Protein AF-0000000080301285 (afdb_homodimer)

Structure (mmCIF, N/CA/C/O backbone):
data_AF-0000000080301285-model_v1
#
loop_
_entity.id
_entity.type
_entity.pdbx_description
1 polymer 'Heme exporter protein B'
#
loop_
_atom_site.group_PDB
_atom_site.id
_atom_site.type_symbol
_atom_site.label_atom_id
_atom_site.label_alt_id
_atom_site.label_comp_id
_atom_site.label_asym_id
_atom_site.label_entity_id
_atom_site.label_seq_id
_atom_site.pdbx_PDB_ins_code
_atom_site.Cartn_x
_atom_site.Cartn_y
_atom_site.Cartn_z
_atom_site.occupancy
_atom_site.B_iso_or_equiv
_atom_site.auth_seq_id
_atom_site.auth_comp_id
_atom_site.auth_asym_id
_atom_site.auth_atom_id
_atom_site.pdbx_PDB_model_num
ATOM 1 N N . MET A 1 1 ? 32.938 34 -7.477 1 31.02 1 MET A N 1
ATOM 2 C CA . MET A 1 1 ? 32.25 33.281 -6.406 1 31.02 1 M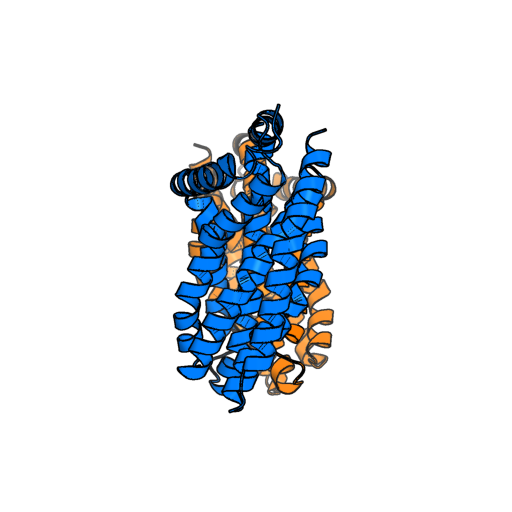ET A CA 1
ATOM 3 C C . MET A 1 1 ? 31.938 31.844 -6.824 1 31.02 1 MET A C 1
ATOM 5 O O . MET A 1 1 ? 31.141 31.625 -7.742 1 31.02 1 MET A O 1
ATOM 9 N N . ARG A 1 2 ? 32.938 30.906 -6.77 1 37.56 2 ARG A N 1
ATOM 10 C CA . ARG A 1 2 ? 33.344 29.688 -7.473 1 37.56 2 ARG A CA 1
ATOM 11 C C . ARG A 1 2 ? 32.25 28.656 -7.453 1 37.56 2 ARG A C 1
ATOM 13 O O . ARG A 1 2 ? 31.391 28.641 -6.551 1 37.56 2 ARG A O 1
ATOM 20 N N . SER A 1 3 ? 31.859 27.969 -8.438 1 41.5 3 SER A N 1
ATOM 21 C CA . SER A 1 3 ? 31.094 26.781 -8.789 1 41.5 3 SER A CA 1
ATOM 22 C C . SER A 1 3 ? 31.359 25.641 -7.832 1 41.5 3 SER A C 1
ATOM 24 O O . SER A 1 3 ? 31.109 24.469 -8.156 1 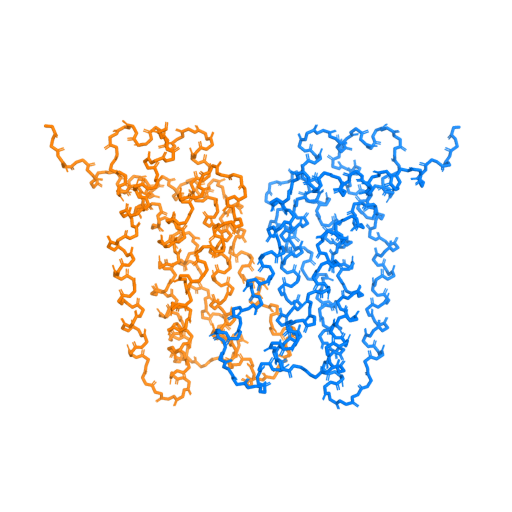41.5 3 SER A O 1
ATOM 26 N N . ALA A 1 4 ? 32.406 25.719 -6.895 1 40.72 4 ALA A N 1
ATOM 27 C CA . ALA A 1 4 ? 33.062 24.75 -6.016 1 40.72 4 ALA A CA 1
ATOM 28 C C . ALA A 1 4 ? 32.031 24 -5.172 1 40.72 4 ALA A C 1
ATOM 30 O O . ALA A 1 4 ? 32.344 22.938 -4.629 1 40.72 4 ALA A O 1
ATOM 31 N N . ALA A 1 5 ? 30.984 24.516 -4.336 1 45.03 5 ALA A N 1
ATOM 32 C CA . ALA A 1 5 ? 30.391 24.203 -3.041 1 45.03 5 ALA A CA 1
ATOM 33 C C . ALA A 1 5 ? 29.359 23.078 -3.164 1 45.03 5 ALA A C 1
ATOM 35 O O . ALA A 1 5 ? 28.422 23 -2.365 1 45.03 5 ALA A O 1
ATOM 36 N N . ALA A 1 6 ? 29.156 22.578 -4.195 1 51.06 6 ALA A N 1
ATOM 37 C CA . ALA A 1 6 ? 28.109 21.656 -4.59 1 51.06 6 ALA A CA 1
ATOM 38 C C . ALA A 1 6 ? 28.094 20.422 -3.689 1 51.06 6 ALA A C 1
ATOM 40 O O . ALA A 1 6 ? 27.031 20.016 -3.199 1 51.06 6 ALA A O 1
ATOM 41 N N . PRO A 1 7 ? 29.344 19.656 -3.787 1 56.19 7 PRO A N 1
ATOM 42 C CA . PRO A 1 7 ? 29.516 18.422 -3.02 1 56.19 7 PRO A CA 1
ATOM 43 C C . PRO A 1 7 ? 29.391 18.641 -1.514 1 56.19 7 PRO A C 1
ATOM 45 O O . PRO A 1 7 ? 29.078 17.703 -0.773 1 56.19 7 PRO A O 1
ATOM 48 N N . ALA A 1 8 ? 29.578 19.844 -1.104 1 66.12 8 ALA A N 1
ATOM 49 C CA . ALA A 1 8 ? 29.812 20.094 0.318 1 66.12 8 ALA A CA 1
ATOM 50 C C . ALA A 1 8 ? 28.531 19.859 1.127 1 66.12 8 ALA A C 1
ATOM 52 O O . ALA A 1 8 ? 28.594 19.547 2.316 1 66.12 8 ALA A O 1
ATOM 53 N N . LEU A 1 9 ? 27.438 19.891 0.396 1 82.62 9 LEU A N 1
ATOM 54 C CA . LEU A 1 9 ? 26.219 19.781 1.198 1 82.62 9 LEU A CA 1
ATOM 55 C C . LEU A 1 9 ? 25.594 18.391 1.069 1 82.62 9 LEU A C 1
ATOM 57 O O . LEU A 1 9 ? 24.672 18.062 1.805 1 82.62 9 LEU A O 1
ATOM 61 N N . PHE A 1 10 ? 26.25 17.484 0.286 1 91.44 10 PHE A N 1
ATOM 62 C CA . PHE A 1 10 ? 25.688 16.172 0.051 1 91.44 10 PHE A CA 1
ATOM 63 C C . PHE A 1 10 ? 25.672 15.352 1.338 1 91.44 10 PHE A C 1
ATOM 65 O O . PHE A 1 10 ? 24.609 14.93 1.8 1 91.44 10 PHE A O 1
ATOM 72 N N . VAL A 1 11 ? 26.781 15.242 1.966 1 93.81 11 VAL A N 1
ATOM 73 C CA . VAL A 1 11 ? 26.906 14.398 3.148 1 93.81 11 VAL A CA 1
ATOM 74 C C . VAL A 1 11 ? 26.094 14.984 4.301 1 93.81 11 VAL A C 1
ATOM 76 O O . VAL A 1 11 ? 25.344 14.266 4.961 1 93.81 11 VAL A O 1
ATOM 79 N N . PRO A 1 12 ? 26.109 16.312 4.488 1 92.44 12 PRO A N 1
ATOM 80 C CA . PRO A 1 12 ? 25.312 16.906 5.559 1 92.44 12 PRO A CA 1
ATOM 81 C C . PRO A 1 12 ? 23.812 16.672 5.367 1 92.44 12 PRO A C 1
ATOM 83 O O . PRO A 1 12 ? 23.094 16.438 6.34 1 92.44 12 PRO A O 1
ATOM 86 N N . VAL A 1 13 ? 23.391 16.719 4.156 1 93.56 13 VAL A N 1
ATOM 87 C CA . VAL A 1 13 ? 21.984 16.516 3.893 1 93.56 13 VAL A CA 1
ATOM 88 C C . VAL A 1 13 ? 21.594 15.062 4.18 1 93.56 13 VAL A C 1
ATOM 90 O O . VAL A 1 13 ? 20.578 14.789 4.805 1 93.56 13 VAL A O 1
ATOM 93 N N . VAL A 1 14 ? 22.391 14.125 3.762 1 96.5 14 VAL A N 1
ATOM 94 C CA . VAL A 1 14 ? 22.141 12.711 4.031 1 96.5 14 VAL A CA 1
ATOM 95 C C . VAL A 1 14 ? 22.109 12.469 5.539 1 96.5 14 VAL A C 1
ATOM 97 O O . VAL A 1 14 ? 21.172 11.859 6.051 1 96.5 14 VAL A O 1
ATOM 100 N N . LEU A 1 15 ? 23.062 12.984 6.211 1 96.12 15 LEU A N 1
ATOM 101 C CA . LEU A 1 15 ? 23.172 12.789 7.652 1 96.12 15 LEU A CA 1
ATOM 102 C C . LEU A 1 15 ? 22 13.445 8.383 1 96.12 15 LEU A C 1
ATOM 104 O O . LEU A 1 15 ? 21.469 12.891 9.352 1 96.12 15 LEU A O 1
ATOM 108 N N . ARG A 1 16 ? 21.672 14.562 7.895 1 94.38 16 ARG A N 1
ATOM 109 C CA . ARG A 1 16 ? 20.516 15.25 8.469 1 94.38 16 ARG A CA 1
ATOM 110 C C . ARG A 1 16 ? 19.25 14.406 8.328 1 94.38 16 ARG A C 1
ATOM 112 O O . ARG A 1 16 ? 18.516 14.227 9.297 1 94.38 16 ARG A O 1
ATOM 119 N N . ASP A 1 17 ? 19.016 13.906 7.16 1 95.81 17 ASP A N 1
ATOM 120 C CA . ASP A 1 17 ? 17.812 13.125 6.926 1 95.81 17 ASP A CA 1
ATOM 121 C C . ASP A 1 17 ? 17.812 11.836 7.742 1 95.81 17 ASP A C 1
ATOM 123 O O . ASP A 1 17 ? 16.781 11.398 8.234 1 95.81 17 ASP A O 1
ATOM 127 N N . LEU A 1 18 ? 18.984 11.203 7.867 1 96.75 18 LEU A N 1
ATOM 128 C CA . LEU A 1 18 ? 19.109 10.008 8.688 1 96.75 18 LEU A CA 1
ATOM 129 C C . LEU A 1 18 ? 18.844 10.32 10.156 1 96.75 18 LEU A C 1
ATOM 131 O O . LEU A 1 18 ? 18.203 9.539 10.859 1 96.75 18 LEU A O 1
ATOM 135 N N . ARG A 1 19 ? 19.266 11.453 10.648 1 96.06 19 ARG A N 1
ATOM 136 C CA . ARG A 1 19 ? 19.031 11.875 12.023 1 96.06 19 ARG A CA 1
ATOM 137 C C . ARG A 1 19 ? 17.562 12.203 12.25 1 96.06 19 ARG A C 1
ATOM 139 O O . ARG A 1 19 ? 16.984 11.852 13.289 1 96.06 19 ARG A O 1
ATOM 146 N N . LEU A 1 20 ? 16.984 12.875 11.266 1 93.62 20 LEU A N 1
ATOM 147 C CA . LEU A 1 20 ? 15.57 13.211 11.367 1 93.62 20 LEU A CA 1
ATOM 148 C C . LEU A 1 20 ? 14.711 11.945 11.398 1 93.62 20 LEU A C 1
ATOM 150 O O . LEU A 1 20 ? 13.703 11.898 12.102 1 93.62 20 LEU A O 1
ATOM 154 N N . ALA A 1 21 ? 15.133 10.969 10.633 1 94 21 ALA A N 1
ATOM 155 C CA . ALA A 1 21 ? 14.414 9.703 10.578 1 94 21 ALA A CA 1
ATOM 156 C C . ALA A 1 21 ? 14.422 9.008 11.938 1 94 21 ALA A C 1
ATOM 158 O O . ALA A 1 21 ? 13.445 8.359 12.32 1 94 21 ALA A O 1
ATOM 159 N N . ALA A 1 22 ? 15.508 9.117 12.664 1 92.75 22 ALA A N 1
ATOM 160 C CA . ALA A 1 22 ? 15.633 8.531 13.992 1 92.75 22 ALA A CA 1
ATOM 161 C C . ALA A 1 22 ? 14.648 9.172 14.969 1 92.75 22 ALA A C 1
ATOM 163 O O . ALA A 1 22 ? 14.195 8.531 15.922 1 92.75 22 ALA A O 1
ATOM 164 N N . ARG A 1 23 ? 14.273 10.406 14.641 1 90.25 23 ARG A N 1
ATOM 165 C CA . ARG A 1 23 ? 13.328 11.133 15.484 1 90.25 23 ARG A CA 1
ATOM 166 C C . ARG A 1 23 ? 11.891 10.867 15.039 1 90.25 23 ARG A C 1
ATOM 168 O O . ARG A 1 23 ? 10.961 10.953 15.844 1 90.25 23 ARG A O 1
ATOM 175 N N . ARG A 1 24 ? 11.805 10.578 13.758 1 90.62 24 ARG A N 1
ATOM 176 C CA . ARG A 1 24 ? 10.484 10.305 13.195 1 90.62 24 ARG A CA 1
ATOM 177 C C . ARG A 1 24 ? 10.367 8.844 12.766 1 90.62 24 ARG A C 1
ATOM 179 O O . ARG A 1 24 ? 10.039 8.555 11.617 1 90.62 24 ARG A O 1
ATOM 186 N N . ARG A 1 25 ? 10.492 7.973 13.688 1 91.94 25 ARG A N 1
ATOM 187 C CA . ARG A 1 25 ? 10.617 6.539 13.43 1 91.94 25 ARG A CA 1
ATOM 188 C C . ARG A 1 25 ? 9.352 5.996 12.766 1 91.94 25 ARG A C 1
ATOM 190 O O . ARG A 1 25 ? 9.43 5.113 11.906 1 91.94 25 ARG A O 1
ATOM 197 N N . SER A 1 26 ? 8.172 6.52 13.18 1 90.12 26 SER A N 1
ATOM 198 C CA . SER A 1 26 ? 6.906 6.023 12.648 1 90.12 26 SER A CA 1
ATOM 199 C C . SER A 1 26 ? 6.816 6.23 11.141 1 90.12 26 SER A C 1
ATOM 201 O O . SER A 1 26 ? 6.281 5.383 10.422 1 90.12 26 SER A O 1
ATOM 203 N N . GLU A 1 27 ? 7.332 7.305 10.695 1 90.88 27 GLU A N 1
ATOM 204 C CA . GLU A 1 27 ? 7.297 7.621 9.273 1 90.88 27 GLU A CA 1
ATOM 205 C C . GLU A 1 27 ? 8.164 6.656 8.469 1 90.88 27 GLU A C 1
ATOM 207 O O . GLU A 1 27 ? 7.809 6.281 7.348 1 90.88 27 GLU A O 1
ATOM 212 N N . VAL A 1 28 ? 9.227 6.305 9.062 1 93.44 28 VAL A N 1
ATOM 213 C CA . VAL A 1 28 ? 10.164 5.402 8.398 1 93.44 28 VAL A CA 1
ATOM 214 C C . VAL A 1 28 ? 9.656 3.969 8.492 1 93.44 28 VAL A C 1
ATOM 216 O O . VAL A 1 28 ? 9.789 3.189 7.547 1 93.44 28 VAL A O 1
ATOM 219 N N . LEU A 1 29 ? 9.062 3.633 9.562 1 95.94 29 LEU A N 1
ATOM 220 C CA . LEU A 1 29 ? 8.68 2.254 9.844 1 95.94 29 LEU A CA 1
ATOM 221 C C . LEU A 1 29 ? 7.41 1.878 9.086 1 95.94 29 LEU A C 1
ATOM 223 O O . LEU A 1 29 ? 7.184 0.702 8.789 1 95.94 29 LEU A O 1
ATOM 227 N N . LEU A 1 30 ? 6.641 2.875 8.773 1 95.56 30 LEU A N 1
ATOM 228 C CA . LEU A 1 30 ? 5.34 2.584 8.188 1 95.56 30 LEU A CA 1
ATOM 229 C C . LEU A 1 30 ? 5.492 1.878 6.844 1 95.56 30 LEU A C 1
ATOM 231 O O . LEU A 1 30 ? 4.926 0.803 6.637 1 95.56 30 LEU A O 1
ATOM 235 N N . PRO A 1 31 ? 6.281 2.428 5.93 1 96.88 31 PRO A N 1
ATOM 236 C CA . PRO A 1 31 ? 6.434 1.726 4.652 1 96.88 31 PRO A CA 1
ATOM 237 C C . PRO A 1 31 ? 7.074 0.349 4.812 1 96.88 31 PRO A C 1
ATOM 239 O O . PRO A 1 31 ? 6.75 -0.577 4.062 1 96.88 31 PRO A O 1
ATOM 242 N N . LEU A 1 32 ? 7.957 0.207 5.777 1 97.62 32 LEU A N 1
ATOM 243 C CA . LEU A 1 32 ? 8.625 -1.068 6.016 1 97.62 32 LEU A CA 1
ATOM 244 C C . LEU A 1 32 ? 7.648 -2.092 6.586 1 97.62 32 LEU A C 1
ATOM 246 O O . LEU A 1 32 ? 7.645 -3.252 6.168 1 97.62 32 LEU A O 1
ATOM 250 N N . ALA A 1 33 ? 6.852 -1.655 7.535 1 96.75 33 ALA A N 1
ATOM 251 C CA . ALA A 1 33 ? 5.816 -2.525 8.086 1 96.75 33 ALA A CA 1
ATOM 252 C C . ALA A 1 33 ? 4.805 -2.92 7.016 1 96.75 33 ALA A C 1
ATOM 254 O O . ALA A 1 33 ? 4.379 -4.074 6.949 1 96.75 33 ALA A O 1
ATOM 255 N N . PHE A 1 34 ? 4.453 -1.899 6.238 1 97.06 34 PHE A N 1
ATOM 256 C CA . PHE A 1 34 ? 3.553 -2.154 5.121 1 97.06 34 PHE A CA 1
ATOM 257 C C . PHE A 1 34 ? 4.109 -3.242 4.211 1 97.06 34 PHE A C 1
ATOM 259 O O . PHE A 1 34 ? 3.396 -4.176 3.84 1 97.06 34 PHE A O 1
ATOM 266 N N . PHE A 1 35 ? 5.359 -3.125 3.816 1 98.31 35 PHE A N 1
ATOM 267 C CA . PHE A 1 35 ? 6.027 -4.102 2.965 1 98.31 35 PHE A CA 1
ATOM 268 C C . PHE A 1 35 ? 5.98 -5.488 3.592 1 98.31 35 PHE A C 1
ATOM 270 O O . PHE A 1 35 ? 5.57 -6.457 2.943 1 98.31 35 PHE A O 1
ATOM 277 N N . ALA A 1 36 ? 6.359 -5.598 4.801 1 98 36 ALA A N 1
ATOM 278 C CA . ALA A 1 36 ? 6.445 -6.883 5.488 1 98 36 ALA A CA 1
ATOM 279 C C . ALA A 1 36 ? 5.07 -7.535 5.605 1 98 36 ALA A C 1
ATOM 281 O O . ALA A 1 36 ? 4.91 -8.719 5.293 1 98 36 ALA A O 1
ATOM 282 N N . VAL A 1 37 ? 4.129 -6.793 5.973 1 97.62 37 VAL A N 1
ATOM 283 C CA . VAL A 1 37 ? 2.77 -7.293 6.137 1 97.62 37 VAL A CA 1
ATOM 284 C C . VAL A 1 37 ? 2.213 -7.73 4.785 1 97.62 37 VAL A C 1
ATOM 286 O O . VAL A 1 37 ? 1.623 -8.812 4.668 1 97.62 37 VAL A O 1
ATOM 289 N N . ALA A 1 38 ? 2.436 -6.867 3.803 1 98 38 ALA A N 1
ATOM 290 C CA . ALA A 1 38 ? 1.934 -7.168 2.465 1 98 38 ALA A CA 1
ATOM 291 C C . ALA A 1 38 ? 2.494 -8.492 1.955 1 98 38 ALA A C 1
ATOM 293 O O . ALA A 1 38 ? 1.742 -9.359 1.511 1 98 38 ALA A O 1
ATOM 294 N N . VAL A 1 39 ? 3.766 -8.68 2.033 1 98.5 39 VAL A N 1
ATOM 295 C CA . VAL A 1 39 ? 4.414 -9.875 1.515 1 98.5 39 VAL A CA 1
ATOM 296 C C . VAL A 1 39 ? 3.918 -11.102 2.277 1 98.5 39 VAL A C 1
ATOM 298 O O . VAL A 1 39 ? 3.633 -12.141 1.676 1 98.5 39 VAL A O 1
ATOM 301 N N . THR A 1 40 ? 3.732 -11.008 3.555 1 97.31 40 THR A N 1
ATOM 302 C CA . THR A 1 40 ? 3.385 -12.148 4.402 1 97.31 40 THR A CA 1
ATOM 303 C C . THR A 1 40 ? 1.939 -12.578 4.168 1 97.31 40 THR A C 1
ATOM 305 O O . THR A 1 40 ? 1.569 -13.719 4.457 1 97.31 40 THR A O 1
ATOM 308 N N . LEU A 1 41 ? 1.16 -11.742 3.645 1 98.12 41 LEU A N 1
ATOM 309 C CA . LEU A 1 41 ? -0.249 -12.039 3.414 1 98.12 41 LEU A CA 1
ATOM 310 C C . LEU A 1 41 ? -0.422 -12.938 2.193 1 98.12 41 LEU A C 1
ATOM 312 O O . LEU A 1 41 ? -1.434 -13.633 2.066 1 98.12 41 LEU A O 1
ATOM 316 N N . PHE A 1 42 ? 0.508 -12.922 1.351 1 98 42 PHE A N 1
ATOM 317 C CA . PHE A 1 42 ? 0.304 -13.602 0.073 1 98 42 PHE A CA 1
ATOM 318 C C . PHE A 1 42 ? 0.282 -15.109 0.257 1 98 42 PHE A C 1
ATOM 320 O O . PHE A 1 42 ? -0.568 -15.797 -0.313 1 98 42 PHE A O 1
ATOM 327 N N . PRO A 1 43 ? 1.185 -15.688 1.029 1 97 43 PRO A N 1
ATOM 328 C CA . PRO A 1 43 ? 1.027 -17.125 1.271 1 97 43 PRO A CA 1
ATOM 329 C C . PRO A 1 43 ? -0.335 -17.469 1.862 1 97 43 PRO A C 1
ATOM 331 O O . PRO A 1 43 ? -0.885 -18.547 1.563 1 97 43 PRO A O 1
ATOM 334 N N . LEU A 1 44 ? -0.909 -16.656 2.648 1 95.5 44 LEU A N 1
ATOM 335 C CA . LEU A 1 44 ? -2.215 -16.875 3.26 1 95.5 44 LEU A CA 1
ATOM 336 C C . LEU A 1 44 ? -3.33 -16.719 2.232 1 95.5 44 LEU A C 1
ATOM 338 O O . LEU A 1 44 ? -4.352 -17.406 2.309 1 95.5 44 LEU A O 1
ATOM 342 N N . GLY A 1 45 ? -3.145 -15.766 1.343 1 95 45 GLY A N 1
ATOM 343 C CA . GLY A 1 45 ? -4.176 -15.438 0.369 1 95 45 GLY A CA 1
ATOM 344 C C . GLY A 1 45 ? -4.188 -16.375 -0.824 1 95 45 GLY A C 1
ATOM 345 O O . GLY A 1 45 ? -5.238 -16.625 -1.413 1 95 45 GLY A O 1
ATOM 346 N N . VAL A 1 46 ? -3.041 -16.875 -1.188 1 93.75 46 VAL A N 1
ATOM 347 C CA . VAL A 1 46 ? -2.949 -17.672 -2.408 1 93.75 46 VAL A CA 1
ATOM 348 C C . VAL A 1 46 ? -2.949 -19.156 -2.055 1 93.75 46 VAL A C 1
ATOM 350 O O . VAL A 1 46 ? -3.287 -20 -2.891 1 93.75 46 VAL A O 1
ATOM 353 N N . GLY A 1 47 ? -2.553 -19.516 -0.854 1 90.06 47 GLY A N 1
ATOM 354 C CA . GLY A 1 47 ? -2.492 -20.922 -0.452 1 90.06 47 GLY A CA 1
ATOM 355 C C . GLY A 1 47 ? -1.075 -21.438 -0.339 1 90.06 47 GLY A C 1
ATOM 356 O O . GLY A 1 47 ? -0.127 -20.797 -0.776 1 90.06 47 GLY A O 1
ATOM 357 N N . PRO A 1 48 ? -0.95 -22.562 0.152 1 88.62 48 PRO A N 1
ATOM 358 C CA . PRO A 1 48 ? 0.367 -23.047 0.566 1 88.62 48 PRO A CA 1
ATOM 359 C C . PRO A 1 48 ? 1.039 -23.922 -0.5 1 88.62 48 PRO A C 1
ATOM 361 O O . PRO A 1 48 ? 2.068 -24.547 -0.236 1 88.62 48 PRO A O 1
ATOM 364 N N . GLU A 1 49 ? 0.53 -23.984 -1.715 1 92.62 49 GLU A N 1
ATOM 365 C CA . GLU A 1 49 ? 1.15 -24.812 -2.75 1 92.62 49 GLU A CA 1
ATOM 366 C C . GLU A 1 49 ? 2.568 -24.328 -3.055 1 92.62 49 GLU A C 1
ATOM 368 O O . GLU A 1 49 ? 2.76 -23.234 -3.588 1 92.62 49 GLU A O 1
ATOM 373 N N . PRO A 1 50 ? 3.572 -25.188 -2.828 1 94 50 PRO A N 1
ATOM 374 C CA . PRO A 1 50 ? 4.969 -24.75 -2.875 1 94 50 PRO A CA 1
ATOM 375 C C . PRO A 1 50 ? 5.383 -24.25 -4.25 1 94 50 PRO A C 1
ATOM 377 O O . PRO A 1 50 ? 6.133 -23.266 -4.352 1 94 50 PRO A O 1
ATOM 380 N N . GLN A 1 51 ? 4.965 -24.938 -5.312 1 93.44 51 GLN A N 1
ATOM 381 C CA . GLN A 1 51 ? 5.363 -24.516 -6.652 1 93.44 51 GLN A CA 1
ATOM 382 C C . GLN A 1 51 ? 4.812 -23.125 -6.977 1 93.44 51 GLN A C 1
ATOM 384 O O . GLN A 1 51 ? 5.512 -22.297 -7.566 1 93.44 51 GLN A O 1
ATOM 389 N N . THR A 1 52 ? 3.588 -22.906 -6.609 1 94.31 52 THR A N 1
ATOM 390 C CA . THR A 1 52 ? 2.977 -21.609 -6.852 1 94.31 52 THR A CA 1
ATOM 391 C C . THR A 1 52 ? 3.691 -20.516 -6.051 1 94.31 52 THR A C 1
ATOM 393 O O . THR A 1 52 ? 4.016 -19.453 -6.59 1 94.31 52 THR A O 1
ATOM 396 N N . LEU A 1 53 ? 3.951 -20.812 -4.801 1 96.75 53 LEU A N 1
ATOM 397 C CA . LEU A 1 53 ? 4.613 -19.844 -3.941 1 96.75 53 LEU A CA 1
ATOM 398 C C . LEU A 1 53 ? 5.988 -19.484 -4.492 1 96.75 53 LEU A C 1
ATOM 400 O O . LEU A 1 53 ? 6.34 -18.297 -4.582 1 96.75 53 LEU A O 1
ATOM 404 N N . ARG A 1 54 ? 6.699 -20.453 -4.883 1 95.75 54 ARG A N 1
ATOM 405 C CA . ARG A 1 54 ? 8.031 -20.234 -5.445 1 95.75 54 ARG A CA 1
ATOM 406 C C . ARG A 1 54 ? 7.949 -19.391 -6.715 1 95.75 54 ARG A C 1
ATOM 408 O O . ARG A 1 54 ? 8.766 -18.484 -6.922 1 95.75 54 ARG A O 1
ATOM 415 N N . GLN A 1 55 ? 7 -19.656 -7.465 1 95.12 55 GLN A N 1
ATOM 416 C CA . GLN A 1 55 ? 6.852 -19 -8.758 1 95.12 55 GLN A CA 1
ATOM 417 C C . GLN A 1 55 ? 6.492 -17.531 -8.586 1 95.12 55 GLN A C 1
ATOM 419 O O . GLN A 1 55 ? 6.926 -16.688 -9.375 1 95.12 55 GLN A O 1
ATOM 424 N N . ILE A 1 56 ? 5.762 -17.219 -7.605 1 97.5 56 ILE A N 1
ATOM 425 C CA . ILE A 1 56 ? 5.254 -15.844 -7.527 1 97.5 56 ILE A CA 1
ATOM 426 C C . ILE A 1 56 ? 6.156 -15.008 -6.625 1 97.5 56 ILE A C 1
ATOM 428 O O . ILE A 1 56 ? 6.043 -13.781 -6.586 1 97.5 56 ILE A O 1
ATOM 432 N N . ALA A 1 57 ? 7.039 -15.609 -5.898 1 98.19 57 ALA A N 1
ATOM 433 C CA . ALA A 1 57 ? 7.832 -14.984 -4.844 1 98.19 57 ALA A CA 1
ATOM 434 C C . ALA A 1 57 ? 8.508 -13.711 -5.352 1 98.19 57 ALA A C 1
ATOM 436 O O . ALA A 1 57 ? 8.359 -12.641 -4.758 1 98.19 57 ALA A O 1
ATOM 437 N N . PRO A 1 58 ? 9.234 -13.805 -6.473 1 98.38 58 PRO A N 1
ATOM 438 C CA . PRO A 1 58 ? 9.922 -12.586 -6.902 1 98.38 58 PRO A CA 1
ATOM 439 C C . PRO A 1 58 ? 8.961 -11.453 -7.25 1 98.38 58 PRO A C 1
ATOM 441 O O . PRO A 1 58 ? 9.211 -10.297 -6.91 1 98.38 58 PRO A O 1
ATOM 444 N N . GLY A 1 59 ? 7.895 -11.812 -7.922 1 98.38 59 GLY A N 1
ATOM 445 C CA . GLY A 1 59 ? 6.895 -10.812 -8.258 1 98.38 59 GLY A CA 1
ATOM 446 C C . GLY A 1 59 ? 6.262 -10.172 -7.035 1 98.38 59 GLY A C 1
ATOM 447 O O . GLY A 1 59 ? 6.105 -8.945 -6.977 1 98.38 59 GLY A O 1
ATOM 448 N N . VAL A 1 60 ? 5.914 -10.977 -6.055 1 98.69 60 VAL A N 1
ATOM 449 C CA . VAL A 1 60 ? 5.285 -10.492 -4.828 1 98.69 60 VAL A CA 1
ATOM 450 C C . VAL A 1 60 ? 6.223 -9.516 -4.117 1 98.69 60 VAL A C 1
ATOM 452 O O . VAL A 1 60 ? 5.82 -8.406 -3.766 1 98.69 60 VAL A O 1
ATOM 455 N N . VAL A 1 61 ? 7.426 -9.922 -3.949 1 98.81 61 VAL A N 1
ATOM 456 C CA . VAL A 1 61 ? 8.375 -9.102 -3.197 1 98.81 61 VAL A CA 1
ATOM 457 C C . VAL A 1 61 ? 8.625 -7.793 -3.936 1 98.81 61 VAL A C 1
ATOM 459 O O . VAL A 1 61 ? 8.609 -6.719 -3.33 1 98.81 61 VAL A O 1
ATOM 462 N N . TRP A 1 62 ? 8.805 -7.836 -5.203 1 98.81 62 TRP A N 1
ATOM 463 C CA . TRP A 1 62 ? 9.094 -6.656 -6.008 1 98.81 62 TRP A CA 1
ATOM 464 C C . TRP A 1 62 ? 7.914 -5.695 -6.02 1 98.81 62 TRP A C 1
ATOM 466 O O . TRP A 1 62 ? 8.086 -4.484 -5.859 1 98.81 62 TRP A O 1
ATOM 476 N N . VAL A 1 63 ? 6.723 -6.25 -6.25 1 98.69 63 VAL A N 1
ATOM 477 C CA . VAL A 1 63 ? 5.539 -5.395 -6.285 1 98.69 63 VAL A CA 1
ATOM 478 C C . VAL A 1 63 ? 5.34 -4.734 -4.922 1 98.69 63 VAL A C 1
ATOM 480 O O . VAL A 1 63 ? 5.074 -3.533 -4.84 1 98.69 63 VAL A O 1
ATOM 483 N N . CYS A 1 64 ? 5.441 -5.516 -3.848 1 98.69 64 CYS A N 1
ATOM 484 C CA . CYS A 1 64 ? 5.285 -4.969 -2.506 1 98.69 64 CYS A CA 1
ATOM 485 C C . CYS A 1 64 ? 6.359 -3.928 -2.213 1 98.69 64 CYS A C 1
ATOM 487 O O . CYS A 1 64 ? 6.094 -2.918 -1.559 1 98.69 64 CYS A O 1
ATOM 489 N N . ALA A 1 65 ? 7.582 -4.168 -2.67 1 98.75 65 ALA A N 1
ATOM 490 C CA . ALA A 1 65 ? 8.656 -3.188 -2.516 1 98.75 65 ALA A CA 1
ATOM 491 C C . ALA A 1 65 ? 8.328 -1.894 -3.256 1 98.75 65 ALA A C 1
ATOM 493 O O . ALA A 1 65 ? 8.555 -0.799 -2.732 1 98.75 65 ALA A O 1
ATOM 494 N N . LEU A 1 66 ? 7.871 -2.031 -4.457 1 98.56 66 LEU A N 1
ATOM 495 C CA . LEU A 1 66 ? 7.496 -0.874 -5.262 1 98.56 66 LEU A CA 1
ATOM 496 C C . LEU A 1 66 ? 6.395 -0.068 -4.574 1 98.56 66 LEU A C 1
ATOM 498 O O . LEU A 1 66 ? 6.48 1.159 -4.492 1 98.56 66 LEU A O 1
ATOM 502 N N . LEU A 1 67 ? 5.391 -0.777 -4.074 1 97.81 67 LEU A N 1
ATOM 503 C CA . LEU A 1 67 ? 4.289 -0.112 -3.385 1 97.81 67 LEU A CA 1
ATOM 504 C C . LEU A 1 67 ? 4.781 0.587 -2.121 1 97.81 67 LEU A C 1
ATOM 506 O O . LEU A 1 67 ? 4.395 1.725 -1.846 1 97.81 67 LEU A O 1
ATOM 510 N N . ALA A 1 68 ? 5.578 -0.076 -1.386 1 97.94 68 ALA A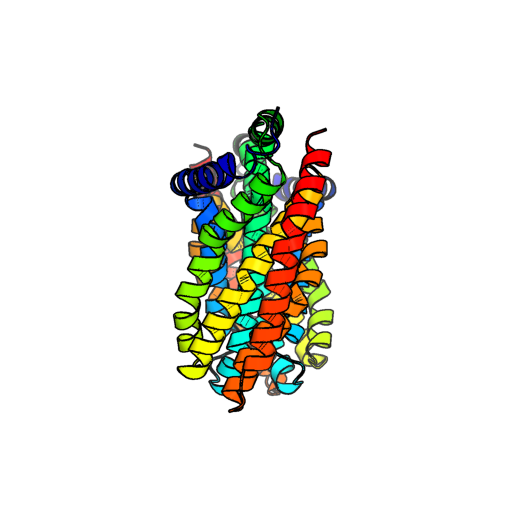 N 1
ATOM 511 C CA . ALA A 1 68 ? 6.152 0.524 -0.185 1 97.94 68 ALA A CA 1
ATOM 512 C C . ALA A 1 68 ? 6.961 1.773 -0.529 1 97.94 68 ALA A C 1
ATOM 514 O O . ALA A 1 68 ? 6.902 2.775 0.189 1 97.94 68 ALA A O 1
ATOM 515 N N . ALA A 1 69 ? 7.699 1.716 -1.581 1 97.94 69 ALA A N 1
ATOM 516 C CA . ALA A 1 69 ? 8.492 2.859 -2.02 1 97.94 69 ALA A CA 1
ATOM 517 C C . ALA A 1 69 ? 7.598 4.047 -2.371 1 97.94 69 ALA A C 1
ATOM 519 O O . ALA A 1 69 ? 7.938 5.195 -2.078 1 97.94 69 ALA A O 1
ATOM 520 N N . MET A 1 70 ? 6.504 3.803 -3.035 1 97.06 70 MET A N 1
ATOM 521 C CA . MET A 1 70 ? 5.582 4.879 -3.391 1 97.06 70 MET A CA 1
ATOM 522 C C . MET A 1 70 ? 5.012 5.543 -2.141 1 97.06 70 MET A C 1
ATOM 524 O O . MET A 1 70 ? 4.883 6.766 -2.086 1 97.06 70 MET A O 1
ATOM 528 N N . LEU A 1 71 ? 4.738 4.684 -1.189 1 95.06 71 LEU A N 1
ATOM 529 C CA . LEU A 1 71 ? 4.238 5.207 0.076 1 95.06 71 LEU A CA 1
ATOM 530 C C . LEU A 1 71 ? 5.277 6.098 0.746 1 95.06 71 LEU A C 1
ATOM 532 O O . LEU A 1 71 ? 4.945 7.156 1.281 1 95.06 71 LEU A O 1
ATOM 536 N N . SER A 1 72 ? 6.488 5.734 0.682 1 96.56 72 SER A N 1
ATOM 537 C CA . SER A 1 72 ? 7.562 6.438 1.376 1 96.56 72 SER A CA 1
ATOM 538 C C . SER A 1 72 ? 7.957 7.711 0.638 1 96.56 72 SER A C 1
ATOM 540 O O . SER A 1 72 ? 8.258 8.734 1.264 1 96.56 72 SER A O 1
ATOM 542 N N . VAL A 1 73 ? 7.961 7.676 -0.67 1 96.94 73 VAL A N 1
ATOM 543 C CA . VAL A 1 73 ? 8.477 8.797 -1.446 1 96.94 73 VAL A CA 1
ATOM 544 C C . VAL A 1 73 ? 7.488 9.961 -1.396 1 96.94 73 VAL A C 1
ATOM 546 O O . VAL A 1 73 ? 7.852 11.109 -1.668 1 96.94 73 VAL A O 1
ATOM 549 N N . THR A 1 74 ? 6.223 9.68 -1.1 1 93.88 74 THR A N 1
ATOM 550 C CA . THR A 1 74 ? 5.242 10.758 -0.977 1 93.88 74 THR A CA 1
ATOM 551 C C . THR A 1 74 ? 5.66 11.75 0.109 1 93.88 74 THR A C 1
ATOM 553 O O . THR A 1 74 ? 5.254 12.914 0.084 1 93.88 74 THR A O 1
ATOM 556 N N . GLN A 1 75 ? 6.473 11.281 1.062 1 93.31 75 GLN A N 1
ATOM 557 C CA . GLN A 1 75 ? 6.863 12.109 2.201 1 93.31 75 GLN A CA 1
ATOM 558 C C . GLN A 1 75 ? 8.266 12.688 2.008 1 93.31 75 GLN A C 1
ATOM 560 O O . GLN A 1 75 ? 8.742 13.461 2.842 1 93.31 75 GLN A O 1
ATOM 565 N N . LEU A 1 76 ? 8.867 12.383 0.968 1 95.94 76 LEU A N 1
ATOM 566 C CA . LEU A 1 76 ? 10.297 12.641 0.781 1 95.94 76 LEU A CA 1
ATOM 567 C C . LEU A 1 76 ? 10.602 14.125 0.905 1 95.94 76 LEU A C 1
ATOM 569 O O . LEU A 1 76 ? 11.57 14.508 1.562 1 95.94 76 LEU A O 1
ATOM 573 N N . TYR A 1 77 ? 9.844 15.016 0.277 1 96.5 77 TYR A N 1
ATOM 574 C CA . TYR A 1 77 ? 10.102 16.453 0.277 1 96.5 77 TYR A CA 1
ATOM 575 C C . TYR A 1 77 ? 9.016 17.203 1.035 1 96.5 77 TYR A C 1
ATOM 577 O O . TYR A 1 77 ? 9.156 18.406 1.308 1 96.5 77 TYR A O 1
ATOM 585 N N . ALA A 1 78 ? 7.938 16.438 1.365 1 92.44 78 ALA A N 1
ATOM 586 C CA . ALA A 1 78 ? 6.73 17.094 1.88 1 92.44 78 ALA A CA 1
ATOM 587 C C . ALA A 1 78 ? 7.008 17.797 3.205 1 92.44 78 ALA A C 1
ATOM 589 O O . ALA A 1 78 ? 6.621 18.953 3.393 1 92.44 78 ALA A O 1
ATOM 590 N N . GLY A 1 79 ? 7.668 17.109 4.152 1 91.56 79 GLY A N 1
ATOM 591 C CA . GLY A 1 79 ? 7.969 17.703 5.445 1 91.56 79 GLY A CA 1
ATOM 592 C C . GLY A 1 79 ? 8.844 18.938 5.34 1 91.56 79 GLY A C 1
ATOM 593 O O . GLY A 1 79 ? 8.555 19.969 5.957 1 91.56 79 GLY A O 1
ATOM 594 N N . ASP A 1 80 ? 9.875 18.828 4.57 1 94.06 80 ASP A N 1
ATOM 595 C CA . ASP A 1 80 ? 10.781 19.953 4.383 1 94.06 80 ASP A CA 1
ATOM 596 C C . ASP A 1 80 ? 10.086 21.125 3.688 1 94.06 80 ASP A C 1
ATOM 598 O O . ASP A 1 80 ? 10.391 22.281 3.957 1 94.06 80 ASP A O 1
ATOM 602 N N . HIS A 1 81 ? 9.258 20.797 2.742 1 93.62 81 HIS A N 1
ATOM 603 C CA . HIS A 1 81 ? 8.516 21.828 2.025 1 93.62 81 HIS A CA 1
ATOM 604 C C . HIS A 1 81 ? 7.543 22.547 2.951 1 93.62 81 HIS A C 1
ATOM 606 O O . HIS A 1 81 ? 7.441 23.781 2.914 1 93.62 81 HIS A O 1
ATOM 612 N N . ALA A 1 82 ? 6.879 21.859 3.785 1 91.06 82 ALA A N 1
ATOM 613 C CA . ALA A 1 82 ? 5.84 22.391 4.668 1 91.06 82 ALA A CA 1
ATOM 614 C C . ALA A 1 82 ? 6.438 23.312 5.719 1 91.06 82 ALA A C 1
ATOM 616 O O . ALA A 1 82 ? 5.828 24.328 6.082 1 91.06 82 ALA A O 1
ATOM 617 N N . ASP A 1 83 ? 7.586 23.031 6.23 1 92.62 83 ASP A N 1
ATOM 618 C CA . ASP A 1 83 ? 8.141 23.844 7.309 1 92.62 83 ASP A CA 1
ATOM 619 C C . ASP A 1 83 ? 9.172 24.844 6.77 1 92.62 83 ASP A C 1
ATOM 621 O O . ASP A 1 83 ? 9.844 25.531 7.543 1 92.62 83 ASP A O 1
ATOM 625 N N . GLY A 1 84 ? 9.336 24.906 5.449 1 93.44 84 GLY A N 1
ATOM 626 C CA . GLY A 1 84 ? 10.172 25.922 4.816 1 93.44 84 GLY A CA 1
ATOM 627 C C . GLY A 1 84 ? 11.633 25.516 4.727 1 93.44 84 GLY A C 1
ATOM 628 O O . GLY A 1 84 ? 12.445 26.25 4.152 1 93.44 84 GLY A O 1
ATOM 629 N N . SER A 1 85 ? 12.016 24.375 5.242 1 92.62 85 SER A N 1
ATOM 630 C CA . SER A 1 85 ? 13.398 23.906 5.234 1 92.62 85 SER A CA 1
ATOM 631 C C . SER A 1 85 ? 13.906 23.688 3.814 1 92.62 85 SER A C 1
ATOM 633 O O . SER A 1 85 ? 15.078 23.922 3.521 1 92.62 85 SER A O 1
ATOM 635 N N . LEU A 1 86 ? 13.023 23.297 2.971 1 92.56 86 LEU A N 1
ATOM 636 C CA . LEU A 1 86 ? 13.422 23.031 1.594 1 92.56 86 LEU A CA 1
ATOM 637 C C . LEU A 1 86 ? 13.852 24.312 0.896 1 92.56 86 LEU A C 1
ATOM 639 O O . LEU A 1 86 ? 14.914 24.359 0.266 1 92.56 86 LEU A O 1
ATOM 643 N N . GLU A 1 87 ? 13.102 25.297 1.016 1 91.75 87 GLU A N 1
ATOM 644 C CA . GLU A 1 87 ? 13.43 26.594 0.446 1 91.75 87 GLU A CA 1
ATOM 645 C C . GLU A 1 87 ? 14.727 27.141 1.034 1 91.75 87 GLU A C 1
ATOM 647 O O . GLU A 1 87 ? 15.547 27.719 0.315 1 91.75 87 GLU A O 1
ATOM 652 N N . GLN A 1 88 ? 14.852 26.984 2.271 1 91.19 88 GLN A N 1
ATOM 653 C CA . GLN A 1 88 ? 16.047 27.453 2.951 1 91.19 88 GLN A CA 1
ATOM 654 C C . GLN A 1 88 ? 17.297 26.75 2.434 1 91.19 88 GLN A C 1
ATOM 656 O O . GLN A 1 88 ? 18.328 27.375 2.221 1 91.19 88 GLN A O 1
ATOM 661 N N . MET A 1 89 ? 17.188 25.5 2.209 1 89.56 89 MET A N 1
ATOM 662 C CA . MET A 1 89 ? 18.312 24.719 1.69 1 89.56 89 MET A CA 1
ATOM 663 C C . MET A 1 89 ? 18.672 25.172 0.281 1 89.56 89 MET A C 1
ATOM 665 O O . MET A 1 89 ? 19.859 25.344 -0.039 1 89.56 89 MET A O 1
ATOM 669 N N . LEU A 1 90 ? 17.719 25.453 -0.525 1 87.75 90 LEU A N 1
ATOM 670 C CA . LEU A 1 90 ? 17.938 25.828 -1.916 1 87.75 90 LEU A CA 1
ATOM 671 C C . LEU A 1 90 ? 18.453 27.25 -2.016 1 87.75 90 LEU A C 1
ATOM 673 O O . LEU A 1 90 ? 19.219 27.578 -2.926 1 87.75 90 LEU A O 1
ATOM 677 N N . LEU A 1 91 ? 18.125 28.031 -1.069 1 85.12 91 LEU A N 1
ATOM 678 C CA . LEU A 1 91 ? 18.547 29.422 -1.056 1 85.12 91 LEU A CA 1
ATOM 679 C C . LEU A 1 91 ? 19.938 29.578 -0.448 1 85.12 91 LEU A C 1
ATOM 681 O O . LEU A 1 91 ? 20.609 30.578 -0.67 1 85.12 91 LEU A O 1
ATOM 685 N N . SER A 1 92 ? 20.297 28.719 0.359 1 82.88 92 SER A N 1
ATOM 686 C CA . SER A 1 92 ? 21.594 28.797 1.047 1 82.88 92 SER A CA 1
ATOM 687 C C . SER A 1 92 ? 22.734 28.453 0.109 1 82.88 92 SER A C 1
ATOM 689 O O . SER A 1 92 ? 23.891 28.375 0.537 1 82.88 92 SER A O 1
ATOM 691 N N . GLY A 1 93 ? 22.453 28.312 -1.14 1 77.44 93 GLY A N 1
ATOM 692 C CA . GLY A 1 93 ? 23.5 28.031 -2.104 1 77.44 93 GLY A CA 1
ATOM 693 C C . GLY A 1 93 ? 23.766 26.547 -2.295 1 77.44 93 GLY A C 1
ATOM 694 O O . GLY A 1 93 ? 24.719 26.172 -2.979 1 77.44 93 GLY A O 1
ATOM 695 N N . ALA A 1 94 ? 22.984 25.766 -1.663 1 77.06 94 ALA A N 1
ATOM 696 C CA . ALA A 1 94 ? 23.141 24.328 -1.87 1 77.06 94 ALA A CA 1
ATOM 697 C C . ALA A 1 94 ? 22.844 23.953 -3.32 1 77.06 94 ALA A C 1
ATOM 699 O O . ALA A 1 94 ? 21.922 24.5 -3.938 1 77.06 94 ALA A O 1
ATOM 700 N N . SER A 1 95 ? 23.703 23.141 -3.826 1 89.56 95 SER A N 1
ATOM 701 C CA . SER A 1 95 ? 23.438 22.594 -5.16 1 89.56 95 SER A CA 1
ATOM 702 C C . SER A 1 95 ? 22.156 21.766 -5.176 1 89.56 95 SER A C 1
ATOM 704 O O . SER A 1 95 ? 22.047 20.781 -4.449 1 89.56 95 SER A O 1
ATOM 706 N N . PRO A 1 96 ? 21.188 22.203 -5.953 1 92.81 96 PRO A N 1
ATOM 707 C CA . PRO A 1 96 ? 19.953 21.406 -6.051 1 92.81 96 PRO A CA 1
ATOM 708 C C . PRO A 1 96 ? 20.219 19.969 -6.465 1 92.81 96 PRO A C 1
ATOM 710 O O . PRO A 1 96 ? 19.516 19.047 -6.031 1 92.81 96 PRO A O 1
ATOM 713 N N . LEU A 1 97 ? 21.234 19.844 -7.262 1 94.62 97 LEU A N 1
ATOM 714 C CA . LEU A 1 97 ? 21.625 18.5 -7.699 1 94.62 97 LEU A CA 1
ATOM 715 C C . LEU A 1 97 ? 22.094 17.656 -6.52 1 94.62 97 LEU A C 1
ATOM 717 O O . LEU A 1 97 ? 21.719 16.5 -6.395 1 94.62 97 LEU A O 1
ATOM 721 N N . ALA A 1 98 ? 22.859 18.266 -5.664 1 94.12 98 ALA A N 1
ATOM 722 C CA . ALA A 1 98 ? 23.359 17.562 -4.48 1 94.12 98 ALA A CA 1
ATOM 723 C C . ALA A 1 98 ? 22.219 17.234 -3.514 1 94.12 98 ALA A C 1
ATOM 725 O O . ALA A 1 98 ? 22.219 16.172 -2.904 1 94.12 98 ALA A O 1
ATOM 726 N N . LEU A 1 99 ? 21.375 18.141 -3.387 1 95.06 99 LEU A N 1
ATOM 727 C CA . LEU A 1 99 ? 20.219 17.938 -2.518 1 95.06 99 LEU A CA 1
ATOM 728 C C . LEU A 1 99 ? 19.375 16.766 -3.004 1 95.06 99 LEU A C 1
ATOM 730 O O . LEU A 1 99 ? 19.031 15.875 -2.223 1 95.06 99 LEU A O 1
ATOM 734 N N . ALA A 1 100 ? 19.094 16.797 -4.281 1 96.69 100 ALA A N 1
ATOM 735 C CA . ALA A 1 100 ? 18.281 15.742 -4.883 1 96.69 100 ALA A CA 1
ATOM 736 C C . ALA A 1 100 ? 18.938 14.375 -4.703 1 96.69 100 ALA A C 1
ATOM 738 O O . ALA A 1 100 ? 18.281 13.414 -4.301 1 96.69 100 ALA A O 1
ATOM 739 N N . ALA A 1 101 ? 20.188 14.312 -4.965 1 97.44 101 ALA A N 1
ATOM 740 C CA . ALA A 1 101 ? 20.922 13.055 -4.848 1 97.44 101 ALA A CA 1
ATOM 741 C C . ALA A 1 101 ? 21.016 12.602 -3.395 1 97.44 101 ALA A C 1
ATOM 743 O O . ALA A 1 101 ? 20.875 11.406 -3.102 1 97.44 101 ALA A O 1
ATOM 744 N N . ALA A 1 102 ? 21.219 13.539 -2.496 1 96.94 102 ALA A N 1
ATOM 745 C CA . ALA A 1 102 ? 21.344 13.211 -1.076 1 96.94 102 ALA A CA 1
ATOM 746 C C . ALA A 1 102 ? 20.031 12.672 -0.525 1 96.94 102 ALA A C 1
ATOM 748 O O . ALA A 1 102 ? 20.016 11.688 0.22 1 96.94 102 ALA A O 1
ATOM 749 N N . LYS A 1 103 ? 19 13.305 -0.915 1 97.44 103 LYS A N 1
ATOM 750 C CA . LYS A 1 103 ? 17.672 12.867 -0.455 1 97.44 103 LYS A CA 1
ATOM 751 C C . LYS A 1 103 ? 17.344 11.477 -0.988 1 97.44 103 LYS A C 1
ATOM 753 O O . LYS A 1 103 ? 16.766 10.656 -0.275 1 97.44 103 LYS A O 1
ATOM 758 N N . ALA A 1 104 ? 17.656 11.242 -2.195 1 98.25 104 ALA A N 1
ATOM 759 C CA . ALA A 1 104 ? 17.422 9.922 -2.773 1 98.25 104 ALA A CA 1
ATOM 760 C C . ALA A 1 104 ? 18.219 8.852 -2.037 1 98.25 104 ALA A C 1
ATOM 762 O O . ALA A 1 104 ? 17.703 7.77 -1.76 1 98.25 104 ALA A O 1
ATOM 763 N N . LEU A 1 105 ? 19.438 9.164 -1.751 1 98.31 105 LEU A N 1
ATOM 764 C CA . LEU A 1 105 ? 20.281 8.211 -1.04 1 98.31 105 LEU A CA 1
ATOM 765 C C . LEU A 1 105 ? 19.766 7.969 0.374 1 98.31 105 LEU A C 1
ATOM 767 O O . LEU A 1 105 ? 19.703 6.824 0.832 1 98.31 105 LEU A O 1
ATOM 771 N N . ALA A 1 106 ? 19.469 9.023 1.038 1 98.19 106 ALA A N 1
ATOM 772 C CA . ALA A 1 106 ? 18.922 8.883 2.385 1 98.19 106 ALA A CA 1
ATOM 773 C C . ALA A 1 106 ? 17.641 8.047 2.371 1 98.19 106 ALA A C 1
ATOM 775 O O . ALA A 1 106 ? 17.469 7.168 3.221 1 98.19 106 ALA A O 1
ATOM 776 N N . HIS A 1 107 ? 16.812 8.344 1.414 1 98.06 107 HIS A N 1
ATOM 777 C CA . HIS A 1 107 ? 15.586 7.574 1.266 1 98.06 107 HIS A CA 1
ATOM 778 C C . HIS A 1 107 ? 15.883 6.094 1.051 1 98.06 107 HIS A C 1
ATOM 780 O O . HIS A 1 107 ? 15.25 5.234 1.663 1 98.06 107 HIS A O 1
ATOM 786 N N . TRP A 1 108 ? 16.812 5.828 0.16 1 98.62 108 TRP A N 1
ATOM 787 C CA . TRP A 1 108 ? 17.156 4.438 -0.119 1 98.62 108 TRP A CA 1
ATOM 788 C C . TRP A 1 108 ? 17.703 3.75 1.128 1 98.62 108 TRP A C 1
ATOM 790 O O . TRP A 1 108 ? 17.344 2.604 1.416 1 98.62 108 TRP A O 1
ATOM 800 N N . LEU A 1 109 ? 18.516 4.387 1.86 1 98.38 109 LEU A N 1
ATOM 801 C CA . LEU A 1 109 ? 19.109 3.822 3.068 1 98.38 109 LEU A CA 1
ATOM 802 C C . LEU A 1 109 ? 18.047 3.518 4.109 1 98.38 109 LEU A C 1
ATOM 804 O O . LEU A 1 109 ? 18.156 2.539 4.852 1 98.38 109 LEU A O 1
ATOM 808 N N . LEU A 1 110 ? 17.062 4.32 4.129 1 97.88 110 LEU A N 1
ATOM 809 C CA . LEU A 1 110 ? 16.031 4.215 5.16 1 97.88 110 LEU A CA 1
ATOM 810 C C . LEU A 1 110 ? 14.953 3.229 4.742 1 97.88 110 LEU A C 1
ATOM 812 O O . LEU A 1 110 ? 14.289 2.635 5.598 1 97.88 110 LEU A O 1
ATOM 816 N N . THR A 1 111 ? 14.75 3.01 3.484 1 97.12 111 THR A N 1
ATOM 817 C CA . THR A 1 111 ? 13.625 2.203 3.025 1 97.12 111 THR A CA 1
ATOM 818 C C . THR A 1 111 ? 14.109 1.055 2.145 1 97.12 111 THR A C 1
ATOM 820 O O . THR A 1 111 ? 13.906 -0.116 2.477 1 97.12 111 THR A O 1
ATOM 823 N N . GLY A 1 112 ? 14.859 1.382 1.112 1 98.19 112 GLY A N 1
ATOM 824 C CA . GLY A 1 112 ? 15.328 0.384 0.165 1 98.19 112 GLY A CA 1
ATOM 825 C C . GLY A 1 112 ? 16.281 -0.623 0.783 1 98.19 112 GLY A C 1
ATOM 826 O O . GLY A 1 112 ? 16.094 -1.833 0.625 1 98.19 112 GLY A O 1
ATOM 827 N N . ALA A 1 113 ? 17.281 -0.136 1.501 1 98.62 113 ALA A N 1
ATOM 828 C CA . ALA A 1 113 ? 18.312 -0.998 2.078 1 98.62 113 ALA A CA 1
ATOM 829 C C . ALA A 1 113 ? 17.703 -1.988 3.068 1 98.62 113 ALA A C 1
ATOM 831 O O . ALA A 1 113 ? 17.984 -3.188 3.006 1 98.62 113 ALA A O 1
ATOM 832 N N . PRO A 1 114 ? 16.875 -1.558 3.971 1 98.38 114 PRO A N 1
ATOM 833 C CA . PRO A 1 114 ? 16.219 -2.516 4.871 1 98.38 114 PRO A CA 1
ATOM 834 C C . PRO A 1 114 ? 15.398 -3.561 4.121 1 98.38 114 PRO A C 1
ATOM 836 O O . PRO A 1 114 ? 15.383 -4.734 4.508 1 98.38 114 PRO A O 1
ATOM 839 N N . LEU A 1 115 ? 14.719 -3.158 3.119 1 98.31 115 LEU A N 1
ATOM 840 C CA . LEU A 1 115 ? 13.922 -4.094 2.326 1 98.31 115 LEU A CA 1
ATOM 841 C C . LEU A 1 115 ? 14.812 -5.168 1.706 1 98.31 115 LEU A C 1
ATOM 843 O O . LEU A 1 115 ? 14.461 -6.352 1.714 1 98.31 115 LEU A O 1
ATOM 847 N N . VAL A 1 116 ? 15.922 -4.742 1.143 1 98.69 116 VAL A N 1
ATOM 848 C CA . VAL A 1 116 ? 16.875 -5.668 0.549 1 98.69 116 VAL A CA 1
ATOM 849 C C . VAL A 1 116 ? 17.375 -6.645 1.61 1 98.69 116 VAL A C 1
ATOM 851 O O . VAL A 1 116 ? 17.453 -7.852 1.368 1 98.69 116 VAL A O 1
ATOM 854 N N . LEU A 1 117 ? 17.672 -6.141 2.77 1 98.5 117 LEU A N 1
ATOM 855 C CA . LEU A 1 117 ? 18.219 -6.941 3.854 1 98.5 117 LEU A CA 1
ATOM 856 C C . LEU A 1 117 ? 17.219 -7.988 4.332 1 98.5 117 LEU A C 1
ATOM 858 O O . LEU A 1 117 ? 17.609 -9.094 4.707 1 98.5 117 LEU A O 1
ATOM 862 N N . VAL A 1 118 ? 15.961 -7.695 4.289 1 98.38 118 VAL A N 1
ATOM 863 C CA . VAL A 1 118 ? 14.93 -8.586 4.805 1 98.38 118 VAL A CA 1
ATOM 864 C C . VAL A 1 118 ? 14.469 -9.539 3.707 1 98.38 118 VAL A C 1
ATOM 866 O O . VAL A 1 118 ? 13.891 -10.594 3.992 1 98.38 118 VAL A O 1
ATOM 869 N N . SER A 1 119 ? 14.734 -9.273 2.469 1 98.38 119 SER A N 1
ATOM 870 C CA . SER A 1 119 ? 14.203 -9.992 1.319 1 98.38 119 SER A CA 1
ATOM 871 C C . SER A 1 119 ? 14.578 -11.469 1.375 1 98.38 119 SER A C 1
ATOM 873 O O . SER A 1 119 ? 13.797 -12.336 0.973 1 98.38 119 SER A O 1
ATOM 875 N N . PRO A 1 120 ? 15.805 -11.867 1.896 1 98.56 120 PRO A N 1
ATOM 876 C CA . PRO A 1 120 ? 16.125 -13.289 1.963 1 98.56 120 PRO A CA 1
ATOM 877 C C . PRO A 1 120 ? 15.156 -14.07 2.85 1 98.56 120 PRO A C 1
ATOM 879 O O . PRO A 1 120 ? 14.859 -15.234 2.562 1 98.56 120 PRO A O 1
ATOM 882 N N . VAL A 1 121 ? 14.688 -13.469 3.9 1 98.69 121 VAL A N 1
ATOM 883 C CA . VAL A 1 121 ? 13.719 -14.109 4.789 1 98.69 121 VAL A CA 1
ATOM 884 C C . VAL A 1 121 ? 12.445 -14.438 4.016 1 98.69 121 VAL A C 1
ATOM 886 O O . VAL A 1 121 ? 11.898 -15.539 4.148 1 98.69 121 VAL A O 1
ATOM 889 N N . PHE A 1 122 ? 11.984 -13.539 3.174 1 98.38 122 PHE A N 1
ATOM 890 C CA . PHE A 1 122 ? 10.781 -13.758 2.385 1 98.38 122 PHE A CA 1
ATOM 891 C C . PHE A 1 122 ? 11.023 -14.797 1.299 1 98.38 122 PHE A C 1
ATOM 893 O O . PHE A 1 122 ? 10.141 -15.609 0.993 1 98.38 122 PHE A O 1
ATOM 900 N N . GLY A 1 123 ? 12.25 -14.68 0.667 1 98.25 123 GLY A N 1
ATOM 901 C CA . GLY A 1 123 ? 12.594 -15.742 -0.264 1 98.25 123 GLY A CA 1
ATOM 902 C C . GLY A 1 123 ? 12.492 -17.125 0.344 1 98.25 123 GLY A C 1
ATOM 903 O O . GLY A 1 123 ? 11.945 -18.047 -0.276 1 98.25 123 GLY A O 1
ATOM 904 N N . LEU A 1 124 ? 12.992 -17.25 1.56 1 97.69 124 LEU A N 1
ATOM 905 C CA . LEU A 1 124 ? 12.922 -18.531 2.273 1 97.69 124 LEU A CA 1
ATOM 906 C C . LEU A 1 124 ? 11.477 -18.922 2.557 1 97.69 124 LEU A C 1
ATOM 908 O O . LEU A 1 124 ? 11.094 -20.078 2.381 1 97.69 124 LEU A O 1
ATOM 912 N N . ALA A 1 125 ? 10.703 -17.953 2.998 1 97.06 125 ALA A N 1
ATOM 913 C CA . ALA A 1 125 ? 9.305 -18.203 3.34 1 97.06 125 ALA A CA 1
ATOM 914 C C . ALA A 1 125 ? 8.523 -18.672 2.121 1 97.06 125 ALA A C 1
ATOM 916 O O . ALA A 1 125 ? 7.559 -19.438 2.252 1 97.06 125 ALA A O 1
ATOM 917 N N . PHE A 1 126 ? 8.969 -18.234 0.93 1 98 126 PHE A N 1
ATOM 918 C CA . PHE A 1 126 ? 8.266 -18.594 -0.296 1 98 126 PHE A CA 1
ATOM 919 C C . PHE A 1 126 ? 8.867 -19.844 -0.91 1 98 126 PHE A C 1
ATOM 921 O O . PHE A 1 126 ? 8.414 -20.312 -1.962 1 98 126 PHE A O 1
ATOM 928 N N . GLY A 1 127 ? 9.938 -20.359 -0.288 1 97.69 127 GLY A N 1
ATOM 929 C CA . GLY A 1 127 ? 10.484 -21.641 -0.699 1 97.69 127 GLY A CA 1
ATOM 930 C C . GLY A 1 127 ? 11.547 -21.516 -1.773 1 97.69 127 GLY A C 1
ATOM 931 O O . GLY A 1 127 ? 11.836 -22.484 -2.486 1 97.69 127 GLY A O 1
ATOM 932 N N . LEU A 1 128 ? 12.117 -20.375 -1.946 1 98 128 LEU A N 1
ATOM 933 C CA . LEU A 1 128 ? 13.195 -20.203 -2.91 1 98 128 LEU A CA 1
ATOM 934 C C . LEU A 1 128 ? 14.469 -20.891 -2.422 1 98 128 LEU A C 1
ATOM 936 O O . LEU A 1 128 ? 14.703 -20.984 -1.215 1 98 128 LEU A O 1
ATOM 940 N N . ASP A 1 129 ? 15.242 -21.359 -3.35 1 97.56 129 ASP A N 1
ATOM 941 C CA . ASP A 1 129 ? 16.531 -21.922 -2.961 1 97.56 129 ASP A CA 1
ATOM 942 C C . ASP A 1 129 ? 17.578 -20.812 -2.762 1 97.56 129 ASP A C 1
ATOM 944 O O . ASP A 1 129 ? 17.281 -19.641 -2.99 1 97.56 129 ASP A O 1
ATOM 948 N N . ALA A 1 130 ? 18.703 -21.141 -2.291 1 98 130 ALA A N 1
ATOM 949 C CA . ALA A 1 130 ? 19.734 -20.188 -1.894 1 98 130 ALA A CA 1
ATOM 950 C C . ALA A 1 130 ? 20.156 -19.312 -3.072 1 98 130 ALA A C 1
ATOM 952 O O . ALA A 1 130 ? 20.391 -18.109 -2.914 1 98 130 ALA A O 1
ATOM 953 N N . ARG A 1 131 ? 20.312 -20 -4.254 1 98.19 131 ARG A N 1
ATOM 954 C CA . ARG A 1 131 ? 20.75 -19.25 -5.43 1 98.19 131 ARG A CA 1
ATOM 955 C C . ARG A 1 131 ? 19.688 -18.219 -5.832 1 98.19 131 ARG A C 1
ATOM 957 O O . ARG A 1 131 ? 20.031 -17.078 -6.18 1 98.19 131 ARG A O 1
ATOM 964 N N . ALA A 1 132 ? 18.422 -18.609 -5.812 1 98.5 132 ALA A N 1
ATOM 965 C CA . ALA A 1 132 ? 17.328 -17.719 -6.152 1 98.5 132 ALA A CA 1
ATOM 966 C C . ALA A 1 132 ? 17.203 -16.594 -5.129 1 98.5 132 ALA A C 1
ATOM 968 O O . ALA A 1 132 ? 16.875 -15.453 -5.48 1 98.5 132 ALA A O 1
ATOM 969 N N . ILE A 1 133 ? 17.438 -16.891 -3.885 1 98.75 133 ILE A N 1
ATOM 970 C CA . ILE A 1 133 ? 17.406 -15.891 -2.826 1 98.75 133 ILE A CA 1
ATOM 971 C C . ILE A 1 133 ? 18.484 -14.852 -3.072 1 98.75 133 ILE A C 1
ATOM 973 O O . ILE A 1 133 ? 18.25 -13.648 -2.922 1 98.75 133 ILE A O 1
ATOM 977 N N . GLY A 1 134 ? 19.625 -15.305 -3.383 1 98.69 134 GLY A N 1
ATOM 978 C CA . GLY A 1 134 ? 20.703 -14.391 -3.73 1 98.69 134 GLY A CA 1
ATOM 979 C C . GLY A 1 134 ? 20.375 -13.484 -4.902 1 98.69 134 GLY A C 1
ATOM 980 O O . GLY A 1 134 ? 20.656 -12.289 -4.867 1 98.69 134 GLY A O 1
ATOM 981 N N . ALA A 1 135 ? 19.812 -14.109 -5.953 1 98.81 135 ALA A N 1
ATOM 982 C CA . ALA A 1 135 ? 19.406 -13.336 -7.125 1 98.81 135 ALA A CA 1
ATOM 983 C C . ALA A 1 135 ? 18.359 -12.281 -6.754 1 98.81 135 ALA A C 1
ATOM 985 O O . ALA A 1 135 ? 18.406 -11.156 -7.254 1 98.81 135 ALA A O 1
ATOM 986 N N . LEU A 1 136 ? 17.453 -12.672 -5.91 1 98.81 136 LEU A N 1
ATOM 987 C CA . LEU A 1 136 ? 16.438 -11.742 -5.445 1 98.81 136 LEU A CA 1
ATOM 988 C C . LEU A 1 136 ? 17.062 -10.555 -4.727 1 98.81 136 LEU A C 1
ATOM 990 O O . LEU A 1 136 ? 16.75 -9.398 -5.035 1 98.81 136 LEU A O 1
ATOM 994 N N . ALA A 1 137 ? 17.922 -10.852 -3.791 1 98.88 137 ALA A N 1
ATOM 995 C CA . ALA A 1 137 ? 18.562 -9.797 -3.014 1 98.88 137 ALA A CA 1
ATOM 996 C C . ALA A 1 137 ? 19.406 -8.891 -3.91 1 98.88 137 ALA A C 1
ATOM 998 O O . ALA A 1 137 ? 19.359 -7.664 -3.771 1 98.88 137 ALA A O 1
ATOM 999 N N . ALA A 1 138 ? 20.141 -9.477 -4.824 1 98.81 138 ALA A N 1
ATOM 1000 C CA . ALA A 1 138 ? 20.984 -8.711 -5.73 1 98.81 138 ALA A CA 1
ATOM 1001 C C . ALA A 1 138 ? 20.141 -7.816 -6.641 1 98.81 138 ALA A C 1
ATOM 1003 O O . ALA A 1 138 ? 20.484 -6.648 -6.855 1 98.81 138 ALA A O 1
ATOM 1004 N N . ALA A 1 139 ? 19.094 -8.406 -7.18 1 98.88 139 ALA A N 1
ATOM 1005 C CA . ALA A 1 139 ? 18.203 -7.641 -8.055 1 98.88 139 ALA A CA 1
ATOM 1006 C C . ALA A 1 139 ? 17.562 -6.48 -7.301 1 98.88 139 ALA A C 1
ATOM 1008 O O . ALA A 1 139 ? 17.453 -5.375 -7.832 1 98.88 139 ALA A O 1
ATOM 1009 N N . LEU A 1 140 ? 17.156 -6.738 -6.105 1 98.88 140 LEU A N 1
ATOM 1010 C CA . LEU A 1 140 ? 16.562 -5.684 -5.289 1 98.88 140 LEU A CA 1
ATOM 1011 C C . LEU A 1 140 ? 17.594 -4.617 -4.945 1 98.88 140 LEU A C 1
ATOM 1013 O O . LEU A 1 140 ? 17.281 -3.426 -4.91 1 98.88 140 LEU A O 1
ATOM 1017 N N . ALA A 1 141 ? 18.781 -5.051 -4.625 1 98.88 141 ALA A N 1
ATOM 1018 C CA . ALA A 1 141 ? 19.859 -4.105 -4.301 1 98.88 141 ALA A CA 1
ATOM 1019 C C . ALA A 1 141 ? 20.109 -3.148 -5.465 1 98.88 141 ALA A C 1
ATOM 1021 O O . ALA A 1 141 ? 20.359 -1.96 -5.25 1 98.88 141 ALA A O 1
ATOM 1022 N N . LEU A 1 142 ? 20.016 -3.633 -6.664 1 98.88 142 LEU A N 1
ATOM 1023 C CA . LEU A 1 142 ? 20.203 -2.811 -7.855 1 98.88 142 LEU A CA 1
ATOM 1024 C C . LEU A 1 142 ? 18.938 -1.994 -8.156 1 98.88 142 LEU A C 1
ATOM 1026 O O . LEU A 1 142 ? 19.031 -0.846 -8.594 1 98.88 142 LEU A O 1
ATOM 1030 N N . GLY A 1 143 ? 17.812 -2.582 -7.922 1 98.81 143 GLY A N 1
ATOM 1031 C CA . GLY A 1 143 ? 16.562 -2.018 -8.383 1 98.81 143 GLY A CA 1
ATOM 1032 C C . GLY A 1 143 ? 15.984 -0.993 -7.426 1 98.81 143 GLY A C 1
ATOM 1033 O O . GLY A 1 143 ? 15.352 -0.022 -7.855 1 98.81 143 GLY A O 1
ATOM 1034 N N . THR A 1 144 ? 16.156 -1.148 -6.102 1 98.81 144 THR A N 1
ATOM 1035 C CA . THR A 1 144 ? 15.469 -0.283 -5.145 1 98.81 144 THR A CA 1
ATOM 1036 C C . THR A 1 144 ? 16.062 1.125 -5.176 1 98.81 144 THR A C 1
ATOM 1038 O O . THR A 1 144 ? 15.344 2.107 -4.984 1 98.81 144 THR A O 1
ATOM 1041 N N . PRO A 1 145 ? 17.344 1.344 -5.484 1 98.88 145 PRO A N 1
ATOM 1042 C CA . PRO A 1 145 ? 17.812 2.721 -5.68 1 98.88 145 PRO A CA 1
ATOM 1043 C C . PRO A 1 145 ? 17.125 3.408 -6.863 1 98.88 145 PRO A C 1
ATOM 1045 O O . PRO A 1 145 ? 16.922 4.625 -6.836 1 98.88 145 PRO A O 1
ATOM 1048 N N . ILE A 1 146 ? 16.828 2.676 -7.891 1 98.94 146 ILE A N 1
ATOM 1049 C CA . ILE A 1 146 ? 16.109 3.207 -9.039 1 98.94 146 ILE A CA 1
ATOM 1050 C C . ILE A 1 146 ? 14.758 3.748 -8.602 1 98.94 146 ILE A C 1
ATOM 1052 O O . ILE A 1 146 ? 14.352 4.836 -9.016 1 98.94 146 ILE A O 1
ATOM 1056 N N . LEU A 1 147 ? 14.086 3.01 -7.723 1 98.75 147 LEU A N 1
ATOM 1057 C CA . LEU A 1 147 ? 12.797 3.438 -7.195 1 98.75 147 LEU A CA 1
ATOM 1058 C C . LEU A 1 147 ? 12.938 4.746 -6.426 1 98.75 147 LEU A C 1
ATOM 1060 O O . LEU A 1 147 ? 12.078 5.629 -6.535 1 98.75 147 LEU A O 1
ATOM 1064 N N . SER A 1 148 ? 13.969 4.891 -5.645 1 98.75 148 SER A N 1
ATOM 1065 C CA . SER A 1 148 ? 14.195 6.105 -4.871 1 98.75 148 SER A CA 1
ATOM 1066 C C . SER A 1 148 ? 14.469 7.297 -5.785 1 98.75 148 SER A C 1
ATOM 1068 O O . SER A 1 148 ? 13.984 8.406 -5.531 1 98.75 148 SER A O 1
ATOM 1070 N N . LEU A 1 149 ? 15.234 7.035 -6.82 1 98.81 149 LEU A N 1
ATOM 1071 C CA . LEU A 1 149 ? 15.609 8.102 -7.738 1 98.81 149 LEU A CA 1
ATOM 1072 C C . LEU A 1 149 ? 14.414 8.547 -8.578 1 98.81 149 LEU A C 1
ATOM 1074 O O . LEU A 1 149 ? 14.125 9.742 -8.664 1 98.81 149 LEU A O 1
ATOM 1078 N N . LEU A 1 150 ? 13.695 7.621 -9.148 1 98.81 150 LEU A N 1
ATOM 1079 C CA . LEU A 1 150 ? 12.508 7.941 -9.938 1 98.81 150 LEU A CA 1
ATOM 1080 C C . LEU A 1 150 ? 11.398 8.5 -9.047 1 98.81 150 LEU A C 1
ATOM 1082 O O . LEU A 1 150 ? 10.703 9.445 -9.43 1 98.81 150 LEU A O 1
ATOM 1086 N N . GLY A 1 151 ? 11.281 7.859 -7.902 1 98.5 151 GLY A N 1
ATOM 1087 C CA . GLY A 1 151 ? 10.312 8.359 -6.934 1 98.5 151 GLY A CA 1
ATOM 1088 C C . GLY A 1 151 ? 10.594 9.781 -6.488 1 98.5 151 GLY A C 1
ATOM 1089 O O . GLY A 1 151 ? 9.664 10.586 -6.348 1 98.5 151 GLY A O 1
ATOM 1090 N N . GLY A 1 152 ? 11.859 10.023 -6.191 1 98.25 152 GLY A N 1
ATOM 1091 C CA . GLY A 1 152 ? 12.242 11.383 -5.832 1 98.25 152 GLY A CA 1
ATOM 1092 C C . GLY A 1 152 ? 11.883 12.406 -6.895 1 98.25 152 GLY A C 1
ATOM 1093 O O . GLY A 1 152 ? 11.422 13.508 -6.574 1 98.25 152 GLY A O 1
ATOM 1094 N N . LEU A 1 153 ? 12.148 12.062 -8.125 1 98.38 153 LEU A N 1
ATOM 1095 C CA . LEU A 1 153 ? 11.773 12.93 -9.234 1 98.38 153 LEU A CA 1
ATOM 1096 C C . LEU A 1 153 ? 10.266 13.164 -9.25 1 98.38 153 LEU A C 1
ATOM 1098 O O . LEU A 1 153 ? 9.812 14.305 -9.359 1 98.38 153 LEU A O 1
ATOM 1102 N N . GLY A 1 154 ? 9.492 12.133 -9.172 1 98.25 154 GLY A N 1
ATOM 1103 C CA . GLY A 1 154 ? 8.047 12.266 -9.125 1 98.25 154 GLY A CA 1
ATOM 1104 C C . GLY A 1 154 ? 7.559 13.109 -7.957 1 98.25 154 GLY A C 1
ATOM 1105 O O . GLY A 1 154 ? 6.668 13.938 -8.117 1 98.25 154 GLY A O 1
ATOM 1106 N N . ALA A 1 155 ? 8.164 12.82 -6.797 1 98.06 155 ALA A N 1
ATOM 1107 C CA . ALA A 1 155 ? 7.793 13.57 -5.598 1 98.06 155 ALA A CA 1
ATOM 1108 C C . ALA A 1 155 ? 8.055 15.062 -5.781 1 98.06 155 ALA A C 1
ATOM 1110 O O . ALA A 1 155 ? 7.254 15.891 -5.352 1 98.06 155 ALA A O 1
ATOM 1111 N N . ALA A 1 156 ? 9.172 15.367 -6.371 1 97.62 156 ALA A N 1
ATOM 1112 C CA . ALA A 1 156 ? 9.508 16.766 -6.621 1 97.62 156 ALA A CA 1
ATOM 1113 C C . ALA A 1 156 ? 8.539 17.391 -7.625 1 97.62 156 ALA A C 1
ATOM 1115 O O . ALA A 1 156 ? 8.094 18.531 -7.445 1 97.62 156 ALA A O 1
ATOM 1116 N N . LEU A 1 157 ? 8.172 16.688 -8.672 1 97.31 157 LEU A N 1
ATOM 1117 C CA . LEU A 1 157 ? 7.316 17.188 -9.742 1 97.31 157 LEU A CA 1
ATOM 1118 C C . LEU A 1 157 ? 5.902 17.438 -9.227 1 97.31 157 LEU A C 1
ATOM 1120 O O . LEU A 1 157 ? 5.191 18.297 -9.758 1 97.31 157 LEU A O 1
ATOM 1124 N N . THR A 1 158 ? 5.52 16.703 -8.242 1 96.62 158 THR A N 1
ATOM 1125 C CA . THR A 1 158 ? 4.137 16.781 -7.785 1 96.62 158 THR A CA 1
ATOM 1126 C C . THR A 1 158 ? 4.051 17.531 -6.461 1 96.62 158 THR A C 1
ATOM 1128 O O . THR A 1 158 ? 2.98 17.625 -5.863 1 96.62 158 THR A O 1
ATOM 1131 N N . LEU A 1 159 ? 5.137 18.016 -6.051 1 94.81 159 LEU A N 1
ATOM 1132 C CA . LEU A 1 159 ? 5.219 18.672 -4.754 1 94.81 159 LEU A CA 1
ATOM 1133 C C . LEU A 1 159 ? 4.289 19.875 -4.699 1 94.81 159 LEU A C 1
ATOM 1135 O O . LEU A 1 159 ? 4.312 20.734 -5.598 1 94.81 159 LEU A O 1
ATOM 1139 N N . GLY A 1 160 ? 3.439 19.891 -3.701 1 91 160 GLY A N 1
ATOM 1140 C CA . GLY A 1 160 ? 2.58 21.047 -3.48 1 91 160 GLY A CA 1
ATOM 1141 C C . GLY A 1 160 ? 1.298 21 -4.293 1 91 160 GLY A C 1
ATOM 1142 O O . GLY A 1 160 ? 0.42 21.844 -4.125 1 91 160 GLY A O 1
ATOM 1143 N N . LEU A 1 161 ? 1.131 20.125 -5.195 1 92.38 161 LEU A N 1
ATOM 1144 C CA . LEU A 1 161 ? -0.062 20.031 -6.031 1 92.38 161 LEU A CA 1
ATOM 1145 C C . LEU A 1 161 ? -1.191 19.328 -5.285 1 92.38 161 LEU A C 1
ATOM 1147 O O . LEU A 1 161 ? -0.944 18.422 -4.484 1 92.38 161 LEU A O 1
ATOM 1151 N N . ARG A 1 162 ? -2.359 19.766 -5.621 1 90.88 162 ARG A N 1
ATOM 1152 C CA . ARG A 1 162 ? -3.525 19.031 -5.152 1 90.88 162 ARG A CA 1
ATOM 1153 C C . ARG A 1 162 ? -3.578 17.641 -5.77 1 90.88 162 ARG A C 1
ATOM 1155 O O . ARG A 1 162 ? -3.463 17.484 -6.984 1 90.88 162 ARG A O 1
ATOM 1162 N N . GLY A 1 163 ? -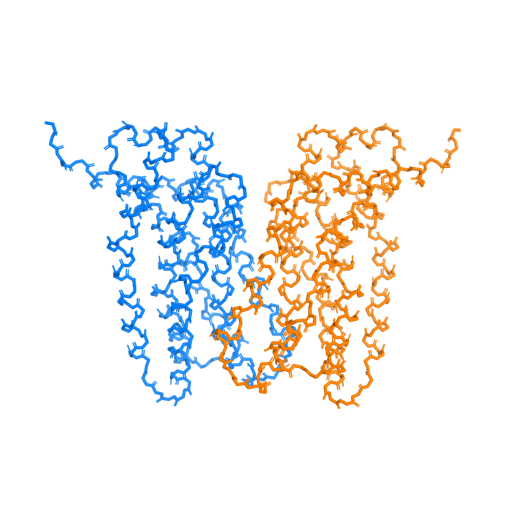3.578 16.578 -4.922 1 93.12 163 GLY A N 1
ATOM 1163 C CA . GLY A 1 163 ? -3.584 15.203 -5.406 1 93.12 163 GLY A CA 1
ATOM 1164 C C . GLY A 1 163 ? -2.205 14.703 -5.793 1 93.12 163 GLY A C 1
ATOM 1165 O O . GLY A 1 163 ? -2.076 13.828 -6.648 1 93.12 163 GLY A O 1
ATOM 1166 N N . GLY A 1 164 ? -1.311 15.336 -5.344 1 94.81 164 GLY A N 1
ATOM 1167 C CA . GLY A 1 164 ? 0.067 15.039 -5.703 1 94.81 164 GLY A CA 1
ATOM 1168 C C . GLY A 1 164 ? 0.44 13.586 -5.512 1 94.81 164 GLY A C 1
ATOM 1169 O O . GLY A 1 164 ? 1.143 13 -6.344 1 94.81 164 GLY A O 1
ATOM 1170 N N . ALA A 1 165 ? -0.073 12.977 -4.473 1 94.69 165 ALA A N 1
ATOM 1171 C CA . ALA A 1 165 ? 0.258 11.586 -4.18 1 94.69 165 ALA A CA 1
ATOM 1172 C C . ALA A 1 165 ? -0.283 10.656 -5.262 1 94.69 165 ALA A C 1
ATOM 1174 O O . ALA A 1 165 ? 0.404 9.727 -5.691 1 94.69 165 ALA A O 1
ATOM 1175 N N . VAL A 1 166 ? -1.533 10.898 -5.688 1 96.12 166 VAL A N 1
ATOM 1176 C CA . VAL A 1 166 ? -2.145 10.102 -6.75 1 96.12 166 VAL A CA 1
ATOM 1177 C C . VAL A 1 166 ? -1.354 10.273 -8.047 1 96.12 166 VAL A C 1
ATOM 1179 O O . VAL A 1 166 ? -1.05 9.297 -8.727 1 96.12 166 VAL A O 1
ATOM 1182 N N . LEU A 1 167 ? -1.018 11.5 -8.312 1 96.88 167 LEU A N 1
ATOM 1183 C CA . LEU A 1 167 ? -0.25 11.812 -9.516 1 96.88 167 LEU A CA 1
ATOM 1184 C C . LEU A 1 167 ? 1.122 11.148 -9.469 1 96.88 167 LEU A C 1
ATOM 1186 O O . LEU A 1 167 ? 1.593 10.617 -10.484 1 96.88 167 LEU A O 1
ATOM 1190 N N . LEU A 1 168 ? 1.737 11.164 -8.359 1 96.88 168 LEU A N 1
ATOM 1191 C CA . LEU A 1 168 ? 3.035 10.531 -8.156 1 96.88 168 LEU A CA 1
ATOM 1192 C C . LEU A 1 168 ? 2.973 9.047 -8.492 1 96.88 168 LEU A C 1
ATOM 1194 O O . LEU A 1 168 ? 3.787 8.539 -9.273 1 96.88 168 LEU A O 1
ATOM 1198 N N . ILE A 1 169 ? 1.976 8.32 -7.953 1 96.69 169 ILE A N 1
ATOM 1199 C CA . ILE A 1 169 ? 1.825 6.883 -8.172 1 96.69 169 ILE A CA 1
ATOM 1200 C C . ILE A 1 169 ? 1.585 6.605 -9.656 1 96.69 169 ILE A C 1
ATOM 1202 O O . ILE A 1 169 ? 2.256 5.762 -10.25 1 96.69 169 ILE A O 1
ATOM 1206 N N . LEU A 1 170 ? 0.739 7.383 -10.25 1 96.62 170 LEU A N 1
ATOM 1207 C CA . LEU A 1 170 ? 0.35 7.176 -11.641 1 96.62 170 LEU A CA 1
ATOM 1208 C C . LEU A 1 170 ? 1.51 7.484 -12.578 1 96.62 170 LEU A C 1
ATOM 1210 O O . LEU A 1 170 ? 1.653 6.848 -13.625 1 96.62 170 LEU A O 1
ATOM 1214 N N . LEU A 1 171 ? 2.324 8.414 -12.195 1 97.44 171 LEU A N 1
ATOM 1215 C CA . LEU A 1 171 ? 3.439 8.844 -13.031 1 97.44 171 LEU A CA 1
ATOM 1216 C C . LEU A 1 171 ? 4.641 7.922 -12.852 1 97.44 171 LEU A C 1
ATOM 1218 O O . LEU A 1 171 ? 5.27 7.516 -13.828 1 97.44 171 LEU A O 1
ATOM 1222 N N . VAL A 1 172 ? 4.953 7.598 -11.672 1 98.25 172 VAL A N 1
ATOM 1223 C CA . VAL A 1 172 ? 6.227 6.965 -11.344 1 98.25 172 VAL A CA 1
ATOM 1224 C C . VAL A 1 172 ? 6.121 5.457 -11.555 1 98.25 172 VAL A C 1
ATOM 1226 O O . VAL A 1 172 ? 7.078 4.816 -11.992 1 98.25 172 VAL A O 1
ATOM 1229 N N . VAL A 1 173 ? 4.977 4.828 -11.266 1 98.44 173 VAL A N 1
ATOM 1230 C CA . VAL A 1 173 ? 4.844 3.375 -11.273 1 98.44 173 VAL A CA 1
ATOM 1231 C C . VAL A 1 173 ? 5.137 2.836 -12.672 1 98.44 173 VAL A C 1
ATOM 1233 O O . VAL A 1 173 ? 5.922 1.9 -12.836 1 98.44 173 VAL A O 1
ATOM 1236 N N . PRO A 1 174 ? 4.566 3.381 -13.75 1 97.69 174 PRO A N 1
ATOM 1237 C CA . PRO A 1 174 ? 4.906 2.887 -15.086 1 97.69 174 PRO A CA 1
ATOM 1238 C C . PRO A 1 174 ? 6.402 2.969 -15.383 1 97.69 174 PRO A C 1
ATOM 1240 O O . PRO A 1 174 ? 6.949 2.1 -16.062 1 97.69 174 PRO A O 1
ATOM 1243 N N . LEU A 1 175 ? 7.082 3.945 -14.906 1 98.38 175 LEU A N 1
ATOM 1244 C CA . LEU A 1 175 ? 8.516 4.129 -15.141 1 98.38 175 LEU A CA 1
ATOM 1245 C C . LEU A 1 175 ? 9.32 3.076 -14.391 1 98.38 175 LEU A C 1
ATOM 1247 O O . LEU A 1 175 ? 10.469 2.797 -14.758 1 98.38 175 LEU A O 1
ATOM 1251 N N . CYS A 1 176 ? 8.75 2.533 -13.352 1 98.62 176 CYS A N 1
ATOM 1252 C CA . CYS A 1 176 ? 9.461 1.566 -12.523 1 98.62 176 CYS A CA 1
ATOM 1253 C C . CYS A 1 176 ? 9.234 0.146 -13.023 1 98.62 176 CYS A C 1
ATOM 1255 O O . CYS A 1 176 ? 9.867 -0.796 -12.539 1 98.62 176 CYS A O 1
ATOM 1257 N N . ILE A 1 177 ? 8.398 -0.03 -14.016 1 98.5 177 ILE A N 1
ATOM 1258 C CA . ILE A 1 177 ? 8 -1.348 -14.5 1 98.5 177 ILE A CA 1
ATOM 1259 C C . ILE A 1 177 ? 9.219 -2.078 -15.07 1 98.5 177 ILE A C 1
ATOM 1261 O O . ILE A 1 177 ? 9.406 -3.271 -14.812 1 98.5 177 ILE A O 1
ATOM 1265 N N . PRO A 1 178 ? 10.109 -1.424 -15.828 1 98.5 178 PRO A N 1
ATOM 1266 C CA . PRO A 1 178 ? 11.289 -2.141 -16.328 1 98.5 178 PRO A CA 1
ATOM 1267 C C . PRO A 1 178 ? 12.133 -2.74 -15.211 1 98.5 178 PRO A C 1
ATOM 1269 O O . PRO A 1 178 ? 12.617 -3.867 -15.336 1 98.5 178 PRO A O 1
ATOM 1272 N N . ALA A 1 179 ? 12.32 -1.986 -14.148 1 98.81 179 ALA A N 1
ATOM 1273 C CA . ALA A 1 179 ? 13.078 -2.51 -13.008 1 98.81 179 ALA A CA 1
ATOM 1274 C C . ALA A 1 179 ? 12.391 -3.736 -12.414 1 98.81 179 ALA A C 1
ATOM 1276 O O . ALA A 1 179 ? 13.055 -4.707 -12.039 1 98.81 179 ALA A O 1
ATOM 1277 N N . LEU A 1 180 ? 11.07 -3.635 -12.297 1 98.62 180 LEU A N 1
ATOM 1278 C CA . LEU A 1 180 ? 10.289 -4.766 -11.805 1 98.62 180 LEU A CA 1
ATOM 1279 C C . LEU A 1 180 ? 10.484 -5.988 -12.695 1 98.62 180 LEU A C 1
ATOM 1281 O O . LEU A 1 180 ? 10.766 -7.082 -12.195 1 98.62 180 LEU A O 1
ATOM 1285 N N . ILE A 1 181 ? 10.398 -5.777 -13.969 1 98.25 181 ILE A N 1
ATOM 1286 C CA . ILE A 1 181 ? 10.477 -6.863 -14.945 1 98.25 181 ILE A CA 1
ATOM 1287 C C . ILE A 1 181 ? 11.867 -7.484 -14.914 1 98.25 181 ILE A C 1
ATOM 1289 O O . ILE A 1 181 ? 12.008 -8.703 -14.812 1 98.25 181 ILE A O 1
ATOM 1293 N N . PHE A 1 182 ? 12.898 -6.695 -14.953 1 98.69 182 PHE A N 1
ATOM 1294 C CA . PHE A 1 182 ? 14.258 -7.223 -14.961 1 98.69 182 PHE A CA 1
ATOM 1295 C C . PHE A 1 182 ? 14.594 -7.855 -13.617 1 98.69 182 PHE A C 1
ATOM 1297 O O . PHE A 1 182 ? 15.32 -8.852 -13.562 1 98.69 182 PHE A O 1
ATOM 1304 N N . GLY A 1 183 ? 14.102 -7.266 -12.531 1 98.69 183 GLY A N 1
ATOM 1305 C CA . GLY A 1 183 ? 14.344 -7.828 -11.211 1 98.69 183 GLY A CA 1
ATOM 1306 C C . GLY A 1 183 ? 13.742 -9.203 -11.031 1 98.69 183 GLY A C 1
ATOM 1307 O O . GLY A 1 183 ? 14.406 -10.125 -10.555 1 98.69 183 GLY A O 1
ATOM 1308 N N . THR A 1 184 ? 12.461 -9.32 -11.391 1 98.38 184 THR A N 1
ATOM 1309 C CA . THR A 1 184 ? 11.805 -10.617 -11.281 1 98.38 184 THR A CA 1
ATOM 1310 C C . THR A 1 184 ? 12.391 -11.609 -12.281 1 98.38 184 THR A C 1
ATOM 1312 O O . THR A 1 184 ? 12.508 -12.805 -11.992 1 98.38 184 THR A O 1
ATOM 1315 N N . GLY A 1 185 ? 12.742 -11.102 -13.461 1 98.06 185 GLY A N 1
ATOM 1316 C CA . GLY A 1 185 ? 13.344 -11.945 -14.484 1 98.06 185 GLY A CA 1
ATOM 1317 C C . GLY A 1 185 ? 14.648 -12.578 -14.039 1 98.06 185 GLY A C 1
ATOM 1318 O O . GLY A 1 185 ? 14.945 -13.719 -14.414 1 98.06 185 GLY A O 1
ATOM 1319 N N . ALA A 1 186 ? 15.461 -11.883 -13.297 1 98.62 186 ALA A N 1
ATOM 1320 C CA . ALA A 1 186 ? 16.719 -12.414 -12.789 1 98.62 186 ALA A CA 1
ATOM 1321 C C . ALA A 1 186 ? 16.484 -13.664 -11.945 1 98.62 186 ALA A C 1
ATOM 1323 O O . ALA A 1 186 ? 17.188 -14.672 -12.102 1 98.62 186 ALA A O 1
ATOM 1324 N N . VAL A 1 187 ? 15.539 -13.625 -11.078 1 98.44 187 VAL A N 1
ATOM 1325 C CA . VAL A 1 187 ? 15.234 -14.758 -10.211 1 98.44 187 VAL A CA 1
ATOM 1326 C C . VAL A 1 187 ? 14.688 -15.914 -11.047 1 98.44 187 VAL A C 1
ATOM 1328 O O . VAL A 1 187 ? 15.055 -17.078 -10.828 1 98.44 187 VAL A O 1
ATOM 1331 N N . GLY A 1 188 ? 13.789 -15.547 -11.992 1 96.69 188 GLY A N 1
ATOM 1332 C CA . GLY A 1 188 ? 13.266 -16.562 -12.891 1 96.69 188 GLY A CA 1
ATOM 1333 C C . GLY A 1 188 ? 14.352 -17.281 -13.664 1 96.69 188 GLY A C 1
ATOM 1334 O O . GLY A 1 188 ? 14.289 -18.5 -13.844 1 96.69 188 GLY A O 1
ATOM 1335 N N . ALA A 1 189 ? 15.312 -16.531 -14.18 1 97.81 189 ALA A N 1
ATOM 1336 C CA . ALA A 1 189 ? 16.422 -17.125 -14.906 1 97.81 189 ALA A CA 1
ATOM 1337 C C . ALA A 1 189 ? 17.172 -18.125 -14.023 1 97.81 189 ALA A C 1
ATOM 1339 O O . ALA A 1 189 ? 17.453 -19.25 -14.445 1 97.81 189 ALA A O 1
ATOM 1340 N N . VAL A 1 190 ? 17.469 -17.75 -12.789 1 98 190 VAL A N 1
ATOM 1341 C CA . VAL A 1 190 ? 18.219 -18.609 -11.867 1 98 190 VAL A CA 1
ATOM 1342 C C . VAL A 1 190 ? 17.391 -19.859 -11.555 1 98 190 VAL A C 1
ATOM 1344 O O . VAL A 1 190 ? 17.938 -20.969 -11.508 1 98 190 VAL A O 1
ATOM 1347 N N . GLU A 1 191 ? 16.109 -19.703 -11.336 1 95.19 191 GLU A N 1
ATOM 1348 C CA . GLU A 1 191 ? 15.242 -20.828 -11.047 1 95.19 191 GLU A CA 1
ATOM 1349 C C . GLU A 1 191 ? 15.203 -21.812 -12.219 1 95.19 191 GLU A C 1
ATOM 1351 O O . GLU A 1 191 ? 15.055 -23.016 -12.016 1 95.19 191 GLU A O 1
ATOM 1356 N N . ALA A 1 192 ? 15.383 -21.25 -13.383 1 94.75 192 ALA A N 1
ATOM 1357 C CA . ALA A 1 192 ? 15.367 -22.078 -14.586 1 94.75 192 ALA A CA 1
ATOM 1358 C C . ALA A 1 192 ? 16.75 -22.656 -14.867 1 94.75 192 ALA A C 1
ATOM 1360 O O . ALA A 1 192 ? 16.953 -23.328 -15.883 1 94.75 192 ALA A O 1
ATOM 1361 N N . GLY A 1 193 ? 17.656 -22.359 -14.008 1 96.25 193 GLY A N 1
ATOM 1362 C CA . GLY A 1 193 ? 19 -22.875 -14.18 1 96.25 193 GLY A CA 1
ATOM 1363 C C . GLY A 1 193 ? 19.844 -22.047 -15.148 1 96.25 193 GLY A C 1
ATOM 1364 O O . GLY A 1 193 ? 20.859 -22.531 -15.641 1 96.25 193 GLY A O 1
ATOM 1365 N N . LEU A 1 194 ? 19.375 -20.891 -15.461 1 97.56 194 LEU A N 1
ATOM 1366 C CA . LEU A 1 194 ? 20.062 -20 -16.391 1 97.56 194 LEU A CA 1
ATOM 1367 C C . LEU A 1 194 ? 20.812 -18.906 -15.648 1 97.56 194 LEU A C 1
ATOM 1369 O O . LEU A 1 194 ? 20.672 -18.766 -14.43 1 97.56 194 LEU A O 1
ATOM 1373 N N . SER A 1 195 ? 21.625 -18.188 -16.391 1 97.94 195 SER A N 1
ATOM 1374 C CA . SER A 1 195 ? 22.359 -17.078 -15.82 1 97.94 195 SER A CA 1
ATOM 1375 C C . SER A 1 195 ? 21.469 -15.836 -15.703 1 97.94 195 SER A C 1
ATOM 1377 O O . SER A 1 195 ? 20.672 -15.555 -16.609 1 97.94 195 SER A O 1
ATOM 1379 N N . ALA A 1 196 ? 21.625 -15.117 -14.555 1 98.25 196 ALA A N 1
ATOM 1380 C CA . ALA A 1 196 ? 20.875 -13.883 -14.328 1 98.25 196 ALA A CA 1
ATOM 1381 C C . ALA A 1 196 ? 21.641 -12.672 -14.852 1 98.25 196 ALA A C 1
ATOM 1383 O O . ALA A 1 196 ? 21.188 -11.531 -14.695 1 98.25 196 ALA A O 1
ATOM 1384 N N . GLU A 1 197 ? 22.688 -12.75 -15.477 1 98.19 197 GLU A N 1
ATOM 1385 C CA . GLU A 1 197 ? 23.625 -11.688 -15.812 1 98.19 197 GLU A CA 1
ATOM 1386 C C . GLU A 1 197 ? 22.953 -10.641 -16.703 1 98.19 197 GLU A C 1
ATOM 1388 O O . GLU A 1 197 ? 23.188 -9.438 -16.531 1 98.19 197 GLU A O 1
ATOM 1393 N N . ALA A 1 198 ? 22.266 -11.109 -17.688 1 98.31 198 ALA A N 1
ATOM 1394 C CA . ALA A 1 198 ? 21.609 -10.172 -18.594 1 98.31 198 ALA A CA 1
ATOM 1395 C C . ALA A 1 198 ? 20.641 -9.258 -17.844 1 98.31 198 ALA A C 1
ATOM 1397 O O . ALA A 1 198 ? 20.609 -8.047 -18.094 1 98.31 198 ALA A O 1
ATOM 1398 N N . HIS A 1 199 ? 19.891 -9.828 -16.922 1 98.69 199 HIS A N 1
ATOM 1399 C CA . HIS A 1 199 ? 18.938 -9.055 -16.109 1 98.69 199 HIS A CA 1
ATOM 1400 C C . HIS A 1 199 ? 19.656 -8.086 -15.188 1 98.69 199 HIS A C 1
ATOM 1402 O O . HIS A 1 199 ? 19.25 -6.926 -15.062 1 98.69 199 HIS A O 1
ATOM 1408 N N . TYR A 1 200 ? 20.766 -8.516 -14.586 1 98.69 200 TYR A N 1
ATOM 1409 C CA . TYR A 1 200 ? 21.562 -7.637 -13.742 1 98.69 200 TYR A CA 1
ATOM 1410 C C . TYR A 1 200 ? 22.125 -6.465 -14.539 1 98.69 200 TYR A C 1
ATOM 1412 O O . TYR A 1 200 ? 22.141 -5.328 -14.062 1 98.69 200 TYR A O 1
ATOM 1420 N N . SER A 1 201 ? 22.578 -6.77 -15.758 1 98.81 201 SER A N 1
ATOM 1421 C CA . SER A 1 201 ? 23.172 -5.73 -16.594 1 98.81 201 SER A CA 1
ATOM 1422 C C . SER A 1 201 ? 22.141 -4.676 -16.969 1 98.81 201 SER A C 1
ATOM 1424 O O . SER A 1 201 ? 22.438 -3.482 -17.016 1 98.81 201 SER A O 1
ATOM 1426 N N . LEU A 1 202 ? 20.953 -5.148 -17.266 1 98.81 202 LEU A N 1
ATOM 1427 C CA . LEU A 1 202 ? 19.891 -4.215 -17.609 1 98.81 202 LEU A CA 1
ATOM 1428 C C . LEU A 1 202 ? 19.484 -3.365 -16.422 1 98.81 202 LEU A C 1
ATOM 1430 O O . LEU A 1 202 ? 19.266 -2.158 -16.547 1 98.81 202 LEU A O 1
ATOM 1434 N N . LEU A 1 203 ? 19.422 -3.973 -15.242 1 98.81 203 LEU A N 1
ATOM 1435 C CA . LEU A 1 203 ? 19.141 -3.229 -14.016 1 98.81 203 LEU A CA 1
ATOM 1436 C C . LEU A 1 203 ? 20.25 -2.221 -13.734 1 98.81 203 LEU A C 1
ATOM 1438 O O . LEU A 1 203 ? 19.984 -1.081 -13.352 1 98.81 203 LEU A O 1
ATOM 1442 N N . ALA A 1 204 ? 21.438 -2.658 -13.898 1 98.81 204 ALA A N 1
ATOM 1443 C CA . ALA A 1 204 ? 22.578 -1.777 -13.672 1 98.81 204 ALA A CA 1
ATOM 1444 C C . ALA A 1 204 ? 22.562 -0.598 -14.641 1 98.81 204 ALA A C 1
ATOM 1446 O O . ALA A 1 204 ? 22.875 0.532 -14.258 1 98.81 204 ALA A O 1
ATOM 1447 N N . ALA A 1 205 ? 22.25 -0.885 -15.875 1 98.88 205 ALA A N 1
ATOM 1448 C CA . ALA A 1 205 ? 22.141 0.18 -16.875 1 98.88 205 ALA A CA 1
ATOM 1449 C C . ALA A 1 205 ? 21.078 1.191 -16.469 1 98.88 205 ALA A C 1
ATOM 1451 O O . ALA A 1 205 ? 21.281 2.402 -16.578 1 98.88 205 ALA A O 1
ATOM 1452 N N . LEU A 1 206 ? 19.953 0.695 -16.031 1 98.81 206 LEU A N 1
ATOM 1453 C CA . LEU A 1 206 ? 18.875 1.566 -15.586 1 98.81 206 LEU A CA 1
ATOM 1454 C C . LEU A 1 206 ? 19.297 2.375 -14.359 1 98.81 206 LEU A C 1
ATOM 1456 O O . LEU A 1 206 ? 18.953 3.551 -14.234 1 98.81 206 LEU A O 1
ATOM 1460 N N . LEU A 1 207 ? 20 1.72 -13.461 1 98.81 207 LEU A N 1
ATOM 1461 C CA . LEU A 1 207 ? 20.484 2.41 -12.273 1 98.81 207 LEU A CA 1
ATOM 1462 C C . LEU A 1 207 ? 21.453 3.523 -12.656 1 98.81 207 LEU A C 1
ATOM 1464 O O . LEU A 1 207 ? 21.359 4.637 -12.133 1 98.81 207 LEU A O 1
ATOM 1468 N N . ILE A 1 208 ? 22.344 3.225 -13.539 1 98.75 208 ILE A N 1
ATOM 1469 C CA . ILE A 1 208 ? 23.297 4.227 -14.008 1 98.75 208 ILE A CA 1
ATOM 1470 C C . ILE A 1 208 ? 22.547 5.383 -14.664 1 98.75 208 ILE A C 1
ATOM 1472 O O . ILE A 1 208 ? 22.812 6.551 -14.359 1 98.75 208 ILE A O 1
ATOM 1476 N N . PHE A 1 209 ? 21.609 5.07 -15.484 1 98.62 209 PHE A N 1
ATOM 1477 C CA . PHE A 1 209 ? 20.828 6.078 -16.188 1 98.62 209 PHE A CA 1
ATOM 1478 C C . PHE A 1 209 ? 20.094 6.977 -15.195 1 98.62 209 PHE A C 1
ATOM 1480 O O . PHE A 1 209 ? 20.172 8.203 -15.297 1 98.62 209 PHE A O 1
ATOM 1487 N N . THR A 1 210 ? 19.422 6.379 -14.266 1 98.69 210 THR A N 1
ATOM 1488 C CA . THR A 1 210 ? 18.609 7.137 -13.32 1 98.69 210 THR A CA 1
ATOM 1489 C C . THR A 1 210 ? 19.5 7.918 -12.352 1 98.69 210 THR A C 1
ATOM 1491 O O . THR A 1 210 ? 19.125 8.992 -11.883 1 98.69 210 THR A O 1
ATOM 1494 N N . THR A 1 211 ? 20.641 7.383 -11.984 1 98.25 211 THR A N 1
ATOM 1495 C CA . THR A 1 211 ? 21.578 8.102 -11.133 1 98.25 211 THR A CA 1
ATOM 1496 C C . THR A 1 211 ? 22.109 9.344 -11.852 1 98.25 211 THR A C 1
ATOM 1498 O O . THR A 1 211 ? 22.266 10.398 -11.242 1 98.25 211 THR A O 1
ATOM 1501 N N . LEU A 1 212 ? 22.375 9.203 -13.133 1 97.5 212 LEU A N 1
ATOM 1502 C CA . LEU A 1 212 ? 22.953 10.289 -13.914 1 97.5 212 LEU A CA 1
ATOM 1503 C C . LEU A 1 212 ? 21.922 11.367 -14.211 1 97.5 212 LEU A C 1
ATOM 1505 O O . LEU A 1 212 ? 22.234 12.555 -14.195 1 97.5 212 LEU A O 1
ATOM 1509 N N . PHE A 1 213 ? 20.688 11 -14.453 1 97.88 213 PHE A N 1
ATOM 1510 C CA . PHE A 1 213 ? 19.734 11.969 -14.977 1 97.88 213 PHE A CA 1
ATOM 1511 C C . PHE A 1 213 ? 18.672 12.289 -13.93 1 97.88 213 PHE A C 1
ATOM 1513 O O . PHE A 1 213 ? 18.078 13.375 -13.945 1 97.88 213 PHE A O 1
ATOM 1520 N N . GLY A 1 214 ? 18.375 11.367 -13.023 1 97.94 214 GLY A N 1
ATOM 1521 C CA . GLY A 1 214 ? 17.328 11.523 -12.031 1 97.94 214 GLY A CA 1
ATOM 1522 C C . GLY A 1 214 ? 17.5 12.773 -11.18 1 97.94 214 GLY A C 1
ATOM 1523 O O . GLY A 1 214 ? 16.594 13.609 -11.117 1 97.94 214 GLY A O 1
ATOM 1524 N N . PRO A 1 215 ? 18.641 12.883 -10.609 1 97.5 215 PRO A N 1
ATOM 1525 C CA . PRO A 1 215 ? 18.859 14.039 -9.75 1 97.5 215 PRO A CA 1
ATOM 1526 C C . PRO A 1 215 ? 18.781 15.367 -10.5 1 97.5 215 PRO A C 1
ATOM 1528 O O . PRO A 1 215 ? 18.344 16.375 -9.938 1 97.5 215 PRO A O 1
ATOM 1531 N N . TRP A 1 216 ? 19.156 15.367 -11.766 1 97.19 216 TRP A N 1
ATOM 1532 C CA . TRP A 1 216 ? 19.047 16.578 -12.57 1 97.19 216 TRP A CA 1
ATOM 1533 C C . TRP A 1 216 ? 17.594 16.984 -12.75 1 97.19 216 TRP A C 1
ATOM 1535 O O . TRP A 1 216 ? 17.234 18.156 -12.555 1 97.19 216 TRP A O 1
ATOM 1545 N N . GLY A 1 217 ? 16.812 16 -13.141 1 97.75 217 GLY A N 1
ATOM 1546 C CA . GLY A 1 217 ? 15.391 16.266 -13.258 1 97.75 217 GLY A CA 1
ATOM 1547 C C . GLY A 1 217 ? 14.758 16.719 -11.953 1 97.75 217 GLY A C 1
ATOM 1548 O O . GLY A 1 217 ? 13.953 17.641 -11.93 1 97.75 217 GLY A O 1
ATOM 1549 N N . THR A 1 218 ? 15.117 16.078 -10.875 1 98 218 THR A N 1
ATOM 1550 C CA . THR A 1 218 ? 14.594 16.406 -9.547 1 98 218 THR A CA 1
ATOM 1551 C C . THR A 1 218 ? 14.984 17.812 -9.133 1 98 218 THR A C 1
ATOM 1553 O O . THR A 1 218 ? 14.164 18.562 -8.609 1 98 218 THR A O 1
ATOM 1556 N N . ALA A 1 219 ? 16.281 18.125 -9.375 1 95.81 219 ALA A N 1
ATOM 1557 C CA . ALA A 1 219 ? 16.766 19.469 -9.055 1 95.81 219 ALA A CA 1
ATOM 1558 C C . ALA A 1 219 ? 15.969 20.531 -9.805 1 95.81 219 ALA A C 1
ATOM 1560 O O . ALA A 1 219 ? 15.586 21.547 -9.227 1 95.81 219 ALA A O 1
ATOM 1561 N N . ALA A 1 220 ? 15.773 20.328 -11.078 1 95.88 220 ALA A N 1
ATOM 1562 C CA . ALA A 1 220 ? 15 21.266 -11.891 1 95.88 220 ALA A CA 1
ATOM 1563 C C . ALA A 1 220 ? 13.578 21.406 -11.352 1 95.88 220 ALA A C 1
ATOM 1565 O O . ALA A 1 220 ? 13.07 22.531 -11.234 1 95.88 220 ALA A O 1
ATOM 1566 N N . ALA A 1 221 ? 12.969 20.281 -10.992 1 96.56 221 ALA A N 1
ATOM 1567 C CA . ALA A 1 221 ? 11.602 20.281 -10.469 1 96.56 221 ALA A CA 1
ATOM 1568 C C . ALA A 1 221 ? 11.523 21.031 -9.141 1 96.56 221 ALA A C 1
ATOM 1570 O O . ALA A 1 221 ? 10.586 21.797 -8.898 1 96.56 221 ALA A O 1
ATOM 1571 N N . LEU A 1 222 ? 12.5 20.797 -8.32 1 94.31 222 LEU A N 1
ATOM 1572 C CA . LEU A 1 222 ? 12.516 21.438 -7.012 1 94.31 222 LEU A CA 1
ATOM 1573 C C . LEU A 1 222 ? 12.68 22.953 -7.148 1 94.31 222 LEU A C 1
ATOM 1575 O O . LEU A 1 222 ? 12.07 23.719 -6.395 1 94.31 222 LEU A O 1
ATOM 1579 N N . SER A 1 223 ? 13.516 23.312 -8.07 1 90.44 223 SER A N 1
ATOM 1580 C CA . SER A 1 223 ? 13.734 24.734 -8.297 1 90.44 223 SER A CA 1
ATOM 1581 C C . SER A 1 223 ? 12.453 25.422 -8.758 1 90.44 223 SER A C 1
ATOM 1583 O O . SER A 1 223 ? 12.172 26.562 -8.359 1 90.44 223 SER A O 1
ATOM 1585 N N . ILE A 1 224 ? 11.703 24.781 -9.477 1 87.38 224 ILE A N 1
ATOM 1586 C CA . ILE A 1 224 ? 10.438 25.312 -9.977 1 87.38 224 ILE A CA 1
ATOM 1587 C C . ILE A 1 224 ? 9.422 25.375 -8.844 1 87.38 224 ILE A C 1
ATOM 1589 O O . ILE A 1 224 ? 8.656 26.328 -8.727 1 87.38 224 ILE A O 1
ATOM 1593 N N . ALA A 1 225 ? 9.43 24.391 -8 1 83.69 225 ALA A N 1
ATOM 1594 C CA . ALA A 1 225 ? 8.453 24.25 -6.93 1 83.69 225 ALA A CA 1
ATOM 1595 C C . ALA A 1 225 ? 8.656 25.328 -5.867 1 83.69 225 ALA A C 1
ATOM 1597 O O . ALA A 1 225 ? 7.711 25.719 -5.176 1 83.69 225 ALA A O 1
ATOM 1598 N N . VAL A 1 226 ? 9.875 25.844 -5.746 1 81.31 226 VAL A N 1
ATOM 1599 C CA . VAL A 1 226 ? 10.164 26.812 -4.688 1 81.31 226 VAL A CA 1
ATOM 1600 C C . VAL A 1 226 ? 10.109 28.234 -5.25 1 81.31 226 VAL A C 1
ATOM 1602 O O . VAL A 1 226 ? 10.086 29.203 -4.496 1 81.31 226 VAL A O 1
ATOM 1605 N N . GLU A 1 227 ? 10.031 28.469 -6.5 1 75.38 227 GLU A N 1
ATOM 1606 C CA . GLU A 1 227 ? 9.805 29.797 -7.07 1 75.38 227 GLU A CA 1
ATOM 1607 C C . GLU A 1 227 ? 8.336 30.203 -6.973 1 75.38 227 GLU A C 1
ATOM 1609 O O . GLU A 1 227 ? 8.023 31.359 -6.684 1 75.38 227 GLU A O 1
ATOM 1614 N N . MET B 1 1 ? -35.312 12.297 29.266 1 32.12 1 MET B N 1
ATOM 1615 C CA . MET B 1 1 ? -34.656 12.852 28.094 1 32.12 1 MET B CA 1
ATOM 1616 C C . MET B 1 1 ? -34.094 11.742 27.203 1 32.12 1 MET B C 1
ATOM 1618 O O . MET B 1 1 ? -33.219 10.984 27.609 1 32.12 1 MET B O 1
ATOM 1622 N N . ARG B 1 2 ? -34.969 11.148 26.344 1 37.88 2 ARG B N 1
ATOM 1623 C CA . ARG B 1 2 ? -35.25 9.836 25.75 1 37.88 2 ARG B CA 1
ATOM 1624 C C . ARG B 1 2 ? -34.062 9.328 24.953 1 37.88 2 ARG B C 1
ATOM 1626 O O . ARG B 1 2 ? -33.312 10.117 24.375 1 37.88 2 ARG B O 1
ATOM 1633 N N . SER B 1 3 ? -33.594 8.195 25.031 1 42.09 3 SER B N 1
ATOM 1634 C CA . SER B 1 3 ? -32.688 7.266 24.344 1 42.09 3 SER B CA 1
ATOM 1635 C C . SER B 1 3 ? -32.906 7.293 22.844 1 42.09 3 SER B C 1
ATOM 1637 O O . SER B 1 3 ? -32.5 6.379 22.125 1 42.09 3 SER B O 1
ATOM 1639 N N . ALA B 1 4 ? -34 7.945 22.312 1 42.16 4 ALA B N 1
ATOM 1640 C CA . ALA B 1 4 ? -34.562 8 20.969 1 42.16 4 ALA B CA 1
ATOM 1641 C C . ALA B 1 4 ? -33.562 8.562 19.953 1 42.16 4 ALA B C 1
ATOM 1643 O O . ALA B 1 4 ? -33.844 8.602 18.766 1 42.16 4 ALA B O 1
ATOM 1644 N N . ALA B 1 5 ? -32.594 9.453 20.172 1 46.25 5 ALA B N 1
ATOM 1645 C CA . ALA B 1 5 ? -31.812 10.406 19.391 1 46.25 5 ALA B CA 1
ATOM 1646 C C . ALA B 1 5 ? -30.703 9.695 18.625 1 46.25 5 ALA B C 1
ATOM 1648 O O . ALA B 1 5 ? -29.844 10.344 18.031 1 46.25 5 ALA B O 1
ATOM 1649 N N . ALA B 1 6 ? -30.5 8.531 18.891 1 51.97 6 ALA B N 1
ATOM 1650 C CA . ALA B 1 6 ? -29.359 7.738 18.438 1 51.97 6 ALA B CA 1
ATOM 1651 C C . ALA B 1 6 ? -29.328 7.645 16.922 1 51.97 6 ALA B C 1
ATOM 1653 O O . ALA B 1 6 ? -28.281 7.852 16.297 1 51.97 6 ALA B O 1
ATOM 1654 N N . PRO B 1 7 ? -30.516 7.031 16.359 1 56.47 7 PRO B N 1
ATOM 1655 C CA . PRO B 1 7 ? -30.641 6.832 14.914 1 56.47 7 PRO B CA 1
ATOM 1656 C C . PRO B 1 7 ? -30.594 8.141 14.133 1 56.47 7 PRO B C 1
ATOM 1658 O O . PRO B 1 7 ? -30.234 8.141 12.953 1 56.47 7 PRO B O 1
ATOM 1661 N N . ALA B 1 8 ? -30.875 9.211 14.781 1 66.5 8 ALA B N 1
ATOM 1662 C CA . ALA B 1 8 ? -31.172 10.445 14.055 1 66.5 8 ALA B CA 1
ATOM 1663 C C . ALA B 1 8 ? -29.906 11.023 13.43 1 66.5 8 ALA B C 1
ATOM 1665 O O . ALA B 1 8 ? -29.969 11.734 12.422 1 66.5 8 ALA B O 1
ATOM 1666 N N . LEU B 1 9 ? -28.766 10.578 13.938 1 82.75 9 LEU B N 1
ATOM 1667 C CA . LEU B 1 9 ? -27.578 11.234 13.406 1 82.75 9 LEU B CA 1
ATOM 1668 C C . LEU B 1 9 ? -26.828 10.312 12.445 1 82.75 9 LEU B C 1
ATOM 1670 O O . LEU B 1 9 ? -25.906 10.742 11.758 1 82.75 9 LEU B O 1
ATOM 1674 N N . PHE B 1 10 ? -27.375 9.078 12.219 1 91.44 10 PHE B N 1
ATOM 1675 C CA . PHE B 1 10 ? -26.688 8.102 11.367 1 91.44 10 PHE B CA 1
ATOM 1676 C C . PHE B 1 10 ? -26.656 8.578 9.922 1 91.44 10 PHE B C 1
ATOM 1678 O O . PHE B 1 10 ? -25.578 8.766 9.352 1 91.44 10 PHE B O 1
ATOM 1685 N N . VAL B 1 11 ? -27.766 8.898 9.383 1 93.81 11 VAL B N 1
ATOM 1686 C CA . VAL B 1 11 ? -27.875 9.258 7.977 1 93.81 11 VAL B CA 1
ATOM 1687 C C . VAL B 1 11 ? -27.172 10.586 7.727 1 93.81 11 VAL B C 1
ATOM 1689 O O . VAL B 1 11 ? -26.375 10.703 6.785 1 93.81 11 VAL B O 1
ATOM 1692 N N . PRO B 1 12 ? -27.297 11.562 8.625 1 92.5 12 PRO B N 1
ATOM 1693 C CA . PRO B 1 12 ? -26.594 12.828 8.43 1 92.5 12 PRO B CA 1
ATOM 1694 C C . PRO B 1 12 ? -25.062 12.656 8.43 1 92.5 12 PRO B C 1
ATOM 1696 O O . PRO B 1 12 ? -24.375 13.32 7.664 1 92.5 12 PRO B O 1
ATOM 1699 N N . VAL B 1 13 ? -24.609 11.805 9.266 1 93.62 13 VAL B N 1
ATOM 1700 C CA . VAL B 1 13 ? -23.172 11.594 9.336 1 93.62 13 VAL B CA 1
ATOM 1701 C C . VAL B 1 13 ? -22.688 10.922 8.055 1 93.62 13 VAL B C 1
ATOM 1703 O O . VAL B 1 13 ? -21.656 11.328 7.488 1 93.62 13 VAL B O 1
ATOM 1706 N N . VAL B 1 14 ? -23.375 9.938 7.559 1 96.56 14 VAL B N 1
ATOM 1707 C CA . VAL B 1 14 ? -23.016 9.273 6.312 1 96.56 14 VAL B CA 1
ATOM 1708 C C . VAL B 1 14 ? -23.016 10.281 5.168 1 96.56 14 VAL B C 1
ATOM 1710 O O . VAL B 1 14 ? -22.047 10.367 4.406 1 96.56 14 VAL B O 1
ATOM 1713 N N . LEU B 1 15 ? -24.047 11.047 5.098 1 96.19 15 LEU B N 1
ATOM 1714 C CA . LEU B 1 15 ? -24.188 12.023 4.02 1 96.19 15 LEU B CA 1
ATOM 1715 C C . LEU B 1 15 ? -23.109 13.102 4.109 1 96.19 15 LEU B C 1
ATOM 1717 O O . LEU B 1 15 ? -22.578 13.539 3.086 1 96.19 15 LEU B O 1
ATOM 1721 N N . ARG B 1 16 ? -22.859 13.469 5.289 1 94.44 16 ARG B N 1
ATOM 1722 C CA . ARG B 1 16 ? -21.797 14.438 5.5 1 94.44 16 ARG B CA 1
ATOM 1723 C C . ARG B 1 16 ? -20.453 13.906 4.988 1 94.44 16 ARG B C 1
ATOM 1725 O O . ARG B 1 16 ? -19.734 14.602 4.266 1 94.44 16 ARG B O 1
ATOM 1732 N N . ASP B 1 17 ? -20.141 12.703 5.367 1 95.81 17 ASP B N 1
ATOM 1733 C CA . ASP B 1 17 ? -18.859 12.133 4.965 1 95.81 17 ASP B CA 1
ATOM 1734 C C . ASP B 1 17 ? -18.781 11.945 3.449 1 95.81 17 ASP B C 1
ATOM 1736 O O . ASP B 1 17 ? -17.734 12.141 2.84 1 95.81 17 ASP B O 1
ATOM 1740 N N . LEU B 1 18 ? -19.906 11.547 2.824 1 96.75 18 LEU B N 1
ATOM 1741 C CA . LEU B 1 18 ? -19.953 11.406 1.373 1 96.75 18 LEU B CA 1
ATOM 1742 C C . LEU B 1 18 ? -19.781 12.758 0.692 1 96.75 18 LEU B C 1
ATOM 1744 O O . LEU B 1 18 ? -19.109 12.859 -0.335 1 96.75 18 LEU B O 1
ATOM 1748 N N . ARG B 1 19 ? -20.312 13.805 1.233 1 96.06 19 ARG B N 1
ATOM 1749 C CA . ARG B 1 19 ? -20.172 15.156 0.691 1 96.06 19 ARG B CA 1
ATOM 1750 C C . ARG B 1 19 ? -18.734 15.664 0.853 1 96.06 19 ARG B C 1
ATOM 1752 O O . ARG B 1 19 ? -18.188 16.281 -0.059 1 96.06 19 ARG B O 1
ATOM 1759 N N . LEU B 1 20 ? -18.188 15.383 2.02 1 93.69 20 LEU B N 1
ATOM 1760 C CA . LEU B 1 20 ? -16.812 15.789 2.27 1 93.69 20 LEU B CA 1
ATOM 1761 C C . LEU B 1 20 ? -15.852 15.086 1.312 1 93.69 20 LEU B C 1
ATOM 1763 O O . LEU B 1 20 ? -14.875 15.688 0.854 1 93.69 20 LEU B O 1
ATOM 1767 N N . ALA B 1 21 ? -16.156 13.852 1.044 1 94.12 21 ALA B N 1
ATOM 1768 C CA . ALA B 1 21 ? -15.336 13.07 0.127 1 94.12 21 ALA B CA 1
ATOM 1769 C C . ALA B 1 21 ? -15.344 13.672 -1.273 1 94.12 21 ALA B C 1
ATOM 1771 O O . ALA B 1 21 ? -14.336 13.641 -1.979 1 94.12 21 ALA B O 1
ATOM 1772 N N . ALA B 1 22 ? -16.453 14.211 -1.695 1 92.94 22 ALA B N 1
ATOM 1773 C CA . ALA B 1 22 ? -16.578 14.852 -3.002 1 92.94 22 ALA B CA 1
ATOM 1774 C C . ALA B 1 22 ? -15.695 16.094 -3.09 1 92.94 22 ALA B C 1
ATOM 1776 O O . ALA B 1 22 ? -15.234 16.453 -4.176 1 92.94 22 ALA B O 1
ATOM 1777 N N . ARG B 1 23 ? -15.422 16.656 -1.92 1 90.38 23 ARG B N 1
ATOM 1778 C CA . ARG B 1 23 ? -14.57 17.844 -1.859 1 90.38 23 ARG B CA 1
ATOM 1779 C C . ARG B 1 23 ? -13.102 17.453 -1.723 1 90.38 23 ARG B C 1
ATOM 1781 O O . ARG B 1 23 ? -12.219 18.219 -2.125 1 90.38 23 ARG B O 1
ATOM 1788 N N . ARG B 1 24 ? -12.945 16.297 -1.142 1 90.69 24 ARG B N 1
ATOM 1789 C CA . ARG B 1 24 ? -11.586 15.797 -0.938 1 90.69 24 ARG B CA 1
ATOM 1790 C C . ARG B 1 24 ? -11.32 14.555 -1.783 1 90.69 24 ARG B C 1
ATOM 1792 O O . ARG B 1 24 ? -10.922 13.516 -1.258 1 90.69 24 ARG B O 1
ATOM 1799 N N . ARG B 1 25 ? -11.406 14.703 -3.037 1 92 25 ARG B N 1
ATOM 1800 C CA . ARG B 1 25 ? -11.391 13.586 -3.975 1 92 25 ARG B CA 1
ATOM 1801 C C . ARG B 1 25 ? -10.062 12.836 -3.922 1 92 25 ARG B C 1
ATOM 1803 O O . ARG B 1 25 ? -10.023 11.617 -4.055 1 92 25 ARG B O 1
ATOM 1810 N N . SER B 1 26 ? -8.953 13.594 -3.73 1 90.12 26 SER B N 1
ATOM 1811 C CA . SER B 1 26 ? -7.629 12.984 -3.723 1 90.12 26 SER B CA 1
ATOM 1812 C C . SER B 1 26 ? -7.492 11.969 -2.596 1 90.12 26 SER B C 1
ATOM 1814 O O . SER B 1 26 ? -6.855 10.93 -2.766 1 90.12 26 SER B O 1
ATOM 1816 N N . GLU B 1 27 ? -8.094 12.25 -1.508 1 90.81 27 GLU B N 1
ATOM 1817 C CA . GLU B 1 27 ? -8.023 11.359 -0.353 1 90.81 27 GLU B CA 1
ATOM 1818 C C . GLU B 1 27 ? -8.773 10.055 -0.619 1 90.81 27 GLU B C 1
ATOM 1820 O O . GLU B 1 27 ? -8.344 8.984 -0.18 1 90.81 27 GLU B O 1
ATOM 1825 N N . VAL B 1 28 ? -9.82 10.195 -1.312 1 93.44 28 VAL B N 1
ATOM 1826 C CA . VAL B 1 28 ? -10.641 9.031 -1.624 1 93.44 28 VAL B CA 1
ATOM 1827 C C . VAL B 1 28 ? -10.008 8.25 -2.77 1 93.44 28 VAL B C 1
ATOM 1829 O O . VAL B 1 28 ? -10.039 7.012 -2.773 1 93.44 28 VAL B O 1
ATOM 1832 N N . LEU B 1 29 ? -9.445 8.906 -3.686 1 95.94 29 LEU B N 1
ATOM 1833 C CA . LEU B 1 29 ? -8.945 8.289 -4.91 1 95.94 29 LEU B CA 1
ATOM 1834 C C . LEU B 1 29 ? -7.625 7.574 -4.664 1 95.94 29 LEU B C 1
ATOM 1836 O O . LEU B 1 29 ? -7.285 6.625 -5.371 1 95.94 29 LEU B O 1
ATOM 1840 N N . LEU B 1 30 ? -6.93 8.039 -3.668 1 95.5 30 LEU B N 1
ATOM 1841 C CA . LEU B 1 30 ? -5.586 7.508 -3.463 1 95.5 30 LEU B CA 1
ATOM 1842 C C . LEU B 1 30 ? -5.629 6.016 -3.152 1 95.5 30 LEU B C 1
ATOM 1844 O O . LEU B 1 30 ? -4.961 5.223 -3.82 1 95.5 30 LEU B O 1
ATOM 1848 N N . PRO B 1 31 ? -6.426 5.594 -2.189 1 96.81 31 PRO B N 1
ATOM 1849 C CA . PRO B 1 31 ? -6.469 4.152 -1.919 1 96.81 31 PRO B CA 1
ATOM 1850 C C . PRO B 1 31 ? -7 3.348 -3.102 1 96.81 31 PRO B C 1
ATOM 1852 O O . PRO B 1 31 ? -6.566 2.213 -3.324 1 96.81 31 PRO B O 1
ATOM 1855 N N . LEU B 1 32 ? -7.898 3.928 -3.861 1 97.56 32 LEU B N 1
ATOM 1856 C CA . LEU B 1 32 ? -8.461 3.246 -5.02 1 97.56 32 LEU B CA 1
ATOM 1857 C C . LEU B 1 32 ? -7.43 3.117 -6.133 1 97.56 32 LEU B C 1
ATOM 1859 O O . LEU B 1 32 ? -7.312 2.061 -6.758 1 97.56 32 LEU B O 1
ATOM 1863 N N . ALA B 1 33 ? -6.711 4.191 -6.367 1 96.69 33 ALA B N 1
ATOM 1864 C CA . ALA B 1 33 ? -5.629 4.152 -7.348 1 96.69 33 ALA B CA 1
ATOM 1865 C C . ALA B 1 33 ? -4.543 3.164 -6.93 1 96.69 33 ALA B C 1
ATOM 1867 O O . ALA B 1 33 ? -4.02 2.416 -7.758 1 96.69 33 ALA B O 1
ATOM 1868 N N . PHE B 1 34 ? -4.25 3.244 -5.629 1 97 34 PHE B N 1
ATOM 1869 C CA . PHE B 1 34 ? -3.285 2.301 -5.078 1 97 34 PHE B CA 1
ATOM 1870 C C . PHE B 1 34 ? -3.713 0.864 -5.355 1 97 34 PHE B C 1
ATOM 1872 O O . PHE B 1 34 ? -2.906 0.049 -5.812 1 97 34 PHE B O 1
ATOM 1879 N N . PHE B 1 35 ? -4.949 0.529 -5.074 1 98.25 35 PHE B N 1
ATOM 1880 C CA . PHE B 1 35 ? -5.5 -0.802 -5.305 1 98.25 35 PHE B CA 1
ATOM 1881 C C . PHE B 1 35 ? -5.359 -1.197 -6.77 1 98.25 35 PHE B C 1
ATOM 1883 O O . PHE B 1 35 ? -4.844 -2.273 -7.082 1 98.25 35 PHE B O 1
ATOM 1890 N N . ALA B 1 36 ? -5.77 -0.373 -7.637 1 97.94 36 ALA B N 1
ATOM 1891 C CA . ALA B 1 36 ? -5.773 -0.669 -9.062 1 97.94 36 ALA B CA 1
ATOM 1892 C C . ALA B 1 36 ? -4.355 -0.874 -9.586 1 97.94 36 ALA B C 1
ATOM 1894 O O . ALA B 1 36 ? -4.082 -1.847 -10.297 1 97.94 36 ALA B O 1
ATOM 1895 N N . VAL B 1 37 ? -3.5 -0.033 -9.211 1 97.62 37 VAL B N 1
ATOM 1896 C CA . VAL B 1 37 ? -2.109 -0.104 -9.641 1 97.62 37 VAL B CA 1
ATOM 1897 C C . VAL B 1 37 ? -1.46 -1.372 -9.094 1 97.62 37 VAL B C 1
ATOM 1899 O O . VAL B 1 37 ? -0.774 -2.092 -9.82 1 97.62 37 VAL B O 1
ATOM 1902 N N . ALA B 1 38 ? -1.713 -1.597 -7.812 1 98 38 ALA B N 1
ATOM 1903 C CA . ALA B 1 38 ? -1.132 -2.773 -7.172 1 98 38 ALA B CA 1
ATOM 1904 C C . ALA B 1 38 ? -1.557 -4.055 -7.887 1 98 38 ALA B C 1
ATOM 1906 O O . ALA B 1 38 ? -0.715 -4.883 -8.242 1 98 38 ALA B O 1
ATOM 1907 N N . VAL B 1 39 ? -2.811 -4.219 -8.133 1 98.5 39 VAL B N 1
ATOM 1908 C CA . VAL B 1 39 ? -3.334 -5.434 -8.758 1 98.5 39 VAL B CA 1
ATOM 1909 C C . VAL B 1 39 ? -2.764 -5.582 -10.164 1 98.5 39 VAL B C 1
ATOM 1911 O O . VAL B 1 39 ? -2.369 -6.68 -10.562 1 98.5 39 VAL B O 1
ATOM 1914 N N . THR B 1 40 ? -2.639 -4.523 -10.898 1 97.31 40 THR B N 1
ATOM 1915 C CA . THR B 1 40 ? -2.229 -4.562 -12.305 1 97.31 40 THR B CA 1
ATOM 1916 C C . THR B 1 40 ? -0.742 -4.891 -12.422 1 97.31 40 THR B C 1
ATOM 1918 O O . THR B 1 40 ? -0.286 -5.359 -13.469 1 97.31 40 THR B O 1
ATOM 1921 N N . LEU B 1 41 ? -0.013 -4.699 -11.406 1 98.19 41 LEU B N 1
ATOM 1922 C CA . LEU B 1 41 ? 1.425 -4.945 -11.43 1 98.19 41 LEU B CA 1
ATOM 1923 C C . LEU B 1 41 ? 1.724 -6.438 -11.336 1 98.19 41 LEU B C 1
ATOM 1925 O O . LEU B 1 41 ? 2.795 -6.887 -11.75 1 98.19 41 LEU B O 1
ATOM 1929 N N . PHE B 1 42 ? 0.829 -7.152 -10.828 1 98 42 PHE B N 1
ATOM 1930 C CA . PHE B 1 42 ? 1.143 -8.547 -10.523 1 98 42 PHE B CA 1
ATOM 1931 C C . PHE B 1 42 ? 1.281 -9.359 -11.805 1 98 42 PHE B C 1
ATOM 1933 O O . PHE B 1 42 ? 2.207 -10.164 -11.938 1 98 42 PHE B O 1
ATOM 1940 N N . PRO B 1 43 ? 0.407 -9.211 -12.766 1 97.06 43 PRO B N 1
ATOM 1941 C CA . PRO B 1 43 ? 0.672 -9.922 -14.016 1 97.06 43 PRO B CA 1
ATOM 1942 C C . PRO B 1 43 ? 2.035 -9.57 -14.617 1 97.06 43 PRO B C 1
ATOM 1944 O O . PRO B 1 43 ? 2.684 -10.43 -15.219 1 97.06 43 PRO B O 1
ATOM 1947 N N . LEU B 1 44 ? 2.508 -8.398 -14.469 1 95.62 44 LEU B N 1
ATOM 1948 C CA . LEU B 1 44 ? 3.801 -7.957 -14.984 1 95.62 44 LEU B CA 1
ATOM 1949 C C . LEU B 1 44 ? 4.941 -8.555 -14.164 1 95.62 44 LEU B C 1
ATOM 1951 O O . LEU B 1 44 ? 6.012 -8.844 -14.703 1 95.62 44 LEU B O 1
ATOM 1955 N N . GLY B 1 45 ? 4.711 -8.648 -12.875 1 95.19 45 GLY B N 1
ATOM 1956 C CA . GLY B 1 45 ? 5.75 -9.109 -11.961 1 95.19 45 GLY B CA 1
ATOM 1957 C C . GLY B 1 45 ? 5.887 -10.617 -11.93 1 95.19 45 GLY B C 1
ATOM 1958 O O . GLY B 1 45 ? 6.977 -11.141 -11.711 1 95.19 45 GLY B O 1
ATOM 1959 N N . VAL B 1 46 ? 4.797 -11.305 -12.125 1 93.81 46 VAL B N 1
ATOM 1960 C CA . VAL B 1 46 ? 4.812 -12.758 -11.969 1 93.81 46 VAL B CA 1
ATOM 1961 C C . VAL B 1 46 ? 4.934 -13.422 -13.336 1 93.81 46 VAL B C 1
ATOM 1963 O O . VAL B 1 46 ? 5.383 -14.562 -13.445 1 93.81 46 VAL B O 1
ATOM 1966 N N . GLY B 1 47 ? 4.523 -12.766 -14.398 1 90.19 47 GLY B N 1
ATOM 1967 C CA . GLY B 1 47 ? 4.574 -13.344 -15.734 1 90.19 47 GLY B CA 1
ATOM 1968 C C . GLY B 1 47 ? 3.205 -13.711 -16.266 1 90.19 47 GLY B C 1
ATOM 1969 O O . GLY B 1 47 ? 2.221 -13.727 -15.531 1 90.19 47 GLY B O 1
ATOM 1970 N N . PRO B 1 48 ? 3.162 -14.062 -17.453 1 88.69 48 PRO B N 1
ATOM 1971 C CA . PRO B 1 48 ? 1.88 -14.172 -18.141 1 88.69 48 PRO B CA 1
ATOM 1972 C C . PRO B 1 48 ? 1.325 -15.594 -18.156 1 88.69 48 PRO B C 1
ATOM 1974 O O . PRO B 1 48 ? 0.343 -15.875 -18.844 1 88.69 48 PRO B O 1
ATOM 1977 N N . GLU B 1 49 ? 1.884 -16.516 -17.406 1 92.69 49 GLU B N 1
ATOM 1978 C CA . GLU B 1 49 ? 1.377 -17.891 -17.406 1 92.69 49 GLU B CA 1
ATOM 1979 C C . GLU B 1 49 ? -0.062 -17.938 -16.906 1 92.69 49 GLU B C 1
ATOM 1981 O O . GLU B 1 49 ? -0.326 -17.672 -15.727 1 92.69 49 GLU B O 1
ATOM 1986 N N . PRO B 1 50 ? -1 -18.406 -17.734 1 94.06 50 PRO B N 1
ATOM 1987 C CA . PRO B 1 50 ? -2.428 -18.281 -17.438 1 94.06 50 PRO B CA 1
ATOM 1988 C C . PRO B 1 50 ? -2.83 -19.047 -16.172 1 94.06 50 PRO B C 1
ATOM 1990 O O . PRO B 1 50 ? -3.656 -18.578 -15.398 1 94.06 50 PRO B O 1
ATOM 1993 N N . GLN B 1 51 ? -2.307 -20.266 -16.016 1 93.44 51 GLN B N 1
ATOM 1994 C CA . GLN B 1 51 ? -2.686 -21.062 -14.859 1 93.44 51 GLN B CA 1
ATOM 1995 C C . GLN B 1 51 ? -2.248 -20.391 -13.562 1 93.44 51 GLN B C 1
ATOM 1997 O O . GLN B 1 51 ? -2.99 -20.375 -12.578 1 93.44 51 GLN B O 1
ATOM 2002 N N . THR B 1 52 ? -1.059 -19.859 -13.57 1 94.38 52 THR B N 1
ATOM 2003 C CA . THR B 1 52 ? -0.556 -19.172 -12.391 1 94.38 52 THR B CA 1
ATOM 2004 C C . THR B 1 52 ? -1.393 -17.938 -12.094 1 94.38 52 THR B C 1
ATOM 2006 O O . THR B 1 52 ? -1.787 -17.703 -10.953 1 94.38 52 THR B O 1
ATOM 2009 N N . LEU B 1 53 ? -1.672 -17.188 -13.141 1 96.75 53 LEU B N 1
ATOM 2010 C CA . LEU B 1 53 ? -2.451 -15.961 -12.969 1 96.75 53 LEU B CA 1
ATOM 2011 C C . LEU B 1 53 ? -3.83 -16.281 -12.398 1 96.75 53 LEU B C 1
ATOM 2013 O O . LEU B 1 53 ? -4.273 -15.625 -11.445 1 96.75 53 LEU B O 1
ATOM 2017 N N . ARG B 1 54 ? -4.438 -17.25 -12.922 1 95.75 54 ARG B N 1
ATOM 2018 C CA . ARG B 1 54 ? -5.758 -17.641 -12.445 1 95.75 54 ARG B CA 1
ATOM 2019 C C . ARG B 1 54 ? -5.699 -18.078 -10.984 1 95.75 54 ARG B C 1
ATOM 2021 O O . ARG B 1 54 ? -6.586 -17.75 -10.195 1 95.75 54 ARG B O 1
ATOM 2028 N N . GLN B 1 55 ? -4.703 -18.766 -10.68 1 95.06 55 GLN B N 1
ATOM 2029 C CA . GLN B 1 55 ? -4.562 -19.328 -9.344 1 95.06 55 GLN B CA 1
ATOM 2030 C C . GLN B 1 55 ? -4.34 -18.234 -8.305 1 95.06 55 GLN B C 1
ATOM 2032 O O . GLN B 1 55 ? -4.816 -18.328 -7.172 1 95.06 55 GLN B O 1
ATOM 2037 N N . ILE B 1 56 ? -3.67 -17.203 -8.648 1 97.5 56 ILE B N 1
ATOM 2038 C CA . ILE B 1 56 ? -3.283 -16.234 -7.629 1 97.5 56 ILE B CA 1
ATOM 2039 C C . ILE B 1 56 ? -4.289 -15.094 -7.598 1 97.5 56 ILE B C 1
ATOM 2041 O O . ILE B 1 56 ? -4.281 -14.281 -6.672 1 97.5 56 ILE B O 1
ATOM 2045 N N . ALA B 1 57 ? -5.148 -14.992 -8.562 1 98.19 57 ALA B N 1
ATOM 2046 C CA . ALA B 1 57 ? -6.031 -13.852 -8.781 1 98.19 57 ALA B CA 1
ATOM 2047 C C . ALA B 1 57 ? -6.797 -13.492 -7.508 1 98.19 57 ALA B C 1
ATOM 2049 O O . ALA B 1 57 ? -6.758 -12.352 -7.051 1 98.19 57 ALA B O 1
ATOM 2050 N N . PRO B 1 58 ? -7.469 -14.477 -6.895 1 98.38 58 PRO B N 1
ATOM 2051 C CA . PRO B 1 58 ? -8.242 -14.102 -5.711 1 98.38 58 PRO B CA 1
ATOM 2052 C C . PRO B 1 58 ? -7.363 -13.57 -4.578 1 98.38 58 PRO B C 1
ATOM 2054 O O . PRO B 1 58 ? -7.73 -12.594 -3.914 1 98.38 58 PRO B O 1
ATOM 2057 N N . GLY B 1 59 ? -6.25 -14.219 -4.375 1 98.38 59 GLY B N 1
ATOM 2058 C CA . GLY B 1 59 ? -5.324 -13.758 -3.355 1 98.38 59 GLY B CA 1
ATOM 2059 C C . GLY B 1 59 ? -4.797 -12.359 -3.613 1 98.38 59 GLY B C 1
ATOM 2060 O O . GLY B 1 59 ? -4.75 -11.523 -2.703 1 98.38 59 GLY B O 1
ATOM 2061 N N . VAL B 1 60 ? -4.418 -12.086 -4.84 1 98.69 60 VAL B N 1
ATOM 2062 C CA . VAL B 1 60 ? -3.885 -10.789 -5.223 1 98.69 60 VAL B CA 1
ATOM 2063 C C . VAL B 1 60 ? -4.93 -9.703 -4.965 1 98.69 60 VAL B C 1
ATOM 2065 O O . VAL B 1 60 ? -4.637 -8.695 -4.316 1 98.69 60 VAL B O 1
ATOM 2068 N N . VAL B 1 61 ? -6.102 -9.93 -5.43 1 98.81 61 VAL B N 1
ATOM 2069 C CA . VAL B 1 61 ? -7.148 -8.922 -5.316 1 98.81 61 VAL B CA 1
ATOM 2070 C C . VAL B 1 61 ? -7.48 -8.68 -3.848 1 98.81 61 VAL B C 1
ATOM 2072 O O . VAL B 1 61 ? -7.582 -7.531 -3.406 1 98.81 61 VAL B O 1
ATOM 2075 N N . TRP B 1 62 ? -7.598 -9.695 -3.088 1 98.81 62 TRP B N 1
ATOM 2076 C CA . TRP B 1 62 ? -7.957 -9.594 -1.677 1 98.81 62 TRP B CA 1
ATOM 2077 C C . TRP B 1 62 ? -6.859 -8.891 -0.884 1 98.81 62 TRP B C 1
ATOM 2079 O O . TRP B 1 62 ? -7.141 -8.023 -0.058 1 98.81 62 TRP B O 1
ATOM 2089 N N . VAL B 1 63 ? -5.617 -9.312 -1.105 1 98.69 63 VAL B N 1
ATOM 2090 C CA . VAL B 1 63 ? -4.508 -8.703 -0.381 1 98.69 63 VAL B CA 1
ATOM 2091 C C . VAL B 1 63 ? -4.422 -7.215 -0.73 1 98.69 63 VAL B C 1
ATOM 2093 O O . VAL B 1 63 ? -4.262 -6.371 0.154 1 98.69 63 VAL B O 1
ATOM 2096 N N . CYS B 1 64 ? -4.5 -6.891 -2.023 1 98.69 64 CYS B N 1
ATOM 2097 C CA . CYS B 1 64 ? -4.449 -5.496 -2.447 1 98.69 64 CYS B CA 1
ATOM 2098 C C . CYS B 1 64 ? -5.621 -4.707 -1.877 1 98.69 64 CYS B C 1
ATOM 2100 O O . CYS B 1 64 ? -5.469 -3.543 -1.502 1 98.69 64 CYS B O 1
ATOM 2102 N N . ALA B 1 65 ? -6.797 -5.316 -1.817 1 98.75 65 ALA B N 1
ATOM 2103 C CA . ALA B 1 65 ? -7.957 -4.672 -1.206 1 98.75 65 ALA B CA 1
ATOM 2104 C C . ALA B 1 65 ? -7.711 -4.395 0.275 1 98.75 65 ALA B C 1
ATOM 2106 O O . ALA B 1 65 ? -8.047 -3.318 0.775 1 98.75 65 ALA B O 1
ATOM 2107 N N . LEU B 1 66 ? -7.199 -5.367 0.947 1 98.56 66 LEU B N 1
ATOM 2108 C CA . LEU B 1 66 ? -6.891 -5.223 2.365 1 98.56 66 LEU B CA 1
ATOM 2109 C C . LEU B 1 66 ? -5.895 -4.09 2.594 1 98.56 66 LEU B C 1
ATOM 2111 O O . LEU B 1 66 ? -6.09 -3.256 3.482 1 98.56 66 LEU B O 1
ATOM 2115 N N . LEU B 1 67 ? -4.852 -4.066 1.777 1 97.81 67 LEU B N 1
ATOM 2116 C CA . LEU B 1 67 ? -3.842 -3.023 1.897 1 97.81 67 LEU B CA 1
ATOM 2117 C C . LEU B 1 67 ? -4.441 -1.65 1.61 1 97.81 67 LEU B C 1
ATOM 2119 O O . LEU B 1 67 ? -4.168 -0.686 2.328 1 97.81 67 LEU B O 1
ATOM 2123 N N . ALA B 1 68 ? -5.207 -1.564 0.594 1 97.88 68 ALA B N 1
ATOM 2124 C CA . ALA B 1 68 ? -5.883 -0.31 0.266 1 97.88 68 ALA B CA 1
ATOM 2125 C C . ALA B 1 68 ? -6.781 0.145 1.412 1 97.88 68 ALA B C 1
ATOM 2127 O O . ALA B 1 68 ? -6.84 1.336 1.728 1 97.88 68 ALA B O 1
ATOM 2128 N N . ALA B 1 69 ? -7.461 -0.769 2.008 1 97.88 69 ALA B N 1
ATOM 2129 C CA . ALA B 1 69 ? -8.336 -0.452 3.133 1 97.88 69 ALA B CA 1
ATOM 2130 C C . ALA B 1 69 ? -7.539 0.105 4.309 1 97.88 69 ALA B C 1
ATOM 2132 O O . ALA B 1 69 ? -7.988 1.031 4.988 1 97.88 69 ALA B O 1
ATOM 2133 N N . MET B 1 70 ? -6.41 -0.47 4.594 1 96.94 70 MET B N 1
ATOM 2134 C CA . MET B 1 70 ? -5.57 0.016 5.688 1 96.94 70 MET B CA 1
ATOM 2135 C C . MET B 1 70 ? -5.105 1.445 5.422 1 96.94 70 MET B C 1
ATOM 2137 O O . MET B 1 70 ? -5.086 2.273 6.336 1 96.94 70 MET B O 1
ATOM 2141 N N . LEU B 1 71 ? -4.789 1.651 4.176 1 94.94 71 LEU B N 1
ATOM 2142 C CA . LEU B 1 71 ? -4.379 2.998 3.793 1 94.94 71 LEU B CA 1
ATOM 2143 C C . LEU B 1 71 ? -5.52 3.99 4.004 1 94.94 71 LEU B C 1
ATOM 2145 O O . LEU B 1 71 ? -5.297 5.105 4.484 1 94.94 71 LEU B O 1
ATOM 2149 N N . SER B 1 72 ? -6.691 3.611 3.707 1 96.44 72 SER B N 1
ATOM 2150 C CA . SER B 1 72 ? -7.844 4.5 3.758 1 96.44 72 SER B CA 1
ATOM 2151 C C . SER B 1 72 ? -8.32 4.711 5.191 1 96.44 72 SER B C 1
ATOM 2153 O O . SER B 1 72 ? -8.734 5.812 5.559 1 96.44 72 SER B O 1
ATOM 2155 N N . VAL B 1 73 ? -8.273 3.693 6.004 1 96.81 73 VAL B N 1
ATOM 2156 C CA . VAL B 1 73 ? -8.852 3.766 7.336 1 96.81 73 VAL B CA 1
ATOM 2157 C C . VAL B 1 73 ? -7.977 4.629 8.242 1 96.81 73 VAL B C 1
ATOM 2159 O O . VAL B 1 73 ? -8.43 5.121 9.273 1 96.81 73 VAL B O 1
ATOM 2162 N N . THR B 1 74 ? -6.707 4.785 7.887 1 93.62 74 THR B N 1
ATOM 2163 C CA . THR B 1 74 ? -5.836 5.645 8.68 1 93.62 74 THR B CA 1
ATOM 2164 C C . THR B 1 74 ? -6.383 7.07 8.734 1 93.62 74 THR B C 1
ATOM 2166 O O . THR B 1 74 ? -6.078 7.82 9.664 1 93.62 74 THR B O 1
ATOM 2169 N N . GLN B 1 75 ? -7.191 7.445 7.738 1 93.06 75 GLN B N 1
ATOM 2170 C CA . GLN B 1 75 ? -7.699 8.812 7.637 1 93.06 75 GLN B CA 1
ATOM 2171 C C . GLN B 1 75 ? -9.133 8.906 8.148 1 93.06 75 GLN B C 1
ATOM 2173 O O . GLN B 1 75 ? -9.711 9.992 8.195 1 93.06 75 GLN B O 1
ATOM 2178 N N . LEU B 1 76 ? -9.672 7.855 8.547 1 95.81 76 LEU B N 1
ATOM 2179 C CA . LEU B 1 76 ? -11.102 7.75 8.805 1 95.81 76 LEU B CA 1
ATOM 2180 C C . LEU B 1 76 ? -11.539 8.758 9.859 1 95.81 76 LEU B C 1
ATOM 2182 O O . LEU B 1 76 ? -12.57 9.422 9.703 1 95.81 76 LEU B O 1
ATOM 2186 N N . TYR B 1 77 ? -10.828 8.898 10.969 1 96.38 77 TYR B N 1
ATOM 2187 C CA . TYR B 1 77 ? -11.219 9.781 12.07 1 96.38 77 TYR B CA 1
ATOM 2188 C C . TYR B 1 77 ? -10.227 10.938 12.211 1 96.38 77 TYR B C 1
ATOM 2190 O O . TYR B 1 77 ? -10.484 11.891 12.945 1 96.38 77 TYR B O 1
ATOM 2198 N N . ALA B 1 78 ? -9.102 10.812 11.461 1 92.25 78 ALA B N 1
ATOM 2199 C CA . ALA B 1 78 ? -7.98 11.719 11.672 1 92.25 78 ALA B CA 1
ATOM 2200 C C . ALA B 1 78 ? -8.375 13.156 11.367 1 92.25 78 ALA B C 1
ATOM 2202 O O . ALA B 1 78 ? -8.094 14.07 12.148 1 92.25 78 ALA B O 1
ATOM 2203 N N . GLY B 1 79 ? -9.008 13.406 10.211 1 91.38 79 GLY B N 1
ATOM 2204 C CA . GLY B 1 79 ? -9.414 14.75 9.836 1 91.38 79 GLY B CA 1
ATOM 2205 C C . GLY B 1 79 ? -10.383 15.375 10.82 1 91.38 79 GLY B C 1
ATOM 2206 O O . GLY B 1 79 ? -10.211 16.516 11.234 1 91.38 79 GLY B O 1
ATOM 2207 N N . ASP B 1 80 ? -11.367 14.617 11.188 1 93.94 80 ASP B N 1
ATOM 2208 C CA . ASP B 1 80 ? -12.367 15.102 12.133 1 93.94 80 ASP B CA 1
ATOM 2209 C C . ASP B 1 80 ? -11.742 15.367 13.5 1 93.94 80 ASP B C 1
ATOM 2211 O O . ASP B 1 80 ? -12.156 16.281 14.219 1 93.94 80 ASP B O 1
ATOM 2215 N N . HIS B 1 81 ? -10.852 14.5 13.883 1 93.5 81 HIS B N 1
ATOM 2216 C CA . HIS B 1 81 ? -10.172 14.664 15.164 1 93.5 81 HIS B CA 1
ATOM 2217 C C . HIS B 1 81 ? -9.305 15.922 15.172 1 93.5 81 HIS B C 1
ATOM 2219 O O . HIS B 1 81 ? -9.305 16.672 16.141 1 93.5 81 HIS B O 1
ATOM 2225 N N . ALA B 1 82 ? -8.609 16.188 14.125 1 90.88 82 ALA B N 1
ATOM 2226 C CA . ALA B 1 82 ? -7.664 17.281 14.016 1 90.88 82 ALA B CA 1
ATOM 2227 C C . ALA B 1 82 ? -8.383 18.641 14.039 1 90.88 82 ALA B C 1
ATOM 2229 O O . ALA B 1 82 ? -7.875 19.609 14.617 1 90.88 82 ALA B O 1
ATOM 2230 N N . ASP B 1 83 ? -9.523 18.766 13.461 1 92.56 83 ASP B N 1
ATOM 2231 C CA . ASP B 1 83 ? -10.195 20.047 13.383 1 92.56 83 ASP B CA 1
ATOM 2232 C C . ASP B 1 83 ? -11.273 20.172 14.453 1 92.56 83 ASP B C 1
ATOM 2234 O O . ASP B 1 83 ? -12.047 21.141 14.453 1 92.56 83 ASP B O 1
ATOM 2238 N N . GLY B 1 84 ? -11.391 19.188 15.32 1 93.44 84 GLY B N 1
ATOM 2239 C CA . GLY B 1 84 ? -12.281 19.266 16.469 1 93.44 84 GLY B CA 1
ATOM 2240 C C . GLY B 1 84 ? -13.695 18.812 16.172 1 93.44 84 GLY B C 1
ATOM 2241 O O . GLY B 1 84 ? -14.539 18.75 17.062 1 93.44 84 GLY B O 1
ATOM 2242 N N . SER B 1 85 ? -14.008 18.453 14.938 1 92.56 85 SER B N 1
ATOM 2243 C CA . SER B 1 85 ? -15.344 18.031 14.531 1 92.56 85 SER B CA 1
ATOM 2244 C C . SER B 1 85 ? -15.766 16.75 15.242 1 92.56 85 SER B C 1
ATOM 2246 O O . SER B 1 85 ? -16.938 16.578 15.57 1 92.56 85 SER B O 1
ATOM 2248 N N . LEU B 1 86 ? -14.82 15.93 15.508 1 92.5 86 LEU B N 1
ATOM 2249 C CA . LEU B 1 86 ? -15.141 14.664 16.156 1 92.5 86 LEU B CA 1
ATOM 2250 C C . LEU B 1 86 ? -15.648 14.906 17.578 1 92.5 86 LEU B C 1
ATOM 2252 O O . LEU B 1 86 ? -16.688 14.352 17.969 1 92.5 86 LEU B O 1
ATOM 2256 N N . GLU B 1 87 ? -14.984 15.68 18.297 1 91.62 87 GLU B N 1
ATOM 2257 C CA . GLU B 1 87 ? -15.398 16.031 19.641 1 91.62 87 GLU B CA 1
ATOM 2258 C C . GLU B 1 87 ? -16.766 16.719 19.641 1 91.62 87 GLU B C 1
ATOM 2260 O O . GLU B 1 87 ? -17.594 16.469 20.5 1 91.62 87 GLU B O 1
ATOM 2265 N N . GLN B 1 88 ? -16.922 17.578 18.719 1 91.12 88 GLN B N 1
ATOM 2266 C CA . GLN B 1 88 ? -18.188 18.297 18.609 1 91.12 88 GLN B CA 1
ATOM 2267 C C . GLN B 1 88 ? -19.344 17.344 18.344 1 91.12 88 GLN B C 1
ATOM 2269 O O . GLN B 1 88 ? -20.422 17.484 18.922 1 91.12 88 GLN B O 1
ATOM 2274 N N . MET B 1 89 ? -19.125 16.391 17.516 1 89.5 89 MET B N 1
ATOM 2275 C CA . MET B 1 89 ? -20.156 15.406 17.203 1 89.5 89 MET B CA 1
ATOM 2276 C C . MET B 1 89 ? -20.5 14.578 18.438 1 89.5 89 MET B C 1
ATOM 2278 O O . MET B 1 89 ? -21.672 14.336 18.719 1 89.5 89 MET B O 1
ATOM 2282 N N . LEU B 1 90 ? -19.531 14.203 19.203 1 87.69 90 LEU B N 1
ATOM 2283 C CA . LEU B 1 90 ? -19.734 13.344 20.375 1 87.69 90 LEU B CA 1
ATOM 2284 C C . LEU B 1 90 ? -20.375 14.133 21.516 1 87.69 90 LEU B C 1
ATOM 2286 O O . LEU B 1 90 ? -21.125 13.57 22.312 1 87.69 90 LEU B O 1
ATOM 2290 N N . LEU B 1 91 ? -20.141 15.383 21.516 1 85.19 91 LEU B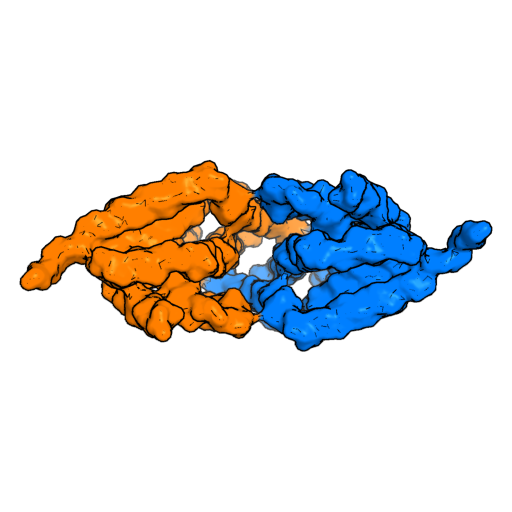 N 1
ATOM 2291 C CA . LEU B 1 91 ? -20.672 16.25 22.578 1 85.19 91 LEU B CA 1
ATOM 2292 C C . LEU B 1 91 ? -22.094 16.688 22.25 1 85.19 91 LEU B C 1
ATOM 2294 O O . LEU B 1 91 ? -22.844 17.094 23.141 1 85.19 91 LEU B O 1
ATOM 2298 N N . SER B 1 92 ? -22.422 16.734 21.062 1 83.19 92 SER B N 1
ATOM 2299 C CA . SER B 1 92 ? -23.734 17.203 20.641 1 83.19 92 SER B CA 1
ATOM 2300 C C . SER B 1 92 ? -24.812 16.172 20.922 1 83.19 92 SER B C 1
ATOM 2302 O O . SER B 1 92 ? -25.984 16.344 20.547 1 83.19 92 SER B O 1
ATOM 2304 N N . GLY B 1 93 ? -24.453 15.133 21.609 1 77.62 93 GLY B N 1
ATOM 2305 C CA . GLY B 1 93 ? -25.438 14.125 21.969 1 77.62 93 GLY B CA 1
ATOM 2306 C C . GLY B 1 93 ? -25.562 13.016 20.938 1 77.62 93 GLY B C 1
ATOM 2307 O O . GLY B 1 93 ? -26.438 12.156 21.031 1 77.62 93 GLY B O 1
ATOM 2308 N N . ALA B 1 94 ? -24.734 13.078 19.953 1 77.19 94 ALA B N 1
ATOM 2309 C CA . ALA B 1 94 ? -24.75 11.992 18.969 1 77.19 94 ALA B CA 1
ATOM 2310 C C . ALA B 1 94 ? -24.375 10.664 19.625 1 77.19 94 ALA B C 1
ATOM 2312 O O . ALA B 1 94 ? -23.484 10.609 20.469 1 77.19 94 ALA B O 1
ATOM 2313 N N . SER B 1 95 ? -25.141 9.68 19.281 1 89.5 95 SER B N 1
ATOM 2314 C CA . SER B 1 95 ? -24.781 8.336 19.719 1 89.5 95 SER B CA 1
ATOM 2315 C C . SER B 1 95 ? -23.438 7.91 19.141 1 89.5 95 SER B C 1
ATOM 2317 O O . SER B 1 95 ? -23.266 7.852 17.922 1 89.5 95 SER B O 1
ATOM 2319 N N . PRO B 1 96 ? -22.469 7.668 20.016 1 92.81 96 PRO B N 1
ATOM 2320 C CA . PRO B 1 96 ? -21.188 7.195 19.516 1 92.81 96 PRO B CA 1
ATOM 2321 C C . PRO B 1 96 ? -21.297 5.938 18.641 1 92.81 96 PRO B C 1
ATOM 2323 O O . PRO B 1 96 ? -20.531 5.758 17.703 1 92.81 96 PRO B O 1
ATOM 2326 N N . LEU B 1 97 ? -22.266 5.156 19.016 1 94.62 97 LEU B N 1
ATOM 2327 C CA . LEU B 1 97 ? -22.516 3.943 18.25 1 94.62 97 LEU B CA 1
ATOM 2328 C C . LEU B 1 97 ? -22.969 4.281 16.844 1 94.62 97 LEU B C 1
ATOM 2330 O O . LEU B 1 97 ? -22.5 3.676 15.875 1 94.62 97 LEU B O 1
ATOM 2334 N N . ALA B 1 98 ? -23.812 5.262 16.719 1 94.12 98 ALA B N 1
ATOM 2335 C CA . ALA B 1 98 ? -24.297 5.688 15.414 1 94.12 98 ALA B CA 1
ATOM 2336 C C . ALA B 1 98 ? -23.188 6.324 14.594 1 94.12 98 ALA B C 1
ATOM 2338 O O . ALA B 1 98 ? -23.109 6.117 13.375 1 94.12 98 ALA B O 1
ATOM 2339 N N . LEU B 1 99 ? -22.406 7.062 15.242 1 95.06 99 LEU B N 1
ATOM 2340 C CA . LEU B 1 99 ? -21.281 7.703 14.578 1 95.06 99 LEU B CA 1
ATOM 2341 C C . LEU B 1 99 ? -20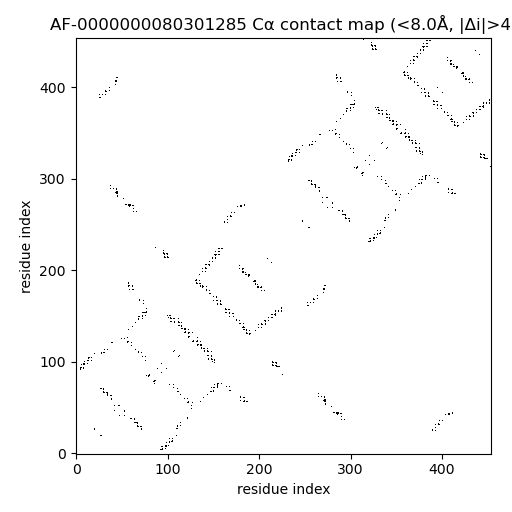.328 6.66 14.023 1 95.06 99 LEU B C 1
ATOM 2343 O O . LEU B 1 99 ? -19.938 6.73 12.852 1 95.06 99 LEU B O 1
ATOM 2347 N N . ALA B 1 100 ? -20 5.723 14.875 1 96.69 100 ALA B N 1
ATOM 2348 C CA . ALA B 1 100 ? -19.078 4.66 14.477 1 96.69 100 ALA B CA 1
ATOM 2349 C C . ALA B 1 100 ? -19.625 3.883 13.281 1 96.69 100 ALA B C 1
ATOM 2351 O O . ALA B 1 100 ? -18.906 3.639 12.312 1 96.69 100 ALA B O 1
ATOM 2352 N N . ALA B 1 101 ? -20.844 3.525 13.344 1 97.44 101 ALA B N 1
ATOM 2353 C CA . ALA B 1 101 ? -21.484 2.756 12.273 1 97.44 101 ALA B CA 1
ATOM 2354 C C . ALA B 1 101 ? -21.578 3.58 10.992 1 97.44 101 ALA B C 1
ATOM 2356 O O . ALA B 1 101 ? -21.359 3.064 9.898 1 97.44 101 ALA B O 1
ATOM 2357 N N . ALA B 1 102 ? -21.922 4.844 11.141 1 96.94 102 ALA B N 1
ATOM 2358 C CA . ALA B 1 102 ? -22.062 5.727 9.984 1 96.94 102 ALA B CA 1
ATOM 2359 C C . ALA B 1 102 ? -20.734 5.922 9.266 1 96.94 102 ALA B C 1
ATOM 2361 O O . ALA B 1 102 ? -20.672 5.875 8.039 1 96.94 102 ALA B O 1
ATOM 2362 N N . LYS B 1 103 ? -19.734 6.113 10.031 1 97.44 103 LYS B N 1
ATOM 2363 C CA . LYS B 1 103 ? -18.406 6.305 9.453 1 97.44 103 LYS B CA 1
ATOM 2364 C C . LYS B 1 103 ? -17.922 5.043 8.734 1 97.44 103 LYS B C 1
ATOM 2366 O O . LYS B 1 103 ? -17.312 5.125 7.672 1 97.44 103 LYS B O 1
ATOM 2371 N N . ALA B 1 104 ? -18.172 3.939 9.32 1 98.25 104 ALA B N 1
ATOM 2372 C CA . ALA B 1 104 ? -17.797 2.68 8.688 1 98.25 104 ALA B CA 1
ATOM 2373 C C . ALA B 1 104 ? -18.531 2.498 7.359 1 98.25 104 ALA B C 1
ATOM 2375 O O . ALA B 1 104 ? -17.938 2.072 6.367 1 98.25 104 ALA B O 1
ATOM 2376 N N . LEU B 1 105 ? -19.797 2.809 7.367 1 98.31 105 LEU B N 1
ATOM 2377 C CA . LEU B 1 105 ? -20.578 2.68 6.148 1 98.31 105 LEU B CA 1
ATOM 2378 C C . LEU B 1 105 ? -20.109 3.66 5.082 1 98.31 105 LEU B C 1
ATOM 2380 O O . LEU B 1 105 ? -19.969 3.293 3.914 1 98.31 105 LEU B O 1
ATOM 2384 N N . ALA B 1 106 ? -19.922 4.871 5.477 1 98.19 106 ALA B N 1
ATOM 2385 C CA . ALA B 1 106 ? -19.422 5.867 4.535 1 98.19 106 ALA B CA 1
ATOM 2386 C C . ALA B 1 106 ? -18.078 5.434 3.945 1 98.19 106 ALA B C 1
ATOM 2388 O O . ALA B 1 106 ? -17.859 5.547 2.738 1 98.19 106 ALA B O 1
ATOM 2389 N N . HIS B 1 107 ? -17.25 4.961 4.82 1 98 107 HIS B N 1
ATOM 2390 C CA . HIS B 1 107 ? -15.945 4.469 4.375 1 98 107 HIS B CA 1
ATOM 2391 C C . HIS B 1 107 ? -16.109 3.34 3.361 1 98 107 HIS B C 1
ATOM 2393 O O . HIS B 1 107 ? -15.422 3.324 2.334 1 98 107 HIS B O 1
ATOM 2399 N N . TRP B 1 108 ? -16.969 2.398 3.689 1 98.56 108 TRP B N 1
ATOM 2400 C CA . TRP B 1 108 ? -17.172 1.273 2.785 1 98.56 108 TRP B CA 1
ATOM 2401 C C . TRP B 1 108 ? -17.719 1.749 1.439 1 98.56 108 TRP B C 1
ATOM 2403 O O . TRP B 1 108 ? -17.281 1.277 0.387 1 98.56 108 TRP B O 1
ATOM 2413 N N . LEU B 1 109 ? -18.625 2.643 1.426 1 98.38 109 LEU B N 1
ATOM 2414 C CA . LEU B 1 109 ? -19.219 3.164 0.199 1 98.38 109 LEU B CA 1
ATOM 2415 C C . LEU B 1 109 ? -18.172 3.861 -0.658 1 98.38 109 LEU B C 1
ATOM 2417 O O . LEU B 1 109 ? -18.219 3.803 -1.889 1 98.38 109 LEU B O 1
ATOM 2421 N N . LEU B 1 110 ? -17.25 4.465 -0.012 1 97.88 110 LEU B N 1
ATOM 2422 C CA . LEU B 1 110 ? -16.266 5.277 -0.715 1 97.88 110 LEU B CA 1
ATOM 2423 C C . LEU B 1 110 ? -15.086 4.43 -1.166 1 97.88 110 LEU B C 1
ATOM 2425 O O . LEU B 1 110 ? -14.414 4.762 -2.143 1 97.88 110 LEU B O 1
ATOM 2429 N N . THR B 1 111 ? -14.82 3.34 -0.529 1 97.06 111 THR B N 1
ATOM 2430 C CA . THR B 1 111 ? -13.609 2.576 -0.812 1 97.06 111 THR B CA 1
ATOM 2431 C C . THR B 1 111 ? -13.953 1.128 -1.153 1 97.06 111 THR B C 1
ATOM 2433 O O . THR B 1 111 ? -13.672 0.663 -2.26 1 97.06 111 THR B O 1
ATOM 2436 N N . GLY B 1 112 ? -14.68 0.48 -0.267 1 98.19 112 GLY B N 1
ATOM 2437 C CA . GLY B 1 112 ? -15.023 -0.921 -0.45 1 98.19 112 GLY B CA 1
ATOM 2438 C C . GLY B 1 112 ? -15.914 -1.166 -1.655 1 98.19 112 GLY B C 1
ATOM 2439 O O . GLY B 1 112 ? -15.625 -2.037 -2.479 1 98.19 112 GLY B O 1
ATOM 2440 N N . ALA B 1 113 ? -16.984 -0.388 -1.783 1 98.56 113 ALA B N 1
ATOM 2441 C CA . ALA B 1 113 ? -17.969 -0.577 -2.855 1 98.56 113 ALA B CA 1
ATOM 2442 C C . ALA B 1 113 ? -17.312 -0.391 -4.223 1 98.56 113 ALA B C 1
ATOM 2444 O O . ALA B 1 113 ? -17.484 -1.223 -5.117 1 98.56 113 ALA B O 1
ATOM 2445 N N . PRO B 1 114 ? -16.562 0.644 -4.434 1 98.38 114 PRO B N 1
ATOM 2446 C CA . PRO B 1 114 ? -15.867 0.785 -5.719 1 98.38 114 PRO B CA 1
ATOM 2447 C C . PRO B 1 114 ? -14.93 -0.38 -6.016 1 98.38 114 PRO B C 1
ATOM 2449 O O . PRO B 1 114 ? -14.828 -0.826 -7.16 1 98.38 114 PRO B O 1
ATOM 2452 N N . LEU B 1 115 ? -14.234 -0.844 -5.035 1 98.25 115 LEU B N 1
ATOM 2453 C CA . LEU B 1 115 ? -13.336 -1.977 -5.219 1 98.25 115 LEU B CA 1
ATOM 2454 C C . LEU B 1 115 ? -14.102 -3.211 -5.684 1 98.25 115 LEU B C 1
ATOM 2456 O O . LEU B 1 115 ? -13.648 -3.922 -6.586 1 98.25 115 LEU B O 1
ATOM 2460 N N . VAL B 1 116 ? -15.211 -3.471 -5.039 1 98.69 116 VAL B N 1
ATOM 2461 C CA . VAL B 1 116 ? -16.062 -4.598 -5.41 1 98.69 116 VAL B CA 1
ATOM 2462 C C . VAL B 1 116 ? -16.516 -4.441 -6.859 1 98.69 116 VAL B C 1
ATOM 2464 O O . VAL B 1 116 ? -16.484 -5.398 -7.637 1 98.69 116 VAL B O 1
ATOM 2467 N N . LEU B 1 117 ? -16.906 -3.256 -7.219 1 98.5 117 LEU B N 1
ATOM 2468 C CA . LEU B 1 117 ? -17.438 -2.979 -8.547 1 98.5 117 LEU B CA 1
ATOM 2469 C C . LEU B 1 117 ? -16.359 -3.184 -9.617 1 98.5 117 LEU B C 1
ATOM 2471 O O . LEU B 1 117 ? -16.656 -3.629 -10.727 1 98.5 117 LEU B O 1
ATOM 2475 N N . VAL B 1 118 ? -15.133 -2.922 -9.32 1 98.38 118 VAL B N 1
ATOM 2476 C CA . VAL B 1 118 ? -14.047 -2.996 -10.289 1 98.38 118 VAL B CA 1
ATOM 2477 C C . VAL B 1 118 ? -13.461 -4.41 -10.305 1 98.38 118 VAL B C 1
ATOM 2479 O O . VAL B 1 118 ? -12.805 -4.805 -11.273 1 98.38 118 VAL B O 1
ATOM 2482 N N . SER B 1 119 ? -13.703 -5.211 -9.312 1 98.38 119 SER B N 1
ATOM 2483 C CA . SER B 1 119 ? -13.062 -6.508 -9.117 1 98.38 119 SER B CA 1
ATOM 2484 C C . SER B 1 119 ? -13.312 -7.434 -10.305 1 98.38 119 SER B C 1
ATOM 2486 O O . SER B 1 119 ? -12.445 -8.219 -10.68 1 98.38 119 SER B O 1
ATOM 2488 N N . PRO B 1 120 ? -14.516 -7.391 -10.992 1 98.56 120 PRO B N 1
ATOM 2489 C CA . PRO B 1 120 ? -14.711 -8.273 -12.148 1 98.56 120 PRO B CA 1
ATOM 2490 C C . PRO B 1 120 ? -13.719 -8 -13.273 1 98.56 120 PRO B C 1
ATOM 2492 O O . PRO B 1 120 ? -13.305 -8.93 -13.977 1 98.56 120 PRO B O 1
ATOM 2495 N N . VAL B 1 121 ? -13.344 -6.766 -13.461 1 98.69 121 VAL B N 1
ATOM 2496 C CA . VAL B 1 121 ? -12.367 -6.406 -14.477 1 98.69 121 VAL B CA 1
ATOM 2497 C C . VAL B 1 121 ? -11.039 -7.098 -14.188 1 98.69 121 VAL B C 1
ATOM 2499 O O . VAL B 1 121 ? -10.398 -7.641 -15.094 1 98.69 121 VAL B O 1
ATOM 2502 N N . PHE B 1 122 ? -10.625 -7.145 -12.938 1 98.38 122 PHE B N 1
ATOM 2503 C CA . PHE B 1 122 ? -9.375 -7.785 -12.562 1 98.38 122 PHE B CA 1
ATOM 2504 C C . PHE B 1 122 ? -9.484 -9.305 -12.68 1 98.38 122 PHE B C 1
ATOM 2506 O O . PHE B 1 122 ? -8.523 -9.969 -13.07 1 98.38 122 PHE B O 1
ATOM 2513 N N . GLY B 1 123 ? -10.68 -9.812 -12.234 1 98.25 123 GLY B N 1
ATOM 2514 C CA . GLY B 1 123 ? -10.898 -11.234 -12.469 1 98.25 123 GLY B CA 1
ATOM 2515 C C . GLY B 1 123 ? -10.695 -11.633 -13.922 1 98.25 123 GLY B C 1
ATOM 2516 O O . GLY B 1 123 ? -10.047 -12.641 -14.211 1 98.25 123 GLY B O 1
ATOM 2517 N N . LEU B 1 124 ? -11.242 -10.82 -14.812 1 97.69 124 LEU B N 1
ATOM 2518 C CA . LEU B 1 124 ? -11.094 -11.062 -16.25 1 97.69 124 LEU B CA 1
ATOM 2519 C C . LEU B 1 124 ? -9.633 -10.969 -16.672 1 97.69 124 LEU B C 1
ATOM 2521 O O . LEU B 1 124 ? -9.148 -11.805 -17.438 1 97.69 124 LEU B O 1
ATOM 2525 N N . ALA B 1 125 ? -8.977 -9.953 -16.172 1 97.06 125 ALA B N 1
ATOM 2526 C CA . ALA B 1 125 ? -7.574 -9.727 -16.531 1 97.06 125 ALA B CA 1
ATOM 2527 C C . ALA B 1 125 ? -6.703 -10.898 -16.094 1 97.06 125 ALA B C 1
ATOM 2529 O O . ALA B 1 125 ? -5.691 -11.203 -16.719 1 97.06 125 ALA B O 1
ATOM 2530 N N . PHE B 1 126 ? -7.133 -11.57 -15.008 1 98 126 PHE B N 1
ATOM 2531 C CA . PHE B 1 126 ? -6.355 -12.688 -14.484 1 98 126 PHE B CA 1
ATOM 2532 C C . PHE B 1 126 ? -6.82 -14.008 -15.078 1 98 126 PHE B C 1
ATOM 2534 O O . PHE B 1 126 ? -6.293 -15.07 -14.75 1 98 126 PHE B O 1
ATOM 2541 N N . GLY B 1 127 ? -7.855 -13.93 -15.906 1 97.69 127 GLY B N 1
ATOM 2542 C CA . GLY B 1 127 ? -8.281 -15.109 -16.656 1 97.69 127 GLY B CA 1
ATOM 2543 C C . GLY B 1 127 ? -9.305 -15.945 -15.914 1 97.69 127 GLY B C 1
ATOM 2544 O O . GLY B 1 127 ? -9.469 -17.141 -16.219 1 97.69 127 GLY B O 1
ATOM 2545 N N . LEU B 1 128 ? -9.953 -15.406 -14.945 1 98 128 LEU B N 1
ATOM 2546 C CA . LEU B 1 128 ? -11.008 -16.141 -14.25 1 98 128 LEU B CA 1
ATOM 2547 C C . LEU B 1 128 ? -12.234 -16.312 -15.133 1 98 128 LEU B C 1
ATOM 2549 O O . LEU B 1 128 ? -12.508 -15.461 -15.992 1 98 128 LEU B O 1
ATOM 2553 N N . ASP B 1 129 ? -12.922 -17.391 -14.938 1 97.5 129 ASP B N 1
ATOM 2554 C CA . ASP B 1 129 ? -14.18 -17.547 -15.664 1 97.5 129 ASP B CA 1
ATOM 2555 C C . ASP B 1 129 ? -15.312 -16.797 -14.984 1 97.5 129 ASP B C 1
ATOM 2557 O O . ASP B 1 129 ? -15.125 -16.203 -13.922 1 97.5 129 ASP B O 1
ATOM 2561 N N . ALA B 1 130 ? -16.438 -16.734 -15.578 1 97.94 130 ALA B N 1
ATOM 2562 C CA . ALA B 1 130 ? -17.562 -15.906 -15.133 1 97.94 130 ALA B CA 1
ATOM 2563 C C . ALA B 1 130 ? -18.016 -16.297 -13.734 1 97.94 130 ALA B C 1
ATOM 2565 O O . ALA B 1 130 ? -18.344 -15.438 -12.914 1 97.94 130 ALA B O 1
ATOM 2566 N N . ARG B 1 131 ? -18.062 -17.656 -13.516 1 98.19 131 ARG B N 1
ATOM 2567 C CA . ARG B 1 131 ? -18.5 -18.125 -12.203 1 98.19 131 ARG B CA 1
ATOM 2568 C C . ARG B 1 131 ? -17.531 -17.688 -11.117 1 98.19 131 ARG B C 1
ATOM 2570 O O . ARG B 1 131 ? -17.953 -17.266 -10.031 1 98.19 131 ARG B O 1
ATOM 2577 N N . ALA B 1 132 ? -16.234 -17.812 -11.383 1 98.5 132 ALA B N 1
ATOM 2578 C CA . ALA B 1 132 ? -15.203 -17.406 -10.438 1 98.5 132 ALA B CA 1
ATOM 2579 C C . ALA B 1 132 ? -15.211 -15.898 -10.219 1 98.5 132 ALA B C 1
ATOM 2581 O O . ALA B 1 132 ? -14.977 -15.43 -9.102 1 98.5 132 ALA B O 1
ATOM 2582 N N . ILE B 1 133 ? -15.469 -15.156 -11.25 1 98.75 133 ILE B N 1
ATOM 2583 C CA . ILE B 1 133 ? -15.57 -13.703 -11.156 1 98.75 133 ILE B CA 1
ATOM 2584 C C . ILE B 1 133 ? -16.734 -13.328 -10.234 1 98.75 133 ILE B C 1
ATOM 2586 O O . ILE B 1 133 ? -16.609 -12.43 -9.398 1 98.75 133 ILE B O 1
ATOM 2590 N N . GLY B 1 134 ? -17.812 -13.953 -10.43 1 98.69 134 GLY B N 1
ATOM 2591 C CA . GLY B 1 134 ? -18.953 -13.734 -9.547 1 98.69 134 GLY B CA 1
ATOM 2592 C C . GLY B 1 134 ? -18.641 -14.031 -8.094 1 98.69 134 GLY B C 1
ATOM 2593 O O . GLY B 1 134 ? -19.031 -13.273 -7.199 1 98.69 134 GLY B O 1
ATOM 2594 N N . ALA B 1 135 ? -17.984 -15.188 -7.879 1 98.81 135 ALA B N 1
ATOM 2595 C CA . ALA B 1 135 ? -17.594 -15.57 -6.523 1 98.81 135 ALA B CA 1
ATOM 2596 C C . ALA B 1 135 ? -16.672 -14.523 -5.906 1 98.81 135 ALA B C 1
ATOM 2598 O O . ALA B 1 135 ? -16.797 -14.203 -4.723 1 98.81 135 ALA B O 1
ATOM 2599 N N . LEU B 1 136 ? -15.766 -14.047 -6.699 1 98.81 136 LEU B N 1
ATOM 2600 C CA . LEU B 1 136 ? -14.844 -13.016 -6.242 1 98.81 136 LEU B CA 1
ATOM 2601 C C . LEU B 1 136 ? -15.602 -11.758 -5.809 1 98.81 136 LEU B C 1
ATOM 2603 O O . LEU B 1 136 ? -15.375 -11.242 -4.715 1 98.81 136 LEU B O 1
ATOM 2607 N N . ALA B 1 137 ? -16.469 -11.305 -6.664 1 98.88 137 ALA B N 1
ATOM 2608 C CA . ALA B 1 137 ? -17.234 -10.102 -6.379 1 98.88 137 ALA B CA 1
ATOM 2609 C C . ALA B 1 137 ? -18.109 -10.281 -5.137 1 98.88 137 ALA B C 1
ATOM 2611 O O . ALA B 1 137 ? -18.188 -9.398 -4.285 1 98.88 137 ALA B O 1
ATOM 2612 N N . ALA B 1 138 ? -18.766 -11.422 -5.039 1 98.81 138 ALA B N 1
ATOM 2613 C CA . ALA B 1 138 ? -19.625 -11.711 -3.904 1 98.81 138 ALA B CA 1
ATOM 2614 C C . ALA B 1 138 ? -18.828 -11.766 -2.604 1 98.81 138 ALA B C 1
ATOM 2616 O O . ALA B 1 138 ? -19.25 -11.227 -1.582 1 98.81 138 ALA B O 1
ATOM 2617 N N . ALA B 1 139 ? -17.719 -12.469 -2.676 1 98.88 139 ALA B N 1
ATOM 2618 C CA . ALA B 1 139 ? -16.859 -12.578 -1.494 1 98.88 139 ALA B CA 1
ATOM 2619 C C . ALA B 1 139 ? -16.344 -11.203 -1.058 1 98.88 139 ALA B C 1
ATOM 2621 O O . ALA B 1 139 ? -16.312 -10.906 0.138 1 98.88 139 ALA B O 1
ATOM 2622 N N . LEU B 1 140 ? -15.961 -10.414 -1.998 1 98.88 140 LEU B N 1
ATOM 2623 C CA . LEU B 1 140 ? -15.492 -9.07 -1.683 1 98.88 140 LEU B CA 1
ATOM 2624 C C . LEU B 1 140 ? -16.625 -8.219 -1.124 1 98.88 140 LEU B C 1
ATOM 2626 O O . LEU B 1 140 ? -16.422 -7.41 -0.217 1 98.88 140 LEU B O 1
ATOM 2630 N N . ALA B 1 141 ? -17.797 -8.344 -1.708 1 98.88 141 ALA B N 1
ATOM 2631 C CA . ALA B 1 141 ? -18.953 -7.59 -1.23 1 98.88 141 ALA B CA 1
ATOM 2632 C C . ALA B 1 141 ? -19.25 -7.898 0.235 1 98.88 141 ALA B C 1
ATOM 2634 O O . ALA B 1 141 ? -19.609 -7.008 1.005 1 98.88 141 ALA B O 1
ATOM 2635 N N . LEU B 1 142 ? -19.062 -9.125 0.625 1 98.88 142 LEU B N 1
ATOM 2636 C CA . LEU B 1 142 ? -19.266 -9.531 2.008 1 98.88 142 LEU B CA 1
ATOM 2637 C C . LEU B 1 142 ? -18.078 -9.141 2.879 1 98.88 142 LEU B C 1
ATOM 2639 O O . LEU B 1 142 ? -18.25 -8.758 4.039 1 98.88 142 LEU B O 1
ATOM 2643 N N . GLY B 1 143 ? -16.922 -9.234 2.33 1 98.81 143 GLY B N 1
ATOM 2644 C CA . GLY B 1 143 ? -15.695 -9.125 3.113 1 98.81 143 GLY B CA 1
ATOM 2645 C C . GLY B 1 143 ? -15.25 -7.691 3.314 1 98.81 143 GLY B C 1
ATOM 2646 O O . GLY B 1 143 ? -14.688 -7.352 4.359 1 98.81 143 GLY B O 1
ATOM 2647 N N . THR B 1 144 ? -15.461 -6.789 2.348 1 98.81 144 THR B N 1
ATOM 2648 C CA . THR B 1 144 ? -14.898 -5.445 2.43 1 98.81 144 THR B CA 1
ATOM 2649 C C . THR B 1 144 ? -15.602 -4.625 3.506 1 98.81 144 THR B C 1
ATOM 2651 O O . THR B 1 144 ? -14.984 -3.789 4.164 1 98.81 144 THR B O 1
ATOM 2654 N N . PRO B 1 145 ? -16.891 -4.836 3.82 1 98.88 145 PRO B N 1
ATOM 2655 C CA . PRO B 1 145 ? -17.453 -4.152 4.984 1 98.88 145 PRO B CA 1
ATOM 2656 C C . PRO B 1 145 ? -16.797 -4.57 6.293 1 98.88 145 PRO B C 1
ATOM 2658 O O . PRO B 1 145 ? -16.688 -3.764 7.223 1 98.88 145 PRO B O 1
ATOM 2661 N N . ILE B 1 146 ? -16.406 -5.801 6.398 1 98.94 146 ILE B N 1
ATOM 2662 C CA . ILE B 1 146 ? -15.68 -6.289 7.57 1 98.94 146 ILE B CA 1
ATOM 2663 C C . ILE B 1 146 ? -14.391 -5.492 7.758 1 98.94 146 ILE B C 1
ATOM 2665 O O . ILE B 1 146 ? -14.062 -5.086 8.875 1 98.94 146 ILE B O 1
ATOM 2669 N N . LEU B 1 147 ? -13.695 -5.227 6.656 1 98.75 147 LEU B N 1
ATOM 2670 C CA . LEU B 1 147 ? -12.469 -4.441 6.699 1 98.75 147 LEU B CA 1
ATOM 2671 C C . LEU B 1 147 ? -12.75 -3.031 7.211 1 98.75 147 LEU B C 1
ATOM 2673 O O . LEU B 1 147 ? -11.961 -2.484 7.992 1 98.75 147 LEU B O 1
ATOM 2677 N N . SER B 1 148 ? -13.812 -2.426 6.773 1 98.75 148 SER B N 1
ATOM 2678 C CA . SER B 1 148 ? -14.18 -1.08 7.207 1 98.75 148 SER B CA 1
ATOM 2679 C C . SER B 1 148 ? -14.516 -1.049 8.695 1 98.75 148 SER B C 1
ATOM 2681 O O . SER B 1 148 ? -14.133 -0.112 9.398 1 98.75 148 SER B O 1
ATOM 2683 N N . LEU B 1 149 ? -15.219 -2.072 9.125 1 98.81 149 LEU B N 1
ATOM 2684 C CA . LEU B 1 149 ? -15.648 -2.135 10.523 1 98.81 149 LEU B CA 1
ATOM 2685 C C . LEU B 1 149 ? -14.461 -2.395 11.445 1 98.81 149 LEU B C 1
ATOM 2687 O O . LEU B 1 149 ? -14.266 -1.68 12.43 1 98.81 149 LEU B O 1
ATOM 2691 N N . LEU B 1 150 ? -13.641 -3.369 11.133 1 98.81 150 LEU B N 1
ATOM 2692 C CA . LEU B 1 150 ? -12.453 -3.668 11.922 1 98.81 150 LEU B CA 1
ATOM 2693 C C . LEU B 1 150 ? -11.43 -2.535 11.828 1 98.81 150 LEU B C 1
ATOM 2695 O O . LEU B 1 150 ? -10.805 -2.174 12.828 1 98.81 150 LEU B O 1
ATOM 2699 N N . GLY B 1 151 ? -11.305 -2.047 10.617 1 98.5 151 GLY B N 1
ATOM 2700 C CA . GLY B 1 151 ? -10.422 -0.908 10.422 1 98.5 151 GLY B CA 1
ATOM 2701 C C . GLY B 1 151 ? -10.836 0.313 11.219 1 98.5 151 GLY B C 1
ATOM 2702 O O . GLY B 1 151 ? -9.992 1.009 11.781 1 98.5 151 GLY B O 1
ATOM 2703 N N . GLY B 1 152 ? -12.133 0.594 11.164 1 98.25 152 GLY B N 1
ATOM 2704 C CA . GLY B 1 152 ? -12.641 1.698 11.969 1 98.25 152 GLY B CA 1
ATOM 2705 C C . GLY B 1 152 ? -12.328 1.557 13.445 1 98.25 152 GLY B C 1
ATOM 2706 O O . GLY B 1 152 ? -11.977 2.535 14.109 1 98.25 152 GLY B O 1
ATOM 2707 N N . LEU B 1 153 ? -12.523 0.366 13.953 1 98.38 153 LEU B N 1
ATOM 2708 C CA . LEU B 1 153 ? -12.172 0.088 15.344 1 98.38 153 LEU B CA 1
ATOM 2709 C C . LEU B 1 153 ? -10.695 0.356 15.594 1 98.38 153 LEU B C 1
ATOM 2711 O O . LEU B 1 153 ? -10.336 1.038 16.562 1 98.38 153 LEU B O 1
ATOM 2715 N N . GLY B 1 154 ? -9.836 -0.177 14.781 1 98.19 154 GLY B N 1
ATOM 2716 C CA . GLY B 1 154 ? -8.406 0.067 14.906 1 98.19 154 GLY B CA 1
ATOM 2717 C C . GLY B 1 154 ? -8.047 1.538 14.836 1 98.19 154 GLY B C 1
ATOM 2718 O O . GLY B 1 154 ? -7.219 2.02 15.617 1 98.19 154 GLY B O 1
ATOM 2719 N N . ALA B 1 155 ? -8.672 2.209 13.852 1 98 155 ALA B N 1
ATOM 2720 C CA . ALA B 1 155 ? -8.414 3.637 13.68 1 98 155 ALA B CA 1
ATOM 2721 C C . ALA B 1 155 ? -8.797 4.418 14.938 1 98 155 ALA B C 1
ATOM 2723 O O . ALA B 1 155 ? -8.086 5.344 15.336 1 98 155 ALA B O 1
ATOM 2724 N N . ALA B 1 156 ? -9.906 4.059 15.508 1 97.56 156 ALA B N 1
ATOM 2725 C CA . ALA B 1 156 ? -10.344 4.723 16.734 1 97.56 156 ALA B CA 1
ATOM 2726 C C . ALA B 1 156 ? -9.398 4.426 17.891 1 97.56 156 ALA B C 1
ATOM 2728 O O . ALA B 1 156 ? -9.062 5.324 18.672 1 97.56 156 ALA B O 1
ATOM 2729 N N . LEU B 1 157 ? -8.922 3.213 18.016 1 97.25 157 LEU B N 1
ATOM 2730 C CA . LEU B 1 157 ? -8.07 2.783 19.125 1 97.25 157 LEU B CA 1
ATOM 2731 C C . LEU B 1 157 ? -6.707 3.457 19.047 1 97.25 157 LEU B C 1
ATOM 2733 O O . LEU B 1 157 ? -6.047 3.65 20.078 1 97.25 157 LEU B O 1
ATOM 2737 N N . THR B 1 158 ? -6.305 3.775 17.859 1 96.5 158 THR B N 1
ATOM 2738 C CA . THR B 1 158 ? -4.953 4.301 17.688 1 96.5 158 THR B CA 1
ATOM 2739 C C . THR B 1 158 ? -4.988 5.805 17.438 1 96.5 158 THR B C 1
ATOM 2741 O O . THR B 1 158 ? -3.953 6.418 17.156 1 96.5 158 THR B O 1
ATOM 2744 N N . LEU B 1 159 ? -6.129 6.328 17.5 1 94.75 159 LEU B N 1
ATOM 2745 C CA . LEU B 1 159 ? -6.32 7.738 17.188 1 94.75 159 LEU B CA 1
ATOM 2746 C C . LEU B 1 159 ? -5.504 8.625 18.125 1 94.75 159 LEU B C 1
ATOM 2748 O O . LEU B 1 159 ? -5.566 8.469 19.344 1 94.75 159 LEU B O 1
ATOM 2752 N N . GLY B 1 160 ? -4.695 9.477 17.531 1 90.94 160 GLY B N 1
ATOM 2753 C CA . GLY B 1 160 ? -3.949 10.445 18.312 1 90.94 160 GLY B CA 1
ATOM 2754 C C . GLY B 1 160 ? -2.633 9.906 18.844 1 90.94 160 GLY B C 1
ATOM 2755 O O . GLY B 1 160 ? -1.841 10.648 19.422 1 90.94 160 GLY B O 1
ATOM 2756 N N . LEU B 1 161 ? -2.359 8.672 18.75 1 92.31 161 LEU B N 1
ATOM 2757 C CA . LEU B 1 161 ? -1.127 8.07 19.25 1 92.31 161 LEU B CA 1
ATOM 2758 C C . LEU B 1 161 ? 0.023 8.297 18.281 1 92.31 161 LEU B C 1
ATOM 2760 O O . LEU B 1 161 ? -0.183 8.312 17.062 1 92.31 161 LEU B O 1
ATOM 2764 N N . ARG B 1 162 ? 1.16 8.414 18.875 1 90.81 162 ARG B N 1
ATOM 2765 C CA . ARG B 1 162 ? 2.363 8.414 18.047 1 90.81 162 ARG B CA 1
ATOM 2766 C C . ARG B 1 162 ? 2.564 7.062 17.375 1 90.81 162 ARG B C 1
ATOM 2768 O O . ARG B 1 162 ? 2.516 6.02 18.031 1 90.81 162 ARG B O 1
ATOM 2775 N N . GLY B 1 163 ? 2.623 7.043 16.031 1 93.06 163 GLY B N 1
ATOM 2776 C CA . GLY B 1 163 ? 2.77 5.805 15.281 1 93.06 163 GLY B CA 1
ATOM 2777 C C . GLY B 1 163 ? 1.459 5.066 15.086 1 93.06 163 GLY B C 1
ATOM 2778 O O . GLY B 1 163 ? 1.443 3.84 14.953 1 93.06 163 GLY B O 1
ATOM 2779 N N . GLY B 1 164 ? 0.486 5.727 15.242 1 94.69 164 GLY B N 1
ATOM 2780 C CA . GLY B 1 164 ? -0.845 5.141 15.195 1 94.69 164 GLY B CA 1
ATOM 2781 C C . GLY B 1 164 ? -1.098 4.336 13.93 1 94.69 164 GLY B C 1
ATOM 2782 O O . GLY B 1 164 ? -1.715 3.27 13.984 1 94.69 164 GLY B O 1
ATOM 2783 N N . ALA B 1 165 ? -0.582 4.789 12.82 1 94.62 165 ALA B N 1
ATOM 2784 C CA . ALA B 1 165 ? -0.802 4.105 11.555 1 94.62 165 ALA B CA 1
ATOM 2785 C C . ALA B 1 165 ? -0.14 2.73 11.547 1 94.62 165 ALA B C 1
ATOM 2787 O O . ALA B 1 165 ? -0.723 1.756 11.07 1 94.62 165 ALA B O 1
ATOM 2788 N N . VAL B 1 166 ? 1.106 2.666 12.062 1 96.06 166 VAL B N 1
ATOM 2789 C CA . VAL B 1 166 ? 1.826 1.4 12.148 1 96.06 166 VAL B CA 1
ATOM 2790 C C . VAL B 1 166 ? 1.076 0.443 13.07 1 96.06 166 VAL B C 1
ATOM 2792 O O . VAL B 1 166 ? 0.887 -0.73 12.742 1 96.06 166 VAL B O 1
ATOM 2795 N N . LEU B 1 167 ? 0.646 0.98 14.172 1 96.81 167 LEU B N 1
ATOM 2796 C 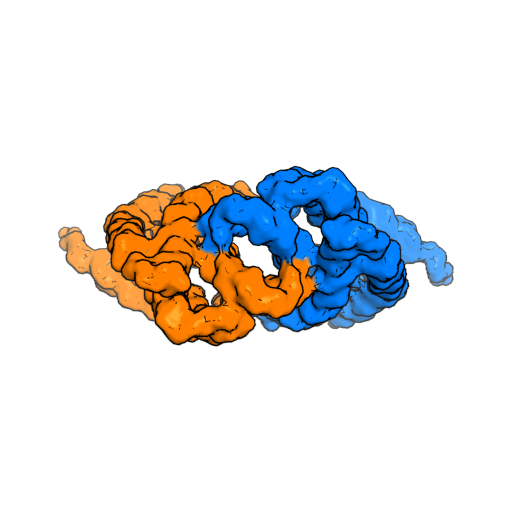CA . LEU B 1 167 ? -0.095 0.183 15.141 1 96.81 167 LEU B CA 1
ATOM 2797 C C . LEU B 1 167 ? -1.406 -0.319 14.547 1 96.81 167 LEU B C 1
ATOM 2799 O O . LEU B 1 167 ? -1.791 -1.47 14.766 1 96.81 167 LEU B O 1
ATOM 2803 N N . LEU B 1 168 ? -2.059 0.491 13.828 1 96.81 168 LEU B N 1
ATOM 2804 C CA . LEU B 1 168 ? -3.307 0.133 13.156 1 96.81 168 LEU B CA 1
ATOM 2805 C C . LEU B 1 168 ? -3.104 -1.059 12.227 1 96.81 168 LEU B C 1
ATOM 2807 O O . LEU B 1 168 ? -3.842 -2.045 12.305 1 96.81 168 LEU B O 1
ATOM 2811 N N . ILE B 1 169 ? -2.076 -1.012 11.367 1 96.62 169 ILE B N 1
ATOM 2812 C CA . ILE B 1 169 ? -1.794 -2.076 10.406 1 96.62 169 ILE B CA 1
ATOM 2813 C C . ILE B 1 169 ? -1.477 -3.371 11.156 1 96.62 169 ILE B C 1
ATOM 2815 O O . ILE B 1 169 ? -2.049 -4.422 10.859 1 96.62 169 ILE B O 1
ATOM 2819 N N . LEU B 1 170 ? -0.672 -3.264 12.172 1 96.5 170 LEU B N 1
ATOM 2820 C CA . LEU B 1 170 ? -0.211 -4.434 12.914 1 96.5 170 LEU B CA 1
ATOM 2821 C C . LEU B 1 170 ? -1.353 -5.062 13.703 1 96.5 170 LEU B C 1
ATOM 2823 O O . LEU B 1 170 ? -1.398 -6.281 13.875 1 96.5 170 LEU B O 1
ATOM 2827 N N . LEU B 1 171 ? -2.26 -4.242 14.133 1 97.38 171 LEU B N 1
ATOM 2828 C CA . LEU B 1 171 ? -3.369 -4.711 14.953 1 97.38 171 LEU B CA 1
ATOM 2829 C C . LEU B 1 171 ? -4.496 -5.258 14.086 1 97.38 171 LEU B C 1
ATOM 2831 O O . LEU B 1 171 ? -5.051 -6.32 14.367 1 97.38 171 LEU B O 1
ATOM 2835 N N . VAL B 1 172 ? -4.82 -4.586 13.078 1 98.19 172 VAL B N 1
ATOM 2836 C CA . VAL B 1 172 ? -6.051 -4.84 12.328 1 98.19 172 VAL B CA 1
ATOM 2837 C C . VAL B 1 172 ? -5.812 -5.945 11.305 1 98.19 172 VAL B C 1
ATOM 2839 O O . VAL B 1 172 ? -6.691 -6.773 11.055 1 98.19 172 VAL B O 1
ATOM 2842 N N . VAL B 1 173 ? -4.641 -6.02 10.68 1 98.44 173 VAL B N 1
ATOM 2843 C CA . VAL B 1 173 ? -4.383 -6.938 9.578 1 98.44 173 VAL B CA 1
ATOM 2844 C C . VAL B 1 173 ? -4.57 -8.375 10.047 1 98.44 173 VAL B C 1
ATOM 2846 O O . VAL B 1 173 ? -5.266 -9.164 9.398 1 98.44 173 VAL B O 1
ATOM 2849 N N . PRO B 1 174 ? -3.994 -8.812 11.164 1 97.62 174 PRO B N 1
ATOM 2850 C CA . PRO B 1 174 ? -4.234 -10.18 11.625 1 97.62 174 PRO B CA 1
ATOM 2851 C C . PRO B 1 174 ? -5.719 -10.484 11.82 1 97.62 174 PRO B C 1
ATOM 2853 O O . PRO B 1 174 ? -6.16 -11.609 11.57 1 97.62 174 PRO B O 1
ATOM 2856 N N . LEU B 1 175 ? -6.5 -9.562 12.242 1 98.31 175 LEU B N 1
ATOM 2857 C CA . LEU B 1 175 ? -7.93 -9.75 12.469 1 98.31 175 LEU B CA 1
ATOM 2858 C C . LEU B 1 175 ? -8.672 -9.914 11.148 1 98.31 175 LEU B C 1
ATOM 2860 O O . LEU B 1 175 ? -9.773 -10.469 11.117 1 98.31 175 LEU B O 1
ATOM 2864 N N . CYS B 1 176 ? -8.102 -9.406 10.094 1 98.62 176 CYS B N 1
ATOM 2865 C CA . CYS B 1 176 ? -8.758 -9.438 8.789 1 98.62 176 CYS B CA 1
ATOM 2866 C C . CYS B 1 176 ? -8.398 -10.703 8.031 1 98.62 176 CYS B C 1
ATOM 2868 O O . CYS B 1 176 ? -8.961 -10.977 6.969 1 98.62 176 CYS B O 1
ATOM 2870 N N . ILE B 1 177 ? -7.508 -11.508 8.562 1 98.5 177 ILE B N 1
ATOM 2871 C CA . ILE B 1 177 ? -6.98 -12.68 7.875 1 98.5 177 ILE B CA 1
ATOM 2872 C C . ILE B 1 177 ? -8.102 -13.688 7.625 1 98.5 177 ILE B C 1
ATOM 2874 O O . ILE B 1 177 ? -8.195 -14.258 6.539 1 98.5 177 ILE B O 1
ATOM 2878 N N . PRO B 1 178 ? -9.023 -13.93 8.578 1 98.5 178 PRO B N 1
ATOM 2879 C CA . PRO B 1 178 ? -10.109 -14.875 8.297 1 98.5 178 PRO B CA 1
ATOM 2880 C C . PRO B 1 178 ? -10.945 -14.469 7.09 1 98.5 178 PRO B C 1
ATOM 2882 O O . PRO B 1 178 ? -11.32 -15.312 6.281 1 98.5 178 PRO B O 1
ATOM 2885 N N . ALA B 1 179 ? -11.234 -13.18 6.977 1 98.81 179 ALA B N 1
ATOM 2886 C CA . ALA B 1 179 ? -11.984 -12.703 5.824 1 98.81 179 ALA B CA 1
ATOM 2887 C C . ALA B 1 179 ? -11.227 -12.961 4.527 1 98.81 179 ALA B C 1
ATOM 2889 O O . ALA B 1 179 ? -11.82 -13.344 3.516 1 98.81 179 ALA B O 1
ATOM 2890 N N . LEU B 1 180 ? -9.93 -12.688 4.578 1 98.62 180 LEU B N 1
ATOM 2891 C CA . LEU B 1 180 ? -9.078 -12.953 3.426 1 98.62 180 LEU B CA 1
ATOM 2892 C C . LEU B 1 180 ? -9.133 -14.43 3.045 1 98.62 180 LEU B C 1
ATOM 2894 O O . LEU B 1 180 ? -9.336 -14.766 1.875 1 98.62 180 LEU B O 1
ATOM 2898 N N . ILE B 1 181 ? -9.008 -15.273 4.027 1 98.25 181 ILE B N 1
ATOM 2899 C CA . ILE B 1 181 ? -8.945 -16.719 3.812 1 98.25 181 ILE B CA 1
ATOM 2900 C C . ILE B 1 181 ? -10.281 -17.203 3.256 1 98.25 181 ILE B C 1
ATOM 2902 O O . ILE B 1 181 ? -10.32 -17.922 2.248 1 98.25 181 ILE B O 1
ATOM 2906 N N . PHE B 1 182 ? -11.375 -16.828 3.848 1 98.62 182 PHE B N 1
ATOM 2907 C CA . PHE B 1 182 ? -12.68 -17.281 3.389 1 98.62 182 PHE B CA 1
ATOM 2908 C C . PHE B 1 182 ? -13.016 -16.688 2.029 1 98.62 182 PHE B C 1
ATOM 2910 O O . PHE B 1 182 ? -13.656 -17.328 1.199 1 98.62 182 PHE B O 1
ATOM 2917 N N . GLY B 1 183 ? -12.625 -15.438 1.817 1 98.69 183 GLY B N 1
ATOM 2918 C CA . GLY B 1 183 ? -12.875 -14.797 0.535 1 98.69 183 GLY B CA 1
ATOM 2919 C C . GLY B 1 183 ? -12.156 -15.477 -0.619 1 98.69 183 GLY B C 1
ATOM 2920 O O . GLY B 1 183 ? -12.766 -15.75 -1.657 1 98.69 183 GLY B O 1
ATOM 2921 N N . THR B 1 184 ? -10.867 -15.711 -0.43 1 98.38 184 THR B N 1
ATOM 2922 C CA . THR B 1 184 ? -10.102 -16.391 -1.474 1 98.38 184 THR B CA 1
ATOM 2923 C C . THR B 1 184 ? -10.555 -17.844 -1.618 1 98.38 184 THR B C 1
ATOM 2925 O O . THR B 1 184 ? -10.586 -18.375 -2.727 1 98.38 184 THR B O 1
ATOM 2928 N N . GLY B 1 185 ? -10.906 -18.453 -0.482 1 98 185 GLY B N 1
ATOM 2929 C CA . GLY B 1 185 ? -11.391 -19.828 -0.505 1 98 185 GLY B CA 1
ATOM 2930 C C . GLY B 1 185 ? -12.648 -20 -1.329 1 98 185 GLY B C 1
ATOM 2931 O O . GLY B 1 185 ? -12.836 -21.031 -1.974 1 98 185 GLY B O 1
ATOM 2932 N N . ALA B 1 186 ? -13.547 -19.047 -1.297 1 98.62 186 ALA B N 1
ATOM 2933 C CA . ALA B 1 186 ? -14.773 -19.109 -2.082 1 98.62 186 ALA B CA 1
ATOM 2934 C C . ALA B 1 186 ? -14.469 -19.234 -3.572 1 98.62 186 ALA B C 1
ATOM 2936 O O . ALA B 1 186 ? -15.07 -20.047 -4.27 1 98.62 186 ALA B O 1
ATOM 2937 N N . VAL B 1 187 ? -13.562 -18.453 -4.062 1 98.44 187 VAL B N 1
ATOM 2938 C CA . VAL B 1 187 ? -13.195 -18.484 -5.477 1 98.44 187 VAL B CA 1
ATOM 2939 C C . VAL B 1 187 ? -12.523 -19.812 -5.812 1 98.44 187 VAL B C 1
ATOM 2941 O O . VAL B 1 187 ? -12.797 -20.406 -6.855 1 98.44 187 VAL B O 1
ATOM 2944 N N . GLY B 1 188 ? -11.617 -20.234 -4.875 1 96.62 188 GLY B N 1
ATOM 2945 C CA . GLY B 1 188 ? -10.977 -21.516 -5.066 1 96.62 188 GLY B CA 1
ATOM 2946 C C . GLY B 1 188 ? -11.961 -22.672 -5.176 1 96.62 188 GLY B C 1
ATOM 2947 O O . GLY B 1 188 ? -11.781 -23.562 -6 1 96.62 188 GLY B O 1
ATOM 2948 N N . ALA B 1 189 ? -12.961 -22.672 -4.312 1 97.81 189 ALA B N 1
ATOM 2949 C CA . ALA B 1 189 ? -13.992 -23.703 -4.359 1 97.81 189 ALA B CA 1
ATOM 2950 C C . ALA B 1 189 ? -14.688 -23.719 -5.715 1 97.81 189 ALA B C 1
ATOM 2952 O O . ALA B 1 189 ? -14.844 -24.781 -6.328 1 97.81 189 ALA B O 1
ATOM 2953 N N . VAL B 1 190 ? -15.062 -22.562 -6.227 1 98 190 VAL B N 1
ATOM 2954 C CA . VAL B 1 190 ? -15.766 -22.453 -7.504 1 98 190 VAL B CA 1
ATOM 2955 C C . VAL B 1 190 ? -14.859 -22.922 -8.633 1 98 190 VAL B C 1
ATOM 2957 O O . VAL B 1 190 ? -15.305 -23.641 -9.539 1 98 190 VAL B O 1
ATOM 2960 N N . GLU B 1 191 ? -13.609 -22.547 -8.602 1 95.12 191 GLU B N 1
ATOM 2961 C CA . GLU B 1 191 ? -12.656 -22.969 -9.625 1 95.12 191 GLU B CA 1
ATOM 2962 C C . GLU B 1 191 ? -12.484 -24.484 -9.633 1 95.12 191 GLU B C 1
ATOM 2964 O O . GLU B 1 191 ? -12.242 -25.078 -10.68 1 95.12 191 GLU B O 1
ATOM 2969 N N . ALA B 1 192 ? -12.664 -25.047 -8.461 1 94.69 192 ALA B N 1
ATOM 2970 C CA . ALA B 1 192 ? -12.531 -26.484 -8.328 1 94.69 192 ALA B CA 1
ATOM 2971 C C . ALA B 1 192 ? -13.844 -27.188 -8.648 1 94.69 192 ALA B C 1
ATOM 2973 O O . ALA B 1 192 ? -13.953 -28.422 -8.523 1 94.69 192 ALA B O 1
ATOM 2974 N N . GLY B 1 193 ? -14.812 -26.422 -9.008 1 96.19 193 GLY B N 1
ATOM 2975 C CA . GLY B 1 193 ? -16.094 -27 -9.352 1 96.19 193 GLY B CA 1
ATOM 2976 C C . GLY B 1 193 ? -16.969 -27.297 -8.141 1 96.19 193 GLY B C 1
ATOM 2977 O O . GLY B 1 193 ? -17.922 -28.062 -8.227 1 96.19 193 GLY B O 1
ATOM 2978 N N . LEU B 1 194 ? -16.578 -26.766 -7.016 1 97.56 194 LEU B N 1
ATOM 2979 C CA . LEU B 1 194 ? -17.312 -26.984 -5.773 1 97.56 194 LEU B CA 1
ATOM 2980 C C . LEU B 1 194 ? -18.172 -25.766 -5.426 1 97.56 194 LEU B C 1
ATOM 2982 O O . LEU B 1 194 ? -18.094 -24.734 -6.098 1 97.56 194 LEU B O 1
ATOM 2986 N N . SER B 1 195 ? -19.016 -25.969 -4.438 1 97.94 195 SER B N 1
ATOM 2987 C CA . SER B 1 195 ? -19.875 -24.891 -3.967 1 97.94 195 SER B CA 1
ATOM 2988 C C . SER B 1 195 ? -19.094 -23.938 -3.053 1 97.94 195 SER B C 1
ATOM 2990 O O . SER B 1 195 ? -18.297 -24.375 -2.232 1 97.94 195 SER B O 1
ATOM 2992 N N . ALA B 1 196 ? -19.359 -22.609 -3.232 1 98.25 196 ALA B N 1
ATOM 2993 C CA . ALA B 1 196 ? -18.719 -21.594 -2.4 1 98.25 196 ALA B CA 1
ATOM 2994 C C . ALA B 1 196 ? -19.562 -21.281 -1.167 1 98.25 196 ALA B C 1
ATOM 2996 O O . ALA B 1 196 ? -19.219 -20.406 -0.372 1 98.25 196 ALA B O 1
ATOM 2997 N N . GLU B 1 197 ? -20.578 -21.922 -0.878 1 98.12 197 GLU B N 1
ATOM 2998 C CA . GLU B 1 197 ? -21.594 -21.578 0.122 1 98.12 197 GLU B CA 1
ATOM 2999 C C . GLU B 1 197 ? -20.984 -21.547 1.524 1 98.12 197 GLU B C 1
ATOM 3001 O O . GLU B 1 197 ? -21.312 -20.672 2.328 1 98.12 197 GLU B O 1
ATOM 3006 N N . ALA B 1 198 ? -20.219 -22.547 1.829 1 98.25 198 ALA B N 1
ATOM 3007 C CA . ALA B 1 198 ? -19.609 -22.594 3.154 1 98.25 198 ALA B CA 1
ATOM 3008 C C . ALA B 1 198 ? -18.75 -21.344 3.41 1 98.25 198 ALA B C 1
ATOM 3010 O O . ALA B 1 198 ? -18.812 -20.766 4.496 1 98.25 198 ALA B O 1
ATOM 3011 N N . HIS B 1 199 ? -18 -20.922 2.414 1 98.69 199 HIS B N 1
ATOM 3012 C CA . HIS B 1 199 ? -17.156 -19.734 2.531 1 98.69 199 HIS B CA 1
ATOM 3013 C C . HIS B 1 199 ? -17.984 -18.469 2.662 1 98.69 199 HIS B C 1
ATOM 3015 O O . HIS B 1 199 ? -17.688 -17.609 3.488 1 98.69 199 HIS B O 1
ATOM 3021 N N . TYR B 1 200 ? -19.078 -18.375 1.899 1 98.69 200 TYR B N 1
ATOM 3022 C CA . TYR B 1 200 ? -19.984 -17.234 2 1 98.69 200 TYR B CA 1
ATOM 3023 C C . TYR B 1 200 ? -20.609 -17.156 3.387 1 98.69 200 TYR B C 1
ATOM 3025 O O . TYR B 1 200 ? -20.734 -16.078 3.957 1 98.69 200 TYR B O 1
ATOM 3033 N N . SER B 1 201 ? -20.984 -18.328 3.906 1 98.81 201 SER B N 1
ATOM 3034 C CA . SER B 1 201 ? -21.625 -18.375 5.215 1 98.81 201 SER B CA 1
ATOM 3035 C C . SER B 1 201 ? -20.672 -17.906 6.312 1 98.81 201 SER B C 1
ATOM 3037 O O . SER B 1 201 ? -21.078 -17.203 7.238 1 98.81 201 SER B O 1
ATOM 3039 N N . LEU B 1 202 ? -19.453 -18.312 6.184 1 98.81 202 LEU B N 1
ATOM 3040 C CA . LEU B 1 202 ? -18.453 -17.906 7.176 1 98.81 202 LEU B CA 1
ATOM 3041 C C . LEU B 1 202 ? -18.172 -16.422 7.078 1 98.81 202 LEU B C 1
ATOM 3043 O O . LEU B 1 202 ? -18.062 -15.734 8.102 1 98.81 202 LEU B O 1
ATOM 3047 N N . LEU B 1 203 ? -18.094 -15.891 5.863 1 98.81 203 LEU B N 1
ATOM 3048 C CA . LEU B 1 203 ? -17.938 -14.453 5.664 1 98.81 203 LEU B CA 1
ATOM 3049 C C . LEU B 1 203 ? -19.125 -13.695 6.211 1 98.81 203 LEU B C 1
ATOM 3051 O O . LEU B 1 203 ? -18.969 -12.656 6.855 1 98.81 203 LEU B O 1
ATOM 3055 N N . ALA B 1 204 ? -20.266 -14.195 5.934 1 98.81 204 ALA B N 1
ATOM 3056 C CA . ALA B 1 204 ? -21.484 -13.562 6.422 1 98.81 204 ALA B CA 1
ATOM 3057 C C . ALA B 1 204 ? -21.531 -13.562 7.945 1 98.81 204 ALA B C 1
ATOM 3059 O O . ALA B 1 204 ? -21.953 -12.578 8.562 1 98.81 204 ALA B O 1
ATOM 3060 N N . ALA B 1 205 ? -21.156 -14.664 8.523 1 98.88 205 ALA B N 1
ATOM 3061 C CA . ALA B 1 205 ? -21.094 -14.75 9.984 1 98.88 205 ALA B CA 1
ATOM 3062 C C . ALA B 1 205 ? -20.141 -13.711 10.547 1 98.88 205 ALA B C 1
ATOM 3064 O O . ALA B 1 205 ? -20.453 -13.039 11.539 1 98.88 205 ALA B O 1
ATOM 3065 N N . LEU B 1 206 ? -19 -13.586 9.93 1 98.81 206 LEU B N 1
ATOM 3066 C CA . LEU B 1 206 ? -18.016 -12.602 10.359 1 98.81 206 LEU B CA 1
ATOM 3067 C C . LEU B 1 206 ? -18.547 -11.18 10.188 1 98.81 206 LEU B C 1
ATOM 3069 O O . LEU B 1 206 ? -18.312 -10.312 11.023 1 98.81 206 LEU B O 1
ATOM 3073 N N . LEU B 1 207 ? -19.234 -10.969 9.078 1 98.81 207 LEU B N 1
ATOM 3074 C CA . LEU B 1 207 ? -19.828 -9.656 8.836 1 98.81 207 LEU B CA 1
ATOM 3075 C C . LEU B 1 207 ? -20.875 -9.328 9.898 1 98.81 207 LEU B C 1
ATOM 3077 O O . LEU B 1 207 ? -20.891 -8.219 10.422 1 98.81 207 LEU B O 1
ATOM 3081 N N . ILE B 1 208 ? -21.703 -10.273 10.195 1 98.75 208 ILE B N 1
ATOM 3082 C CA . ILE B 1 208 ? -22.719 -10.086 11.227 1 98.75 208 ILE B CA 1
ATOM 3083 C C . ILE B 1 208 ? -22.031 -9.789 12.562 1 98.75 208 ILE B C 1
ATOM 3085 O O . ILE B 1 208 ? -22.422 -8.844 13.258 1 98.75 208 ILE B O 1
ATOM 3089 N N . PHE B 1 209 ? -21.047 -10.547 12.891 1 98.62 209 PHE B N 1
ATOM 3090 C CA . PHE B 1 209 ? -20.328 -10.375 14.148 1 98.62 209 PHE B CA 1
ATOM 3091 C C . PHE B 1 209 ? -19.719 -8.984 14.234 1 98.62 209 PHE B C 1
ATOM 3093 O O . PHE B 1 209 ? -19.875 -8.289 15.234 1 98.62 209 PHE B O 1
ATOM 3100 N N . THR B 1 210 ? -19.016 -8.586 13.211 1 98.69 210 THR B N 1
ATOM 3101 C CA . THR B 1 210 ? -18.312 -7.305 13.219 1 98.69 210 THR B CA 1
ATOM 3102 C C . THR B 1 210 ? -19.312 -6.145 13.164 1 98.69 210 THR B C 1
ATOM 3104 O O . THR B 1 210 ? -19.047 -5.07 13.719 1 98.69 210 THR B O 1
ATOM 3107 N N . THR B 1 211 ? -20.422 -6.301 12.477 1 98.25 211 THR B N 1
ATOM 3108 C CA . THR B 1 211 ? -21.453 -5.27 12.453 1 98.25 211 THR B CA 1
ATOM 3109 C C . THR B 1 211 ? -22.062 -5.082 13.836 1 98.25 211 THR B C 1
ATOM 3111 O O . THR B 1 211 ? -22.344 -3.955 14.25 1 98.25 211 THR B O 1
ATOM 3114 N N . LEU B 1 212 ? -22.25 -6.18 14.531 1 97.44 212 LEU B N 1
ATOM 3115 C CA . LEU B 1 212 ? -22.906 -6.137 15.836 1 97.44 212 LEU B CA 1
ATOM 3116 C C . LEU B 1 212 ? -21.953 -5.602 16.906 1 97.44 212 LEU B C 1
ATOM 3118 O O . LEU B 1 212 ? -22.359 -4.852 17.781 1 97.44 212 LEU B O 1
ATOM 3122 N N . PHE B 1 213 ? -20.672 -5.922 16.828 1 97.81 213 PHE B N 1
ATOM 3123 C CA . PHE B 1 2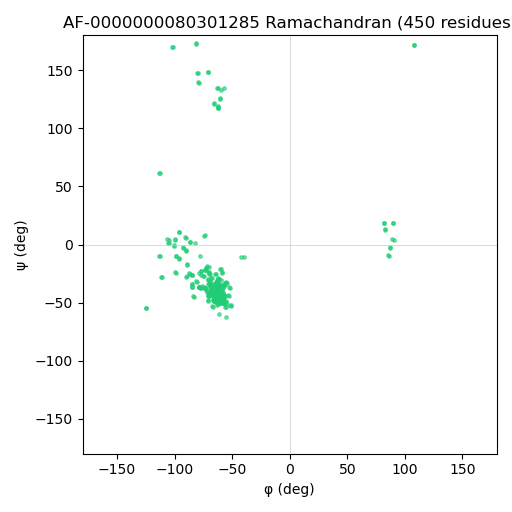13 ? -19.781 -5.621 17.938 1 97.81 213 PHE B CA 1
ATOM 3124 C C . PHE B 1 213 ? -18.797 -4.523 17.562 1 97.81 213 PHE B C 1
ATOM 3126 O O . PHE B 1 213 ? -18.297 -3.805 18.422 1 97.81 213 PHE B O 1
ATOM 3133 N N . GLY B 1 214 ? -18.469 -4.391 16.281 1 97.94 214 GLY B N 1
ATOM 3134 C CA . GLY B 1 214 ? -17.484 -3.438 15.805 1 97.94 214 GLY B CA 1
ATOM 3135 C C . GLY B 1 214 ? -17.781 -2.008 16.219 1 97.94 214 GLY B C 1
ATOM 3136 O O . GLY B 1 214 ? -16.969 -1.355 16.859 1 97.94 214 GLY B O 1
ATOM 3137 N N . PRO B 1 215 ? -18.969 -1.596 15.898 1 97.5 215 PRO B N 1
ATOM 3138 C CA . PRO B 1 215 ? -19.312 -0.213 16.234 1 97.5 215 PRO B CA 1
ATOM 3139 C C . PRO B 1 215 ? -19.312 0.051 17.734 1 97.5 215 PRO B C 1
ATOM 3141 O O . PRO B 1 215 ? -18.984 1.157 18.172 1 97.5 215 PRO B O 1
ATOM 3144 N N . TRP B 1 216 ? -19.641 -0.949 18.531 1 97.12 216 TRP B N 1
ATOM 3145 C CA . TRP B 1 216 ? -19.609 -0.79 19.984 1 97.12 216 TRP B CA 1
ATOM 3146 C C . TRP B 1 216 ? -18.188 -0.551 20.469 1 97.12 216 TRP B C 1
ATOM 3148 O O . TRP B 1 216 ? -17.922 0.368 21.25 1 97.12 216 TRP B O 1
ATOM 3158 N N . GLY B 1 217 ? -17.297 -1.42 19.984 1 97.75 217 GLY B N 1
ATOM 3159 C CA . GLY B 1 217 ? -15.906 -1.215 20.328 1 97.75 217 GLY B CA 1
ATOM 3160 C C . GLY B 1 217 ? -15.367 0.125 19.859 1 97.75 217 GLY B C 1
ATOM 3161 O O . GLY B 1 217 ? -14.641 0.799 20.594 1 97.75 217 GLY B O 1
ATOM 3162 N N . THR B 1 218 ? -15.719 0.53 18.672 1 97.94 218 THR B N 1
ATOM 3163 C CA . THR B 1 218 ? -15.273 1.795 18.094 1 97.94 218 THR B CA 1
ATOM 3164 C C . THR B 1 218 ? -15.805 2.973 18.906 1 97.94 218 THR B C 1
ATOM 3166 O O . THR B 1 218 ? -15.07 3.922 19.188 1 97.94 218 THR B O 1
ATOM 3169 N N . ALA B 1 219 ? -17.094 2.877 19.25 1 95.81 219 ALA B N 1
ATOM 3170 C CA . ALA B 1 219 ? -17.719 3.928 20.062 1 95.81 219 ALA B CA 1
ATOM 3171 C C . ALA B 1 219 ? -16.984 4.086 21.391 1 95.81 219 ALA B C 1
ATOM 3173 O O . ALA B 1 219 ? -16.719 5.207 21.828 1 95.81 219 ALA B O 1
ATOM 3174 N N . ALA B 1 220 ? -16.719 3.002 22.047 1 95.88 220 ALA B N 1
ATOM 3175 C CA . ALA B 1 220 ? -15.992 3.031 23.312 1 95.88 220 ALA B CA 1
ATOM 3176 C C . ALA B 1 220 ? -14.617 3.66 23.141 1 95.88 220 ALA B C 1
ATOM 3178 O O . ALA B 1 220 ? -14.203 4.496 23.953 1 95.88 220 ALA B O 1
ATOM 3179 N N . ALA B 1 221 ? -13.922 3.275 22.062 1 96.5 221 ALA B N 1
ATOM 3180 C CA . ALA B 1 221 ? -12.578 3.793 21.797 1 96.5 221 ALA B CA 1
ATOM 3181 C C . ALA B 1 221 ? -12.617 5.293 21.516 1 96.5 221 ALA B C 1
ATOM 3183 O O . ALA B 1 221 ? -11.766 6.043 22 1 96.5 221 ALA B O 1
ATOM 3184 N N . LEU B 1 222 ? -13.609 5.699 20.797 1 94.25 222 LEU B N 1
ATOM 3185 C CA . LEU B 1 222 ? -13.734 7.113 20.453 1 94.25 222 LEU B CA 1
ATOM 3186 C C . LEU B 1 222 ? -14.016 7.949 21.703 1 94.25 222 LEU B C 1
ATOM 3188 O O . LEU B 1 222 ? -13.508 9.062 21.828 1 94.25 222 LEU B O 1
ATOM 3192 N N . SER B 1 223 ? -14.844 7.395 22.531 1 90.38 223 SER B N 1
ATOM 3193 C CA . SER B 1 223 ? -15.172 8.102 23.766 1 90.38 223 SER B CA 1
ATOM 3194 C C . SER B 1 223 ? -13.938 8.289 24.641 1 90.38 223 SER B C 1
ATOM 3196 O O . SER B 1 223 ? -13.773 9.328 25.281 1 90.38 223 SER B O 1
ATOM 3198 N N . ILE B 1 224 ? -13.102 7.391 24.625 1 87.38 224 ILE B N 1
ATOM 3199 C CA . ILE B 1 224 ? -11.867 7.457 25.406 1 87.38 224 ILE B CA 1
ATOM 3200 C C . ILE B 1 224 ? -10.898 8.445 24.75 1 87.38 224 ILE B C 1
ATOM 3202 O O . ILE B 1 224 ? -10.227 9.211 25.453 1 87.38 224 ILE B O 1
ATOM 3206 N N . ALA B 1 225 ? -10.859 8.477 23.469 1 83.56 225 ALA B N 1
ATOM 3207 C CA . ALA B 1 225 ? -9.914 9.305 22.719 1 83.56 225 ALA B CA 1
ATOM 3208 C C . ALA B 1 225 ? -10.258 10.789 22.859 1 83.56 225 ALA B C 1
ATOM 3210 O O . ALA B 1 225 ? -9.383 11.648 22.75 1 83.56 225 ALA B O 1
ATOM 3211 N N . VAL B 1 226 ? -11.523 11.102 23.125 1 81.19 226 VAL B N 1
ATOM 3212 C CA . VAL B 1 226 ? -11.938 12.5 23.172 1 81.19 226 VAL B CA 1
ATOM 3213 C C . VAL B 1 226 ? -11.984 12.977 24.625 1 81.19 226 VAL B C 1
ATOM 3215 O O . VAL B 1 226 ? -12.086 14.172 24.891 1 81.19 226 VAL B O 1
ATOM 3218 N N . GLU B 1 227 ? -11.867 12.18 25.609 1 75.44 227 GLU B N 1
ATOM 3219 C CA . GLU B 1 227 ? -11.734 12.602 27 1 75.44 227 GLU B CA 1
ATOM 3220 C C . GLU B 1 227 ? -10.312 13.062 27.297 1 75.44 227 GLU B C 1
ATOM 3222 O O . GLU B 1 227 ? -10.117 14.047 28.016 1 75.44 227 GLU B O 1
#

pLDDT: mean 94.18, std 10.11, range [31.02, 98.94]

Foldseek 3Di:
DDPPCAQVCQVVLLVVLLVVCVVVVCLLVVLVVQLVVQLVCCCVVVDPDLVVLLLCLLVSNLVSLLVSLLSNLLCLCQVCVVVVVLVVCVVVPHQLLSNLLSSLVSSCVSRQVVSLVCSLVSSVVSPHDPQLSVLLSLLSVLQSSLSSLLSLLLSLQLHPPDCSSVSSCVPRVVVSVLSSVLSSVLSVQVVVVHHSVVSSVSSNVSSVVSSVCSSVSSSVSNVVVSD/DDPPCAQVCQVVLLVVLLVVCVVVVCLLVVLVVQLVVQLVCCCVVVDPDLVVLLLCLLVSNLVSLLVSLLSNLLCLCQVCVVVVVLVVCVVVVHQLLSNLLSSLVSSCVSRQVVSLVCSLVSSVVSPHDPQLSVLLSLLSVLQSSLSSLLSLLLSLQLHPPDCSSVSSCVPRVVVSVLSSVLSSVLSVQVVVVHHSVVSSVVSNVSSVVSSVCSSVSSSVSNVVVSD

Radius of gyration: 22.88 Å; Cα contacts (8 Å, |Δi|>4): 663; chains: 2; bounding box: 69×60×47 Å

Secondary structure (DSSP, 8-state):
--S--SGGGHHHHHHHHHHHHHH-HHHHHHHHHHHHHHHHHHHHHH-S-HHHHHHHHHHHHHHHHHHHHHHHHTTTTHHHHHTTHHHHHHHTT--HHHHHHHHHHHHIIIIIHHHHHHHHHHHHHTT--HHHHHHHHHHHHHHHHHHHHHHHHHHHHTTTSTTHHHHHHHHHHHHHHHHHHHHHHHHHHHHTT---HHHHHHHHHHHHHHHHHHHHHHHHHHHHHH-/--TT-SGGGHHHHHHHHHHHHHH-HHHHHHHHHHHHHHHHHHHHHH-S-HHHHHHHHHHHHHHHHHHHHHHHHTTTTHHHHHTTHHHHHHHTT--HHHHHHHHHHHHIIIIIHHHHHHHHHHHHHTT--HHHHHHHHHHHHHHHHHHHHHHHHHHHHTTTSTTHHHHHHHHHHHHHHHHHHHHHHHHHHHHTT---HHHHHHHHHHHHHHHHHHHHHHHHHHHHHH-

Solvent-accessible surface area (backbone atoms only — not comparable to full-atom values): 22011 Å² total; per-residue (Å²): 136,77,90,75,60,33,70,70,45,22,62,58,47,24,52,46,51,53,54,50,38,71,74,40,44,50,71,52,43,34,32,53,51,49,27,55,52,55,50,63,43,44,54,63,27,52,43,82,53,59,70,59,35,39,59,36,38,51,15,47,51,47,51,31,48,51,53,23,46,54,61,46,31,59,51,66,57,48,64,38,51,73,74,44,50,44,54,50,46,56,67,71,62,40,30,46,45,29,51,35,45,19,51,24,50,35,47,18,60,63,48,36,48,54,50,32,69,48,40,45,60,52,28,50,74,27,62,42,51,71,69,32,24,48,36,42,31,53,29,39,59,43,33,35,51,37,50,28,29,48,31,42,28,30,36,31,66,27,54,91,45,89,44,21,62,49,51,27,50,68,59,34,50,71,71,46,43,62,45,41,40,30,31,24,45,19,23,52,26,39,71,70,72,42,77,35,57,68,29,51,50,53,32,46,50,50,30,52,50,36,63,68,45,24,23,53,54,17,20,55,29,43,55,60,64,68,106,139,75,88,74,55,32,70,70,46,23,62,57,48,24,52,48,51,53,53,51,38,71,74,39,44,50,71,52,43,32,32,53,51,49,28,53,52,54,49,62,42,44,52,62,27,50,42,82,53,60,68,58,34,40,60,35,38,50,16,48,50,46,52,33,48,51,52,23,46,54,61,45,29,59,51,67,58,46,63,37,51,73,73,44,50,44,54,50,46,55,67,71,62,40,31,45,46,28,51,36,45,19,51,25,50,36,47,19,60,62,48,35,47,54,51,34,70,48,39,45,59,53,27,49,73,27,62,43,51,71,69,32,24,50,34,41,32,53,31,38,59,42,33,35,51,39,51,27,28,48,32,42,27,30,34,30,66,28,52,91,45,90,44,22,61,50,51,27,50,67,58,35,50,68,71,45,44,63,45,42,39,31,30,24,44,19,23,52,27,39,72,71,71,43,76,35,57,69,29,52,50,52,33,47,49,49,30,52,49,37,64,69,45,24,24,51,54,17,21,55,30,42,55,58,67,67,106

InterPro domains:
  IPR003544 Cytochrome c-type biogenesis protein CcmB [PF03379] (12-223)
  IPR003544 Cytochrome c-type biogenesis protein CcmB [PTHR30070] (10-201)
  IPR026031 Cytochrome c-type biogenesis protein CcmB, bacteria [PIRSF002764] (5-227)
  IPR026031 Cytochrome c-type biogenesis protein CcmB, bacteria [TIGR01190] (14-222)

Nearest PDB structures (foldseek):
  8ce1-assembly1_B  TM=9.565E-01  e=4.356E-13  Escherichia coli
  7f02-assembly1_F  TM=9.465E-01  e=8.141E-13  Escherichia coli BL21(DE3)
  7vfj-assembly1_B  TM=9.183E-01  e=1.324E-10  Escherichia coli BL21(DE3)
  7vfp-assembly1_B  TM=8.936E-01  e=1.514E-10  Escherichia coli BL21(DE3)
  8ce1-assembly1_B  TM=9.565E-01  e=4.936E-13  Escherichia coli

Organism: Piscinibacter sakaiensis (NCBI:txid1547922)

Sequence (454 aa):
MRSAAAPALFVPVVLRDLRLAARRRSEVLLPLAFFAVAVTLFPLGVGPEPQTLRQIAPGVVWVCALLAAMLSVTQLYAGDHADGSLEQMLLSGASPLALAAAKALAHWLLTGAPLVLVSPVFGLAFGLDARAIGALAAALALGTPILSLLGGLGAALTLGLRGGAVLLILLVVPLCIPALIFGTGAVGAVEAGLSAEAHYSLLAALLIFTTLFGPWGTAAALSIAVEMRSAAAPALFVPVVLRDLRLAARRRSEVLLPLAFFAVAVTLFPLGVGPEPQTLRQIAPGVVWVCALLAAMLSVTQLYAGDHADGSLEQMLLSGASPLALAAAKALAHWLLTGAPLVLVSPVFGLAFGLDARAIGALAAALALGTPILSLLGGLGAALTLGLRGGAVLLILLVVPLCIPALIFGTGAVGAVEAGLSAEAHYSLLAALLIFTTLFGPWGTAAALSIAVE